Protein AF-A0A7S4KHX6-F1 (afdb_monomer_lite)

InterPro domains:
  IPR001510 Zinc finger, PARP-type [PF00645] (17-92)
  IPR001510 Zinc finger, PARP-type [PF00645] (130-208)
  IPR001510 Zinc finger, PARP-type [PS00347] (26-61)
  IPR001510 Zinc finger, PARP-type [PS00347] (139-175)
  IPR001510 Zinc finger, PARP-type [PS50064] (14-97)
  IPR001510 Zinc finger, PARP-type [PS50064] (127-209)
  IPR001510 Zinc finger, PARP-type [SM01336] (17-94)
  IPR001510 Zinc finger, PARP-type [SM01336] (130-210)
  IPR012982 PARP1-like, PADR1 domain, zinc ribbon fold [PF08063] (367-399)
  IPR036957 Zinc finger, PARP-type superfamily [G3DSA:3.30.1740.10] (8-114)
  IPR036957 Zinc finger, PARP-type superfamily [G3DSA:3.30.1740.10] (119-234)
  IPR049296 PARP1-like, PADR1 domain, N-terminal helical subdomain [PF21728] (309-365)
  IPR050800 ADP-ribosyltransferase diphtheria toxin-like [PTHR10459] (131-389)

Secondary structure (DSSP, 8-state):
------TT--SSSEEEEE-SSTTPBPTTT-PBPPTT-EEEEEEEE-SSSSSEEEEEEEHHHHHSSSSPPPPGGGEETGGGS-HHHHHHHHHHHHT-----PPP------------------S---SEEEEE-SSTTEE-TTT--EE-TTSEEEEEE---SSTTS---EEEEEHHHHTTTSS-TT---STTSBTGGGS-HHHHHHHHHHHT----------------------------------------------------------------------------------------SHHHHHHHHHHHHHHHHHHHHHHHHHHHHGGGS-HHHHHHHHHHTT----S-HHHHHHHHHHHHHH-SPPBPTTT-PBEEEETTEEEE-PBPTTSSSB---

Radius of gyration: 34.46 Å; chains: 1; bounding box: 78×99×100 Å

Organism: Guillardia theta (NCBI:txid55529)

Sequence (399 aa):
AHPTKMVGRPDKEHVAEYAKSGRASCRKCKNNIGKDVLRMGKYVQSPSFDGWVPMWFHVDCFFGGKGAKPEVSDIAGMSELSFEDQKKIKDLVAGNAVASAPSQPSKKGKGGSKPADADDEGNIGDYKVEIAKSSRSECRGCESKIEAGNLRMGRIEAMDRRPFIPTPKWHHLDCLFKDGKPEDLKSSEDVIGFSLLDSDHQAMVREKMGEKGGAKASGKRSAGEDNKSAKGSKKAKKEEKVDLDEDDDTPLIQQKANVKEEAGKKKKRAKEEDAVEDDDVPLSKMKKEKAAPRETVKKENTASSELDKNEKAIKAHSDKLFAIRNALKDVSRNLLKEILEHNDVDSRGGEVVLQSRCADIMLHGVPGDCPKCQGRLQYSDGMYKCTTWTEDGFAKCQY

pLDDT: mean 71.64, std 28.02, range [22.52, 98.0]

Foldseek 3Di:
DPPDPDPQDDPFQKEKDFACAQPAAAPQPRHTDHGRAIWMFGWDQDPVDGHIDTRIHHLCSVLVAPDQQDDLLRYFPLLVDALVVNVVSVCSSVVHDDDDDDDDDDDDDDDDDDDDDDDDDDDPQQKAKDAACAQPAAAPQPRHTDHGRAIKMFGFDDDPDPDDDRDGRIHHLCSCQVVHDDPSNDACVSHHCLVVDDPVVVVVNCVSVVHDDDDPDDDDDDDDDDDDDDDDDDDDDDDDDDDDYDDDDDDDDDDDDDDDDDDDDDDDDDDDDDDDDDDDDDDDDDDDDDDDDDDDDDDPPPVVVVVVVVSVVSNVLSVQLVVQLVVCPPPDLVVLLVLQVVQVHDSDDDSSQSSNQSSCCVSPNFAFADPPARAGWDDGRHDTAFQDADPVNPHGDGD

Structure (mmCIF, N/CA/C/O backbone):
data_AF-A0A7S4KHX6-F1
#
_entry.id   AF-A0A7S4KHX6-F1
#
loop_
_atom_site.group_PDB
_atom_site.id
_atom_site.type_symbol
_atom_site.label_atom_id
_atom_site.label_alt_id
_atom_site.label_comp_id
_atom_site.label_asym_id
_atom_site.label_entity_id
_atom_site.label_seq_id
_atom_site.pdbx_PDB_ins_code
_atom_site.Cartn_x
_atom_site.Cartn_y
_atom_site.Cartn_z
_atom_site.occupancy
_atom_site.B_iso_or_equiv
_atom_site.auth_seq_id
_atom_site.auth_comp_id
_atom_site.auth_asym_id
_atom_site.auth_atom_id
_atom_site.pdbx_PDB_model_num
ATOM 1 N N . ALA A 1 1 ? 16.249 25.353 8.878 1.00 33.81 1 ALA A N 1
ATOM 2 C CA . ALA A 1 1 ? 16.728 23.970 9.055 1.00 33.81 1 ALA A CA 1
ATOM 3 C C . ALA A 1 1 ? 15.876 23.066 8.178 1.00 33.81 1 ALA A C 1
ATOM 5 O O . ALA A 1 1 ? 14.683 22.954 8.433 1.00 33.81 1 ALA A O 1
ATOM 6 N N . HIS A 1 2 ? 16.434 22.508 7.102 1.00 32.06 2 HIS A N 1
ATOM 7 C CA . HIS A 1 2 ? 15.741 21.441 6.381 1.00 32.06 2 HIS A CA 1
ATOM 8 C C . HIS A 1 2 ? 15.616 20.249 7.336 1.00 32.06 2 HIS A C 1
ATOM 10 O O . HIS A 1 2 ? 16.625 19.895 7.951 1.00 32.06 2 HIS A O 1
ATOM 16 N N . PRO A 1 3 ? 14.421 19.664 7.524 1.00 40.72 3 PRO A N 1
ATOM 17 C CA . PRO A 1 3 ? 14.295 18.479 8.351 1.00 40.72 3 PRO A CA 1
ATOM 18 C C . PRO A 1 3 ? 15.136 17.385 7.699 1.00 40.72 3 PRO A C 1
ATOM 20 O O . PRO A 1 3 ? 14.881 16.980 6.564 1.00 40.72 3 PRO A O 1
ATOM 23 N N . THR A 1 4 ? 16.180 16.950 8.397 1.00 40.84 4 THR A N 1
ATOM 24 C CA . THR A 1 4 ? 16.946 15.757 8.055 1.00 40.84 4 THR A CA 1
ATOM 25 C C . THR A 1 4 ? 15.947 14.625 7.828 1.00 40.84 4 THR A C 1
ATOM 27 O O . THR A 1 4 ? 15.164 14.302 8.724 1.00 40.84 4 THR A O 1
ATOM 30 N N . LYS A 1 5 ? 15.908 14.063 6.609 1.00 45.19 5 LYS A N 1
ATOM 31 C CA . LYS A 1 5 ? 15.107 12.868 6.317 1.00 45.19 5 LYS A CA 1
ATOM 32 C C . LYS A 1 5 ? 15.515 11.804 7.337 1.00 45.19 5 LYS A C 1
ATOM 34 O O . LYS A 1 5 ? 16.636 11.305 7.288 1.00 45.19 5 LYS A O 1
ATOM 39 N N . MET A 1 6 ? 14.634 11.513 8.292 1.00 48.66 6 MET A N 1
ATOM 40 C CA . MET A 1 6 ? 14.851 10.441 9.259 1.00 48.66 6 MET A CA 1
ATOM 41 C C . MET A 1 6 ? 15.043 9.136 8.485 1.00 48.66 6 MET A C 1
ATOM 43 O O . MET A 1 6 ? 14.237 8.808 7.610 1.00 48.66 6 MET A O 1
ATOM 47 N N . VAL A 1 7 ? 16.129 8.424 8.778 1.00 53.38 7 VAL A N 1
ATOM 48 C CA . VAL A 1 7 ? 16.472 7.159 8.123 1.00 53.38 7 VAL A CA 1
ATOM 49 C C . VAL A 1 7 ? 15.294 6.190 8.270 1.00 53.38 7 VAL A C 1
ATOM 51 O O . VAL A 1 7 ? 14.753 6.023 9.357 1.00 53.38 7 VAL A O 1
ATOM 54 N N . GLY A 1 8 ? 14.848 5.594 7.161 1.00 64.88 8 GLY A N 1
ATOM 55 C CA . GLY A 1 8 ? 13.739 4.632 7.155 1.00 64.88 8 GLY A CA 1
ATOM 56 C C . GLY A 1 8 ? 12.329 5.231 7.093 1.00 64.88 8 GLY A C 1
ATOM 57 O O . GLY A 1 8 ? 11.365 4.467 7.005 1.00 64.88 8 GLY A O 1
ATOM 58 N N . ARG A 1 9 ? 12.174 6.565 7.088 1.00 77.25 9 ARG A N 1
ATOM 59 C CA . ARG A 1 9 ? 10.882 7.198 6.782 1.00 77.25 9 ARG A CA 1
ATOM 60 C C . ARG A 1 9 ? 10.536 6.997 5.296 1.00 77.25 9 ARG A C 1
ATOM 62 O O . ARG A 1 9 ? 11.394 7.248 4.451 1.00 77.25 9 ARG A O 1
ATOM 69 N N . PRO A 1 10 ? 9.301 6.581 4.962 1.00 82.50 10 PRO A N 1
ATOM 70 C CA . PRO A 1 10 ? 8.823 6.530 3.585 1.00 82.50 10 PRO A CA 1
ATOM 71 C C . PRO A 1 10 ? 8.964 7.891 2.902 1.00 82.50 10 PRO A C 1
ATOM 73 O O . PRO A 1 10 ? 8.693 8.920 3.522 1.00 82.50 10 PRO A O 1
ATOM 76 N N . ASP A 1 11 ? 9.352 7.894 1.625 1.00 84.44 11 ASP A N 1
ATOM 77 C CA . ASP A 1 11 ? 9.488 9.134 0.847 1.00 84.44 11 ASP A CA 1
ATOM 78 C C . ASP A 1 11 ? 8.152 9.867 0.658 1.00 84.44 11 ASP A C 1
ATOM 80 O O . ASP A 1 11 ? 8.143 11.086 0.517 1.00 84.44 11 ASP A O 1
ATOM 84 N N . LYS A 1 12 ? 7.045 9.118 0.681 1.00 90.31 12 LYS A N 1
ATOM 85 C CA . LYS A 1 12 ? 5.669 9.592 0.512 1.00 90.31 12 LYS A CA 1
ATOM 86 C C . LYS A 1 12 ? 4.839 9.213 1.737 1.00 90.31 12 LYS A C 1
ATOM 88 O O . LYS A 1 12 ? 4.989 8.102 2.257 1.00 90.31 12 LYS A O 1
ATOM 93 N N . GLU A 1 13 ? 3.972 10.103 2.218 1.00 92.00 13 GLU A N 1
ATOM 94 C CA . GLU A 1 13 ? 3.174 9.862 3.437 1.00 92.00 13 GLU A CA 1
ATOM 95 C C . GLU A 1 13 ? 2.068 8.818 3.208 1.00 92.00 13 GLU A C 1
ATOM 97 O O . GLU A 1 13 ? 1.661 8.100 4.135 1.00 92.00 13 GLU A O 1
ATOM 102 N N . HIS A 1 14 ? 1.624 8.682 1.959 1.00 94.94 14 HIS A N 1
ATOM 103 C CA . HIS A 1 14 ? 0.520 7.822 1.569 1.00 94.94 14 HIS A CA 1
ATOM 104 C C . HIS A 1 14 ? 0.958 6.745 0.574 1.00 94.94 14 HIS A C 1
ATOM 106 O O . HIS A 1 14 ? 1.974 6.854 -0.111 1.00 94.94 14 HIS A O 1
ATOM 112 N N . VAL A 1 15 ? 0.181 5.667 0.494 1.00 95.56 15 VAL A N 1
ATOM 113 C CA . VAL A 1 15 ? 0.415 4.556 -0.436 1.00 95.56 15 VAL A CA 1
ATOM 114 C C . VAL A 1 15 ? -0.905 4.021 -0.971 1.00 95.56 15 VAL A C 1
ATOM 116 O O . VAL A 1 15 ? -1.878 3.904 -0.226 1.00 95.56 15 VAL A O 1
ATOM 119 N N . ALA A 1 16 ? -0.936 3.658 -2.246 1.00 97.12 16 ALA A N 1
ATOM 120 C CA . ALA A 1 16 ? -2.031 2.929 -2.862 1.00 97.12 16 ALA A CA 1
ATOM 121 C C . ALA A 1 16 ? -1.498 1.631 -3.480 1.00 97.12 16 ALA A C 1
ATOM 123 O O . ALA A 1 16 ? -0.470 1.622 -4.150 1.00 97.12 16 ALA A O 1
ATOM 124 N N . GLU A 1 17 ? -2.180 0.516 -3.226 1.00 96.25 17 GLU A N 1
ATOM 125 C CA . GLU A 1 17 ? -1.837 -0.779 -3.821 1.00 96.25 17 GLU A CA 1
ATOM 126 C C . GLU A 1 17 ? -3.064 -1.693 -3.897 1.00 96.25 17 GLU A C 1
ATOM 128 O O . GLU A 1 17 ? -4.042 -1.516 -3.165 1.00 96.25 17 GLU A O 1
ATOM 133 N N . TYR A 1 18 ? -2.988 -2.730 -4.729 1.00 96.31 18 TYR A N 1
ATOM 134 C CA . TYR A 1 18 ? -3.885 -3.876 -4.605 1.00 96.31 18 TYR A CA 1
ATOM 135 C C . TYR A 1 18 ? -3.482 -4.723 -3.396 1.00 96.31 18 TYR A C 1
ATOM 137 O O . TYR A 1 18 ? -2.301 -4.985 -3.143 1.00 96.31 18 TYR A O 1
ATOM 145 N N . ALA A 1 19 ? -4.465 -5.151 -2.610 1.00 96.25 19 ALA A N 1
ATOM 146 C CA . ALA A 1 19 ? -4.214 -5.873 -1.376 1.00 96.25 19 ALA A CA 1
ATOM 147 C C . ALA A 1 19 ? -3.546 -7.236 -1.624 1.00 96.25 19 ALA A C 1
ATOM 149 O O . ALA A 1 19 ? -4.171 -8.183 -2.088 1.00 96.25 19 ALA A O 1
ATOM 150 N N . LYS A 1 20 ? -2.297 -7.384 -1.172 1.00 92.44 20 LYS A N 1
ATOM 151 C CA . LYS A 1 20 ? -1.514 -8.635 -1.284 1.00 92.44 20 LYS A CA 1
ATOM 152 C C . LYS A 1 20 ? -2.166 -9.855 -0.608 1.00 92.44 20 LYS A C 1
ATOM 154 O O . LYS A 1 20 ? -1.786 -10.990 -0.870 1.00 92.44 20 LYS A O 1
ATOM 159 N N . SER A 1 21 ? -3.098 -9.636 0.325 1.00 93.19 21 SER A N 1
ATOM 160 C CA . SER A 1 21 ? -3.895 -10.686 0.976 1.00 93.19 21 SER A CA 1
ATOM 161 C C . SER A 1 21 ? -5.175 -10.110 1.589 1.00 93.19 21 SER A C 1
ATOM 163 O O . SER A 1 21 ? -5.214 -8.925 1.920 1.00 93.19 21 SER A O 1
ATOM 165 N N . GLY A 1 22 ? -6.162 -10.974 1.850 1.00 95.31 22 GLY A N 1
ATOM 166 C CA . GLY A 1 22 ? -7.441 -10.629 2.489 1.00 95.31 22 GLY A CA 1
ATOM 167 C C . GLY A 1 22 ? -7.411 -10.426 4.014 1.00 95.31 22 GLY A C 1
ATOM 168 O O . GLY A 1 22 ? -8.456 -10.416 4.663 1.00 95.31 22 GLY A O 1
ATOM 169 N N . ARG A 1 23 ? -6.218 -10.361 4.624 1.00 94.19 23 ARG A N 1
ATOM 170 C CA . ARG A 1 23 ? -6.046 -10.375 6.091 1.00 94.19 23 ARG A CA 1
ATOM 171 C C . ARG A 1 23 ? -6.054 -8.989 6.734 1.00 94.19 23 ARG A C 1
ATOM 173 O O . ARG A 1 23 ? -6.166 -8.884 7.952 1.00 94.19 23 ARG A O 1
ATOM 180 N N . ALA A 1 24 ? -5.865 -7.932 5.948 1.00 94.88 24 ALA A N 1
ATOM 181 C CA . ALA A 1 24 ? -5.811 -6.577 6.482 1.00 94.88 24 ALA A CA 1
ATOM 182 C C . ALA A 1 24 ? -7.219 -6.084 6.830 1.00 94.88 24 ALA A C 1
ATOM 184 O O . ALA A 1 24 ? -8.134 -6.216 6.025 1.00 94.88 24 ALA A O 1
ATOM 185 N N . SER A 1 25 ? -7.377 -5.473 8.002 1.00 96.06 25 SER A N 1
ATOM 186 C CA . SER A 1 25 ? -8.612 -4.800 8.404 1.00 96.06 25 SER A CA 1
ATOM 187 C C . SER A 1 25 ? -8.534 -3.300 8.132 1.00 96.06 25 SER A C 1
ATOM 189 O O . SER A 1 25 ? -7.558 -2.637 8.505 1.00 96.06 25 SER A O 1
ATOM 191 N N . CYS A 1 26 ? -9.577 -2.756 7.506 1.00 96.88 26 CYS A N 1
ATOM 192 C CA . CYS A 1 26 ? -9.726 -1.325 7.292 1.00 96.88 26 CYS A CA 1
ATOM 193 C C . CYS A 1 26 ? -9.746 -0.589 8.631 1.00 96.88 26 CYS A C 1
ATOM 195 O O . CYS A 1 26 ? -10.469 -0.948 9.561 1.00 96.88 26 CYS A O 1
ATOM 197 N N . ARG A 1 27 ? -8.962 0.479 8.742 1.00 93.38 27 ARG A N 1
ATOM 198 C CA . ARG A 1 27 ? -8.832 1.235 9.987 1.00 93.38 27 ARG A CA 1
ATOM 199 C C . ARG A 1 27 ? -10.058 2.086 10.321 1.00 93.38 27 ARG A C 1
ATOM 201 O O . ARG A 1 27 ? -10.256 2.332 11.511 1.00 93.38 27 ARG A O 1
ATOM 208 N N . LYS A 1 28 ? -10.905 2.423 9.339 1.00 91.94 28 LYS A N 1
ATOM 209 C CA . LYS A 1 28 ? -12.195 3.110 9.536 1.00 91.94 28 LYS A CA 1
ATOM 210 C C . LYS A 1 28 ? -13.311 2.127 9.907 1.00 91.94 28 LYS A C 1
ATOM 212 O O . LYS A 1 28 ? -13.672 2.045 11.074 1.00 91.94 28 LYS A O 1
ATOM 217 N N . CYS A 1 29 ? -13.796 1.325 8.955 1.00 94.19 29 CYS A N 1
ATOM 218 C CA . CYS A 1 29 ? -14.966 0.455 9.155 1.00 94.19 29 CYS A CA 1
ATOM 219 C C . CYS A 1 29 ? -14.670 -0.867 9.887 1.00 94.19 29 CYS A C 1
ATOM 221 O O . CYS A 1 29 ? -15.591 -1.598 10.230 1.00 94.19 29 CYS A O 1
ATOM 223 N N . LYS A 1 30 ? -13.393 -1.199 10.128 1.00 93.69 30 LYS A N 1
ATOM 224 C CA . LYS A 1 30 ? -12.921 -2.440 10.783 1.00 93.69 30 LYS A CA 1
ATOM 225 C C . LYS A 1 30 ? -13.181 -3.746 10.020 1.00 93.69 30 LYS A C 1
ATOM 227 O O . LYS A 1 30 ? -12.728 -4.789 10.487 1.00 93.69 30 LYS A O 1
ATOM 232 N N . ASN A 1 31 ? -13.806 -3.698 8.846 1.00 95.06 31 ASN A N 1
ATOM 233 C CA . ASN A 1 31 ? -13.988 -4.863 7.979 1.00 95.06 31 ASN A CA 1
ATOM 234 C C . ASN A 1 31 ? -12.694 -5.239 7.251 1.00 95.06 31 ASN A C 1
ATOM 236 O O . ASN A 1 31 ? -11.816 -4.398 7.032 1.00 95.06 31 ASN A O 1
ATOM 240 N N . ASN A 1 32 ? -12.581 -6.505 6.850 1.00 97.19 32 ASN A N 1
ATOM 241 C CA . ASN A 1 32 ? -11.446 -6.972 6.063 1.00 97.19 32 ASN A CA 1
ATOM 242 C C . ASN A 1 32 ? -11.433 -6.331 4.667 1.00 97.19 32 ASN A C 1
ATOM 244 O O . ASN A 1 32 ? -12.467 -6.051 4.061 1.00 97.19 32 ASN A O 1
ATOM 248 N N . ILE A 1 33 ? -10.229 -6.117 4.153 1.00 97.94 33 ILE A N 1
ATOM 249 C CA . ILE A 1 33 ? -9.965 -5.697 2.781 1.00 97.94 33 ILE A CA 1
ATOM 250 C C . ILE A 1 33 ? -9.588 -6.964 2.015 1.00 97.94 33 ILE A C 1
ATOM 252 O O . ILE A 1 33 ? -8.593 -7.597 2.364 1.00 97.94 33 ILE A O 1
ATOM 256 N N . GLY A 1 34 ? -10.397 -7.354 1.025 1.00 96.50 34 GLY A N 1
ATOM 257 C CA . GLY A 1 34 ? -10.196 -8.581 0.242 1.00 96.50 34 GLY A CA 1
ATOM 258 C C . GLY A 1 34 ? -8.871 -8.592 -0.528 1.00 96.50 34 GLY A C 1
ATOM 259 O O . GLY A 1 34 ? -8.326 -7.531 -0.817 1.00 96.50 34 GLY A O 1
ATOM 260 N N . LYS A 1 35 ? -8.347 -9.786 -0.855 1.00 95.00 35 LYS A N 1
ATOM 261 C CA . LYS A 1 35 ? -7.165 -9.930 -1.732 1.00 95.00 35 LYS A CA 1
ATOM 262 C C . LYS A 1 35 ? -7.467 -9.272 -3.086 1.00 95.00 35 LYS A C 1
ATOM 264 O O . LYS A 1 35 ? -8.599 -9.342 -3.551 1.00 95.00 35 LYS A O 1
ATOM 269 N N . ASP A 1 36 ? -6.466 -8.620 -3.667 1.00 92.75 36 ASP A N 1
ATOM 270 C CA . ASP A 1 36 ? -6.511 -7.942 -4.968 1.00 92.75 36 ASP A CA 1
ATOM 271 C C . ASP A 1 36 ? -7.490 -6.753 -5.049 1.00 92.75 36 ASP A C 1
ATOM 273 O O . ASP A 1 36 ? -7.650 -6.145 -6.103 1.00 92.75 36 ASP A O 1
ATOM 277 N N . VAL A 1 37 ? -8.094 -6.350 -3.925 1.00 97.00 37 VAL A N 1
ATOM 278 C CA . VAL A 1 37 ? -8.911 -5.134 -3.829 1.00 97.00 37 VAL A CA 1
ATOM 279 C C . VAL A 1 37 ? -8.002 -3.916 -3.667 1.00 97.00 37 VAL A C 1
ATOM 281 O O . VAL A 1 37 ? -7.073 -3.936 -2.852 1.00 97.00 37 VAL A O 1
ATOM 284 N N . LEU A 1 38 ? -8.283 -2.843 -4.414 1.00 97.81 38 LEU A N 1
ATOM 285 C CA . LEU A 1 38 ? -7.591 -1.562 -4.272 1.00 97.81 38 LEU A CA 1
ATOM 286 C C . LEU A 1 38 ? -7.768 -1.016 -2.849 1.00 97.81 38 LEU A C 1
ATOM 288 O O . LEU A 1 38 ? -8.886 -0.914 -2.332 1.00 97.81 38 LEU A O 1
ATOM 292 N N . ARG A 1 39 ? -6.658 -0.651 -2.211 1.00 97.81 39 ARG A N 1
ATOM 293 C CA . ARG A 1 39 ? -6.636 -0.089 -0.861 1.00 97.81 39 ARG A CA 1
ATOM 294 C C . ARG A 1 39 ? -5.665 1.072 -0.760 1.00 97.81 39 ARG A C 1
ATOM 296 O O . ARG A 1 39 ? -4.666 1.120 -1.473 1.00 97.81 39 ARG A O 1
ATOM 303 N N . MET A 1 40 ? -5.940 1.962 0.185 1.00 97.56 40 MET A N 1
ATOM 304 C CA . MET A 1 40 ? -5.058 3.078 0.515 1.00 97.56 40 MET A CA 1
ATOM 305 C C . MET A 1 40 ? -4.490 2.928 1.916 1.00 97.56 40 MET A C 1
ATOM 307 O O . MET A 1 40 ? -5.122 2.354 2.807 1.00 97.56 40 MET A O 1
ATOM 311 N N . GLY A 1 41 ? -3.278 3.427 2.102 1.00 95.56 41 GLY A N 1
ATOM 312 C CA . GLY A 1 41 ? -2.552 3.403 3.354 1.00 95.56 41 GLY A CA 1
ATOM 313 C C . GLY A 1 41 ? -2.011 4.779 3.707 1.00 95.56 41 GLY A C 1
ATOM 314 O O . GLY A 1 41 ? -1.571 5.522 2.834 1.00 95.56 41 GLY A O 1
ATOM 315 N N . LYS A 1 42 ? -2.012 5.090 5.002 1.00 93.19 42 LYS A N 1
ATOM 316 C CA . LYS A 1 42 ? -1.240 6.198 5.575 1.00 93.19 42 LYS A CA 1
ATOM 317 C C . LYS A 1 42 ? -0.099 5.621 6.398 1.00 93.19 42 LYS A C 1
ATOM 319 O O . LYS A 1 42 ? -0.359 4.799 7.282 1.00 93.19 42 LYS A O 1
ATOM 324 N N . TYR A 1 43 ? 1.138 6.011 6.117 1.00 92.75 43 TYR A N 1
ATOM 325 C CA . TYR A 1 43 ? 2.273 5.554 6.908 1.00 92.75 43 TYR A CA 1
ATOM 326 C C . TYR A 1 43 ? 2.273 6.209 8.287 1.00 92.75 43 TYR A C 1
ATOM 328 O O . TYR A 1 43 ? 2.088 7.415 8.428 1.00 92.75 43 TYR A O 1
ATOM 336 N N . VAL A 1 44 ? 2.496 5.395 9.313 1.00 90.56 44 VAL A N 1
ATOM 337 C CA . VAL A 1 44 ? 2.690 5.845 10.693 1.00 90.56 44 VAL A CA 1
ATOM 338 C C . VAL A 1 44 ? 3.910 5.167 11.285 1.00 90.56 44 VAL A C 1
ATOM 340 O O . VAL A 1 44 ? 4.230 4.033 10.922 1.00 90.56 44 VAL A O 1
ATOM 343 N N . GLN A 1 45 ? 4.576 5.849 12.210 1.00 89.50 45 GLN A N 1
ATOM 344 C CA . GLN A 1 45 ? 5.637 5.233 12.990 1.00 89.50 45 GLN A CA 1
ATOM 345 C C . GLN A 1 45 ? 5.039 4.129 13.869 1.00 89.50 45 GLN A C 1
ATOM 347 O O . GLN A 1 45 ? 4.037 4.332 14.560 1.00 89.50 45 GLN A O 1
ATOM 352 N N . SER A 1 46 ? 5.630 2.942 13.802 1.00 88.38 46 SER A N 1
ATOM 353 C CA . SER A 1 46 ? 5.245 1.807 14.626 1.00 88.38 46 SER A CA 1
ATOM 354 C C . SER A 1 46 ? 5.639 2.076 16.082 1.00 88.38 46 SER A C 1
ATOM 356 O O . SER A 1 46 ? 6.795 2.392 16.347 1.00 88.38 46 SER A O 1
ATOM 358 N N . PRO A 1 47 ? 4.728 1.910 17.054 1.00 87.38 47 PRO A N 1
ATOM 359 C CA . PRO A 1 47 ? 5.095 1.969 18.470 1.00 87.38 47 PRO A CA 1
ATOM 360 C C . PRO A 1 47 ? 5.922 0.761 18.931 1.00 87.38 47 PRO A C 1
ATOM 362 O O . PRO A 1 47 ? 6.498 0.788 20.012 1.00 87.38 47 PRO A O 1
ATOM 365 N N . SER A 1 48 ? 5.918 -0.332 18.159 1.00 89.88 48 SER A N 1
ATOM 366 C CA . SER A 1 48 ? 6.492 -1.621 18.569 1.00 89.88 48 SER A CA 1
ATOM 367 C C . SER A 1 48 ? 7.913 -1.852 18.069 1.00 89.88 48 SER A C 1
ATOM 369 O O . SER A 1 48 ? 8.605 -2.718 18.592 1.00 89.88 48 SER A O 1
ATOM 371 N N . PHE A 1 49 ? 8.334 -1.139 17.030 1.00 87.06 49 PHE A N 1
ATOM 372 C CA . PHE A 1 49 ?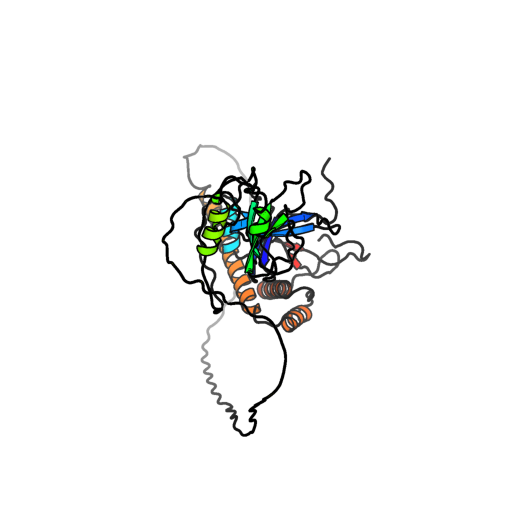 9.678 -1.238 16.475 1.00 87.06 49 PHE A CA 1
ATOM 373 C C . PHE A 1 49 ? 10.018 0.059 15.750 1.00 87.06 49 PHE A C 1
ATOM 375 O O . PHE A 1 49 ? 9.117 0.774 15.315 1.00 87.06 49 PHE A O 1
ATOM 382 N N . ASP A 1 50 ? 11.306 0.338 15.587 1.00 87.75 50 ASP A N 1
ATOM 383 C CA . ASP A 1 50 ? 11.759 1.509 14.845 1.00 87.75 50 ASP A CA 1
ATOM 384 C C . ASP A 1 50 ? 11.534 1.317 13.339 1.00 87.75 50 ASP A C 1
ATOM 386 O O . ASP A 1 50 ? 12.345 0.738 12.616 1.00 87.75 50 ASP A O 1
ATOM 390 N N . GLY A 1 51 ? 10.354 1.715 12.875 1.00 87.94 51 GLY A N 1
ATOM 391 C CA . GLY A 1 51 ? 9.985 1.620 11.476 1.00 87.94 51 GLY A CA 1
ATOM 392 C C . GLY A 1 51 ? 8.577 2.116 11.203 1.00 87.94 51 GLY A C 1
ATOM 393 O O . GLY A 1 51 ? 7.787 2.387 12.107 1.00 87.94 51 GLY A O 1
ATOM 394 N N . TRP A 1 52 ? 8.262 2.242 9.920 1.00 90.19 52 TRP A N 1
ATOM 395 C CA . TRP A 1 52 ? 7.002 2.805 9.457 1.00 90.19 52 TRP A CA 1
ATOM 396 C C . TRP A 1 52 ? 6.099 1.715 8.906 1.00 90.19 52 TRP A C 1
ATOM 398 O O . TRP A 1 52 ? 6.532 0.844 8.150 1.00 90.19 52 TRP A O 1
ATOM 408 N N . VAL A 1 53 ? 4.824 1.769 9.276 1.00 91.25 53 VAL A N 1
ATOM 409 C CA . VAL A 1 53 ? 3.819 0.797 8.848 1.00 91.25 53 VAL A CA 1
ATOM 410 C C . VAL A 1 53 ? 2.616 1.505 8.234 1.00 91.25 53 VAL A C 1
ATOM 412 O O . VAL A 1 53 ? 2.167 2.527 8.755 1.00 91.25 53 VAL A O 1
ATOM 415 N N . PRO A 1 54 ? 2.058 0.982 7.133 1.00 94.12 54 PRO A N 1
ATOM 416 C CA . PRO A 1 54 ? 0.854 1.543 6.547 1.00 94.12 54 PRO A CA 1
ATOM 417 C C . PRO A 1 54 ? -0.382 1.144 7.362 1.00 94.12 54 PRO A C 1
ATOM 419 O O . PRO A 1 54 ? -0.669 -0.035 7.595 1.00 94.12 54 PRO A O 1
ATOM 422 N N . MET A 1 55 ? -1.165 2.140 7.759 1.00 94.25 55 MET A N 1
ATOM 423 C CA . MET A 1 55 ? -2.532 1.964 8.233 1.00 94.25 55 MET A CA 1
ATOM 424 C C . MET A 1 55 ? -3.467 1.827 7.036 1.00 94.25 55 MET A C 1
ATOM 426 O O . MET A 1 55 ? -3.710 2.808 6.345 1.00 94.25 55 MET A O 1
ATOM 430 N N . TRP A 1 56 ? -3.985 0.621 6.795 1.00 97.12 56 TRP A N 1
ATOM 431 C CA . TRP A 1 56 ? -4.804 0.318 5.617 1.00 97.12 56 TRP A CA 1
ATOM 432 C C . TRP A 1 56 ? -6.275 0.728 5.750 1.00 97.12 56 TRP A C 1
ATOM 434 O O . TRP A 1 56 ? -6.902 0.535 6.794 1.00 97.12 56 TRP A O 1
ATOM 444 N N . PHE A 1 57 ? -6.856 1.190 4.646 1.00 97.19 57 PHE A N 1
ATOM 445 C CA . PHE A 1 57 ? -8.256 1.571 4.490 1.00 97.19 57 PHE A CA 1
ATOM 446 C C . PHE A 1 57 ? -8.797 1.064 3.143 1.00 97.19 57 PHE A C 1
ATOM 448 O O . PHE A 1 57 ? -8.047 0.966 2.170 1.00 97.19 57 PHE A O 1
ATOM 455 N N . HIS A 1 58 ? -10.104 0.780 3.051 1.00 97.94 58 HIS A N 1
ATOM 456 C CA . HIS A 1 58 ? -10.775 0.792 1.745 1.00 97.94 58 HIS A CA 1
ATOM 457 C C . HIS A 1 58 ? -10.656 2.195 1.141 1.00 97.94 58 HIS A C 1
ATOM 459 O O . HIS A 1 58 ? -10.617 3.169 1.893 1.00 97.94 58 HIS A O 1
ATOM 465 N N . VAL A 1 59 ? -10.628 2.307 -0.186 1.00 96.44 59 VAL A N 1
ATOM 466 C CA . VAL A 1 59 ? -10.506 3.602 -0.882 1.00 96.44 59 VAL A CA 1
ATOM 467 C C . VAL A 1 59 ? -11.593 4.579 -0.426 1.00 96.44 59 VAL A C 1
ATOM 469 O O . VAL A 1 59 ? -11.289 5.678 0.024 1.00 96.44 59 VAL A O 1
ATOM 472 N N . ASP A 1 60 ? -12.850 4.141 -0.410 1.00 94.25 60 ASP A N 1
ATOM 473 C CA . ASP A 1 60 ? -13.976 5.000 -0.018 1.00 94.25 60 ASP A CA 1
ATOM 474 C C . ASP A 1 60 ? -13.918 5.356 1.477 1.00 94.25 60 ASP A C 1
ATOM 476 O O . ASP A 1 60 ? -14.225 6.469 1.898 1.00 94.25 60 ASP A O 1
ATOM 480 N N . CYS A 1 61 ? -13.426 4.431 2.307 1.00 94.88 61 CYS A N 1
ATOM 481 C CA . CYS A 1 61 ? -13.182 4.701 3.720 1.00 94.88 61 CYS A CA 1
ATOM 482 C C . CYS A 1 61 ? -12.078 5.741 3.938 1.00 94.88 61 CYS A C 1
ATOM 484 O O . CYS A 1 61 ? -12.173 6.520 4.884 1.00 94.88 61 CYS A O 1
ATOM 486 N N . PHE A 1 62 ? -11.043 5.733 3.100 1.00 94.38 62 PHE A N 1
ATOM 487 C CA . PHE A 1 62 ? -9.929 6.669 3.173 1.00 94.38 62 PHE A CA 1
ATOM 488 C C . PHE A 1 62 ? -10.387 8.102 2.866 1.00 94.38 62 PHE A C 1
ATOM 490 O O . PHE A 1 62 ? -10.051 9.016 3.613 1.00 94.38 62 PHE A O 1
ATOM 497 N N . PHE A 1 63 ? -11.211 8.285 1.827 1.00 91.25 63 PHE A N 1
ATOM 498 C CA . PHE A 1 63 ? -11.689 9.607 1.402 1.00 91.25 63 PHE A CA 1
ATOM 499 C C . PHE A 1 63 ? -12.990 10.074 2.066 1.00 91.25 63 PHE A C 1
ATOM 501 O O . PHE A 1 63 ? -13.274 11.265 2.059 1.00 91.25 63 PHE A O 1
ATOM 508 N N . GLY A 1 64 ? -13.779 9.182 2.667 1.00 83.81 64 GLY A N 1
ATOM 509 C CA . GLY A 1 64 ? -15.068 9.537 3.273 1.00 83.81 64 GLY A CA 1
ATOM 510 C C . GLY A 1 64 ? -14.976 10.223 4.643 1.00 83.81 64 GLY A C 1
ATOM 511 O O . GLY A 1 64 ? -15.875 10.040 5.458 1.00 83.81 64 GLY A O 1
ATOM 512 N N . GLY A 1 65 ? -13.863 10.869 4.987 1.00 75.62 65 GLY A N 1
ATOM 513 C CA . GLY A 1 65 ? -13.699 11.612 6.241 1.00 75.62 65 GLY A CA 1
ATOM 514 C C . GLY A 1 65 ? -13.291 13.058 5.970 1.00 75.62 65 GLY A C 1
ATOM 515 O O . GLY A 1 65 ? -12.735 13.351 4.919 1.00 75.62 65 GLY A O 1
ATOM 516 N N . LYS A 1 66 ? -13.493 13.959 6.939 1.00 65.31 66 LYS A N 1
ATOM 517 C CA . LYS A 1 66 ? -13.106 15.386 6.843 1.00 65.31 66 LYS A CA 1
ATOM 518 C C . LYS A 1 66 ? -11.586 15.641 6.943 1.00 65.31 66 LYS A C 1
ATOM 520 O O . LYS A 1 66 ? -11.162 16.749 7.254 1.00 65.31 66 LYS A O 1
ATOM 525 N N . GLY A 1 67 ? -10.756 14.614 6.762 1.00 69.94 67 GLY A N 1
ATOM 526 C CA . GLY A 1 67 ? -9.302 14.758 6.805 1.00 69.94 67 GLY A CA 1
ATOM 527 C C . GLY A 1 67 ? -8.777 15.519 5.588 1.00 69.94 67 GLY A C 1
ATOM 528 O O . GLY A 1 67 ? -9.402 15.507 4.529 1.00 69.94 67 GLY A O 1
ATOM 529 N N . ALA A 1 68 ? -7.609 16.152 5.729 1.00 78.00 68 ALA A N 1
ATOM 530 C CA . ALA A 1 68 ? -6.900 16.705 4.581 1.00 78.00 68 ALA A CA 1
ATOM 531 C C . ALA A 1 68 ? -6.638 15.587 3.562 1.00 78.00 68 ALA A C 1
ATOM 533 O O . ALA A 1 68 ? -6.107 14.529 3.914 1.00 78.00 68 ALA A O 1
ATOM 534 N N . LYS A 1 69 ? -7.045 15.813 2.311 1.00 85.19 69 LYS A N 1
ATOM 535 C CA . LYS A 1 69 ? -6.788 14.873 1.221 1.00 85.19 69 LYS A CA 1
ATOM 536 C C . LYS A 1 69 ? -5.303 14.928 0.849 1.00 85.19 69 LYS A C 1
ATOM 538 O O . LYS A 1 69 ? -4.743 16.024 0.837 1.00 85.19 69 LYS A O 1
ATOM 543 N N . PRO A 1 70 ? -4.666 13.784 0.547 1.00 91.31 70 PRO A N 1
ATOM 544 C CA . PRO A 1 70 ? -3.291 13.782 0.071 1.00 91.31 70 PRO A CA 1
ATOM 545 C C . PRO A 1 70 ? -3.197 14.420 -1.314 1.00 91.31 70 PRO A C 1
ATOM 547 O O . PRO A 1 70 ? -4.141 14.350 -2.103 1.00 91.31 70 PRO A O 1
ATOM 550 N N . GLU A 1 71 ? -2.039 14.987 -1.634 1.00 91.00 71 GLU A N 1
ATOM 551 C CA . GLU A 1 71 ? -1.709 15.319 -3.016 1.00 91.00 71 GLU A CA 1
ATOM 552 C C . GLU A 1 71 ? -1.435 14.027 -3.798 1.00 91.00 71 GLU A C 1
ATOM 554 O O . GLU A 1 71 ? -0.854 13.085 -3.264 1.00 91.00 71 GLU A O 1
ATOM 559 N N . VAL A 1 72 ? -1.813 13.972 -5.079 1.00 91.56 72 VAL A N 1
ATOM 560 C CA . VAL A 1 72 ? -1.584 12.787 -5.927 1.00 91.56 72 VAL A CA 1
ATOM 561 C C . VAL A 1 72 ? -0.097 12.406 -5.990 1.00 91.56 72 VAL A C 1
ATOM 563 O O . VAL A 1 72 ? 0.230 11.220 -6.015 1.00 91.56 72 VAL A O 1
ATOM 566 N N . SER A 1 73 ? 0.803 13.394 -5.995 1.00 90.69 73 SER A N 1
ATOM 567 C CA . SER A 1 73 ? 2.258 13.190 -6.024 1.00 90.69 73 SER A CA 1
ATOM 568 C C . SER A 1 73 ? 2.806 12.549 -4.735 1.00 90.69 73 SER A C 1
ATOM 570 O O . SER A 1 73 ? 3.804 11.828 -4.789 1.00 90.69 73 SER A O 1
ATOM 572 N N . ASP A 1 74 ? 2.113 12.725 -3.604 1.00 91.62 74 ASP A N 1
ATOM 573 C CA . ASP A 1 74 ? 2.446 12.173 -2.282 1.00 91.62 74 ASP A CA 1
ATOM 574 C C . ASP A 1 74 ? 1.831 10.775 -2.038 1.00 91.62 74 ASP A C 1
ATOM 576 O O . ASP A 1 74 ? 1.844 10.236 -0.930 1.00 91.62 74 ASP A O 1
ATOM 580 N N . ILE A 1 75 ? 1.299 10.135 -3.084 1.00 94.69 75 ILE A N 1
ATOM 581 C CA . ILE A 1 75 ? 0.800 8.757 -3.020 1.00 94.69 75 ILE A CA 1
ATOM 582 C C . ILE A 1 75 ? 1.808 7.827 -3.703 1.00 94.69 75 ILE A C 1
ATOM 584 O O . ILE A 1 75 ? 2.031 7.881 -4.916 1.00 94.69 75 ILE A O 1
ATOM 588 N N . ALA A 1 76 ? 2.444 6.953 -2.923 1.00 93.69 76 ALA A N 1
ATOM 589 C CA . ALA A 1 76 ? 3.302 5.891 -3.444 1.00 93.69 76 ALA A CA 1
ATOM 590 C C . ALA A 1 76 ? 2.478 4.815 -4.157 1.00 93.69 76 ALA A C 1
ATOM 592 O O . ALA A 1 76 ? 1.361 4.507 -3.736 1.00 93.69 76 ALA A O 1
ATOM 593 N N . GLY A 1 77 ? 3.052 4.200 -5.192 1.00 93.06 77 GLY A N 1
ATOM 594 C CA . GLY A 1 77 ? 2.437 3.061 -5.878 1.00 93.06 77 GLY A CA 1
ATOM 595 C C . GLY A 1 77 ? 1.413 3.437 -6.951 1.00 93.06 77 GLY A C 1
ATOM 596 O O . GLY A 1 77 ? 0.820 2.551 -7.560 1.00 93.06 77 GLY A O 1
ATOM 597 N N . MET A 1 78 ? 1.194 4.736 -7.204 1.00 94.19 78 MET A N 1
ATOM 598 C CA . MET A 1 78 ? 0.247 5.202 -8.225 1.00 94.19 78 MET A CA 1
ATOM 599 C C . MET A 1 78 ? 0.603 4.694 -9.625 1.00 94.19 78 MET A C 1
ATOM 601 O O . MET A 1 78 ? -0.298 4.354 -10.384 1.00 94.19 78 MET A O 1
ATOM 605 N N . SER A 1 79 ? 1.891 4.613 -9.967 1.00 91.38 79 SER A N 1
ATOM 606 C CA . SER A 1 79 ? 2.336 4.191 -11.303 1.00 91.38 79 SER A CA 1
ATOM 607 C C . SER A 1 79 ? 2.076 2.709 -11.600 1.00 91.38 79 SER A C 1
ATOM 609 O O . SER A 1 79 ? 2.043 2.300 -12.757 1.00 91.38 79 SER A O 1
ATOM 611 N N . GLU A 1 80 ? 1.876 1.906 -10.558 1.00 91.38 80 GLU A N 1
ATOM 612 C CA . GLU A 1 80 ? 1.692 0.460 -10.619 1.00 91.38 80 GLU A CA 1
ATOM 613 C C . GLU A 1 80 ? 0.213 0.045 -10.700 1.00 91.38 80 GLU A C 1
ATOM 615 O O . GLU A 1 80 ? -0.081 -1.129 -10.970 1.00 91.38 80 GLU A O 1
ATOM 620 N N . LEU A 1 81 ? -0.703 0.993 -10.467 1.00 94.25 81 LEU A N 1
ATOM 621 C CA . LEU A 1 81 ? -2.152 0.818 -10.568 1.00 94.25 81 LEU A CA 1
ATOM 622 C C . LEU A 1 81 ? -2.634 0.866 -12.020 1.00 94.25 81 LEU A C 1
ATOM 624 O O . LEU A 1 81 ? -1.964 1.423 -12.893 1.00 94.25 81 LEU A O 1
ATOM 628 N N . SER A 1 82 ? -3.823 0.308 -12.266 1.00 94.62 82 SER A N 1
ATOM 629 C CA . SER A 1 82 ? -4.483 0.404 -13.571 1.00 94.62 82 SER A CA 1
ATOM 630 C C . SER A 1 82 ? -4.773 1.862 -13.900 1.00 94.62 82 SER A C 1
ATOM 632 O O . SER A 1 82 ? -4.960 2.682 -12.998 1.00 94.62 82 SER A O 1
ATOM 634 N N . PHE A 1 83 ? -4.822 2.199 -15.184 1.00 94.69 83 PHE A N 1
ATOM 635 C CA . PHE A 1 83 ? -5.158 3.554 -15.606 1.00 94.69 83 PHE A CA 1
ATOM 636 C C . PHE A 1 83 ? -6.505 4.017 -15.019 1.00 94.69 83 PHE A C 1
ATOM 638 O O . PHE A 1 83 ? -6.623 5.144 -14.531 1.00 94.69 83 PHE A O 1
ATOM 645 N N . GLU A 1 84 ? -7.502 3.132 -14.993 1.00 95.25 84 GLU A N 1
ATOM 646 C CA . GLU A 1 84 ? -8.817 3.395 -14.412 1.00 95.25 84 GLU A CA 1
ATOM 647 C C . GLU A 1 84 ? -8.742 3.670 -12.901 1.00 95.25 84 GLU A C 1
ATOM 649 O O . GLU A 1 84 ? -9.350 4.629 -12.420 1.00 95.25 84 GLU A O 1
ATOM 654 N N . ASP A 1 85 ? -7.965 2.889 -12.146 1.00 96.50 85 ASP A N 1
ATOM 655 C CA . ASP A 1 85 ? -7.802 3.089 -10.700 1.00 96.50 85 ASP A CA 1
ATOM 656 C C . ASP A 1 85 ? -6.957 4.330 -10.373 1.00 96.50 85 ASP A C 1
ATOM 658 O O . ASP A 1 85 ? -7.244 5.037 -9.402 1.00 96.50 85 ASP A O 1
ATOM 662 N N . GLN A 1 86 ? -5.959 4.654 -11.203 1.00 94.81 86 GLN A N 1
ATOM 663 C CA . GLN A 1 86 ? -5.224 5.917 -11.103 1.00 94.81 86 GLN A CA 1
ATOM 664 C C . GLN A 1 86 ? -6.167 7.106 -11.274 1.00 94.81 86 GLN A C 1
ATOM 666 O O . GLN A 1 86 ? -6.116 8.053 -10.485 1.00 94.81 86 GLN A O 1
ATOM 671 N N . LYS A 1 87 ? -7.038 7.059 -12.289 1.00 94.25 87 LYS A N 1
ATOM 672 C CA . LYS A 1 87 ? -8.043 8.095 -12.534 1.00 94.25 87 LYS A CA 1
ATOM 673 C C . LYS A 1 87 ? -9.025 8.197 -11.369 1.00 94.25 87 LYS A C 1
ATOM 675 O O . LYS A 1 87 ? -9.234 9.293 -10.860 1.00 94.25 87 LYS A O 1
ATOM 680 N N . LYS A 1 88 ? -9.517 7.062 -10.861 1.00 95.12 88 LYS A N 1
ATOM 681 C CA . LYS A 1 88 ? -10.395 7.015 -9.682 1.00 95.12 88 LYS A CA 1
ATOM 682 C C . LYS A 1 88 ? -9.780 7.732 -8.476 1.00 95.12 88 LYS A C 1
ATOM 684 O O . LYS A 1 88 ? -10.456 8.536 -7.839 1.00 95.12 88 LYS A O 1
ATOM 689 N N . ILE A 1 89 ? -8.514 7.463 -8.150 1.00 95.50 89 ILE A N 1
ATOM 690 C CA . ILE A 1 89 ? -7.840 8.126 -7.021 1.00 95.50 89 ILE A CA 1
ATOM 691 C C . ILE A 1 89 ? -7.648 9.622 -7.297 1.00 95.50 89 ILE A C 1
ATOM 693 O O . ILE A 1 89 ? -7.910 10.430 -6.408 1.00 95.50 89 ILE A O 1
ATOM 697 N N . LYS A 1 90 ? -7.240 10.006 -8.514 1.00 94.38 90 LYS A N 1
ATOM 698 C CA . LYS A 1 90 ? -7.090 11.420 -8.907 1.00 94.38 90 LYS A CA 1
ATOM 699 C C . LYS A 1 90 ? -8.402 12.195 -8.751 1.00 94.38 90 LYS A C 1
ATOM 701 O O . LYS A 1 90 ? -8.399 13.272 -8.160 1.00 94.38 90 LYS A O 1
ATOM 706 N N . ASP A 1 91 ? -9.512 11.622 -9.201 1.00 92.69 91 ASP A N 1
ATOM 707 C CA . ASP A 1 91 ? -10.840 12.231 -9.095 1.00 92.69 91 ASP A CA 1
ATOM 708 C C . ASP A 1 91 ? -11.283 12.372 -7.627 1.00 92.69 91 ASP A C 1
ATOM 710 O O . ASP A 1 91 ? -11.757 13.434 -7.217 1.00 92.69 91 ASP A O 1
ATOM 714 N N . LEU A 1 92 ? -11.048 11.348 -6.796 1.00 92.19 92 LEU A N 1
ATOM 715 C CA . LEU A 1 92 ? -11.345 11.387 -5.357 1.00 92.19 92 LEU A CA 1
ATOM 716 C C . LEU A 1 92 ? -10.521 12.451 -4.611 1.00 92.19 92 LEU A C 1
ATOM 718 O O . LEU A 1 92 ? -11.060 13.171 -3.755 1.00 92.19 92 LEU A O 1
ATOM 722 N N . VAL A 1 93 ? -9.238 12.590 -4.961 1.00 92.19 93 VAL A N 1
ATOM 723 C CA . VAL A 1 93 ? -8.360 13.656 -4.452 1.00 92.19 93 VAL A CA 1
ATOM 724 C C . VAL A 1 93 ? -8.897 15.029 -4.864 1.00 92.19 93 VAL A C 1
ATOM 726 O O . VAL A 1 93 ? -9.060 15.891 -4.000 1.00 92.19 93 VAL A O 1
ATOM 729 N N . ALA A 1 94 ? -9.275 15.206 -6.133 1.00 88.88 94 ALA A N 1
ATOM 730 C CA . ALA A 1 94 ? -9.872 16.445 -6.640 1.00 88.88 94 ALA A CA 1
ATOM 731 C C . ALA A 1 94 ? -11.253 16.759 -6.027 1.00 88.88 94 ALA A C 1
ATOM 733 O O . ALA A 1 94 ? -11.691 17.904 -6.045 1.00 88.88 94 ALA A O 1
ATOM 734 N N . GLY A 1 95 ? -11.930 15.765 -5.438 1.00 80.19 95 GLY A N 1
ATOM 735 C CA . GLY A 1 95 ? -13.289 15.918 -4.909 1.00 80.19 95 GLY A CA 1
ATOM 736 C C . GLY A 1 95 ? -14.382 15.808 -5.962 1.00 80.19 95 GLY A C 1
ATOM 737 O O . GLY A 1 95 ? -15.527 16.147 -5.678 1.00 80.19 95 GLY A O 1
ATOM 738 N N . ASN A 1 96 ? -14.047 15.283 -7.137 1.00 71.19 96 ASN A N 1
ATOM 739 C CA . ASN A 1 96 ? -15.025 14.944 -8.153 1.00 71.19 96 ASN A CA 1
ATOM 740 C C . ASN A 1 96 ? -15.772 13.676 -7.715 1.00 71.19 96 ASN A C 1
ATOM 742 O O . ASN A 1 96 ? -15.156 12.682 -7.321 1.00 71.19 96 ASN A O 1
ATOM 746 N N . ALA A 1 97 ? -17.105 13.700 -7.769 1.00 53.69 97 ALA A N 1
ATOM 747 C CA . ALA A 1 97 ? -17.913 12.515 -7.509 1.00 53.69 97 ALA A CA 1
ATOM 748 C C . ALA A 1 97 ? -17.618 11.456 -8.584 1.00 53.69 97 ALA A C 1
ATOM 750 O O . ALA A 1 97 ? -17.911 11.650 -9.763 1.00 53.69 97 ALA A O 1
ATOM 751 N N . VAL A 1 98 ? -17.019 10.335 -8.183 1.00 50.88 98 VAL A N 1
ATOM 752 C CA . VAL A 1 98 ? -16.733 9.213 -9.083 1.00 50.88 98 VAL A CA 1
ATOM 753 C C . VAL A 1 98 ? -17.965 8.320 -9.222 1.00 50.88 98 VAL A C 1
ATOM 755 O O . VAL A 1 98 ? -18.478 7.783 -8.240 1.00 50.88 98 VAL A O 1
ATOM 758 N N . ALA A 1 99 ? -18.431 8.115 -10.455 1.00 39.91 99 ALA A N 1
ATOM 759 C CA . ALA A 1 99 ? -19.399 7.066 -10.757 1.00 39.91 99 ALA A CA 1
ATOM 760 C C . ALA A 1 99 ? -18.717 5.697 -10.592 1.00 39.91 99 ALA A C 1
ATOM 762 O O . ALA A 1 99 ? -17.695 5.413 -11.217 1.00 39.91 99 ALA A O 1
ATOM 763 N N . SER A 1 100 ? -19.258 4.844 -9.723 1.00 36.56 100 SER A N 1
ATOM 764 C CA . SER A 1 100 ? -18.703 3.512 -9.465 1.00 36.56 100 SER A CA 1
ATOM 765 C C . SER A 1 100 ? -18.953 2.574 -10.653 1.00 36.56 100 SER A C 1
ATOM 767 O O . SER A 1 100 ? -20.097 2.208 -10.912 1.00 36.56 100 SER A O 1
ATOM 769 N N . ALA A 1 101 ? -17.895 2.143 -11.349 1.00 31.17 101 ALA A N 1
ATOM 770 C CA . ALA A 1 101 ? -17.934 1.013 -12.283 1.00 31.17 101 ALA A CA 1
ATOM 771 C C . ALA A 1 101 ? -17.452 -0.280 -11.583 1.00 31.17 101 ALA A C 1
ATOM 773 O O . ALA A 1 101 ? -16.516 -0.221 -10.781 1.00 31.17 101 ALA A O 1
ATOM 774 N N . PRO A 1 102 ? -18.067 -1.450 -11.849 1.00 36.88 102 PRO A N 1
ATOM 775 C CA . PRO A 1 102 ? -17.724 -2.701 -11.181 1.00 36.88 102 PRO A CA 1
ATOM 776 C C . PRO A 1 102 ? -16.540 -3.399 -11.866 1.00 36.88 102 PRO A C 1
ATOM 778 O O . PRO A 1 102 ? -16.596 -3.692 -13.059 1.00 36.88 102 PRO A O 1
ATOM 781 N N . SER A 1 103 ? -15.499 -3.755 -11.112 1.00 35.28 103 SER A N 1
ATOM 782 C CA . SER A 1 103 ? -14.513 -4.753 -11.546 1.00 35.28 103 SER A CA 1
ATOM 783 C C . SER A 1 103 ? -15.024 -6.183 -11.258 1.00 35.28 103 SER A C 1
ATOM 785 O O . SER A 1 103 ? -15.615 -6.463 -10.217 1.00 35.28 103 SER A O 1
ATOM 787 N N . GLN A 1 104 ? -14.874 -7.048 -12.268 1.00 42.06 104 GLN A N 1
ATOM 788 C CA . GLN A 1 104 ? -15.503 -8.366 -12.514 1.00 42.06 104 GLN A CA 1
ATOM 789 C C . GLN A 1 104 ? -14.864 -9.559 -11.720 1.00 42.06 104 GLN A C 1
ATOM 791 O O . GLN A 1 104 ? -13.906 -9.340 -10.983 1.00 42.06 104 GLN A O 1
ATOM 796 N N . PRO A 1 105 ? -15.404 -10.808 -11.788 1.00 45.94 105 PRO A N 1
ATOM 797 C CA . PRO A 1 105 ? -15.834 -11.588 -10.619 1.00 45.94 105 PRO A CA 1
ATOM 798 C C . PRO A 1 105 ? -15.001 -12.849 -10.312 1.00 45.94 105 PRO A C 1
ATOM 800 O O . PRO A 1 105 ? -14.294 -13.392 -11.157 1.00 45.94 105 PRO A O 1
ATOM 803 N N . SER A 1 106 ? -15.199 -13.426 -9.120 1.00 32.28 106 SER A N 1
ATOM 804 C CA . SER A 1 106 ? -14.949 -14.854 -8.853 1.00 32.28 106 SER A CA 1
ATOM 805 C C . SER A 1 106 ? -15.962 -15.417 -7.844 1.00 32.28 106 SER A C 1
ATOM 807 O O . SER A 1 106 ? -16.373 -14.753 -6.899 1.00 32.28 106 SER A O 1
ATOM 809 N N . LYS A 1 107 ? -16.409 -16.643 -8.126 1.00 30.77 107 LYS A N 1
ATOM 810 C CA . LYS A 1 107 ? -17.619 -17.347 -7.668 1.00 30.77 107 LYS A CA 1
ATOM 811 C C . LYS A 1 107 ? -17.874 -17.432 -6.143 1.00 30.77 107 LYS A C 1
ATOM 813 O O . LYS A 1 107 ? -17.077 -17.964 -5.386 1.00 30.77 107 LYS A O 1
ATOM 818 N N . LYS A 1 108 ? -19.111 -17.059 -5.779 1.00 29.67 108 LYS A N 1
ATOM 819 C CA . LYS A 1 108 ? -20.117 -17.795 -4.971 1.00 29.67 108 LYS A CA 1
ATOM 820 C C . LYS A 1 108 ? -19.639 -18.490 -3.673 1.00 29.67 108 LYS A C 1
ATOM 822 O O . LYS A 1 108 ? -19.529 -19.709 -3.614 1.00 29.67 108 LYS A O 1
ATOM 827 N N . GLY A 1 109 ? -19.530 -17.706 -2.598 1.00 27.73 109 GLY A N 1
ATOM 828 C CA . GLY A 1 109 ? -19.753 -18.145 -1.213 1.00 27.73 109 GLY A CA 1
ATOM 829 C C . GLY A 1 109 ? -21.063 -17.539 -0.689 1.00 27.73 109 GLY A C 1
ATOM 830 O O . GLY A 1 109 ? -21.353 -16.376 -0.946 1.00 27.73 109 GLY A O 1
ATOM 831 N N . LYS A 1 110 ? -21.900 -18.356 -0.052 1.00 28.23 110 LYS A N 1
ATOM 832 C CA . LYS A 1 110 ? -23.312 -18.106 0.288 1.00 28.23 110 LYS A CA 1
ATOM 833 C C . LYS A 1 110 ? -23.460 -17.197 1.527 1.00 28.23 110 LYS A C 1
ATOM 835 O O . LYS A 1 110 ? -22.896 -17.519 2.563 1.00 28.23 110 LYS A O 1
ATOM 840 N N . GLY A 1 111 ? -24.312 -16.168 1.418 1.00 27.67 111 GLY A N 1
ATOM 841 C CA . GLY A 1 111 ? -24.912 -15.390 2.521 1.00 27.67 111 GLY A CA 1
ATOM 842 C C . GLY A 1 111 ? -24.057 -14.216 3.016 1.00 27.67 111 GLY A C 1
ATOM 843 O O . GLY A 1 111 ? -22.880 -14.380 3.281 1.00 27.67 111 GLY A O 1
ATOM 844 N N . GLY A 1 112 ? -24.543 -12.990 3.174 1.00 27.55 112 GLY A N 1
ATOM 845 C CA . GLY A 1 112 ? -25.863 -12.403 2.996 1.00 27.55 112 GLY A CA 1
ATOM 846 C C . GLY A 1 112 ? -25.779 -10.946 3.477 1.00 27.55 112 GLY A C 1
ATOM 847 O O . GLY A 1 112 ? -25.132 -10.678 4.481 1.00 27.55 112 GLY A O 1
ATOM 848 N N . SER A 1 113 ? -26.426 -10.053 2.729 1.00 29.73 113 SER A N 1
ATOM 849 C CA . SER A 1 113 ? -26.861 -8.696 3.106 1.00 29.73 113 SER A CA 1
ATOM 850 C C . SER A 1 113 ? -25.805 -7.588 3.321 1.00 29.73 113 SER A C 1
ATOM 852 O O . SER A 1 113 ? -24.989 -7.601 4.234 1.00 29.73 113 SER A O 1
ATOM 854 N N . LYS A 1 114 ? -25.902 -6.588 2.431 1.00 39.38 114 LYS A N 1
ATOM 855 C CA . LYS A 1 114 ? -25.289 -5.242 2.410 1.00 39.38 114 LYS A CA 1
ATOM 856 C C . LYS A 1 114 ? -25.439 -4.483 3.745 1.00 39.38 114 LYS A C 1
ATOM 858 O O . LYS A 1 114 ? -26.362 -4.776 4.499 1.00 39.38 114 LYS A O 1
ATOM 863 N N . PRO A 1 115 ? -24.717 -3.359 3.902 1.00 36.44 115 PRO A N 1
ATOM 864 C CA . PRO A 1 115 ? -25.485 -2.131 4.095 1.00 36.44 115 PRO A CA 1
ATOM 865 C C . PRO A 1 115 ? -25.064 -0.986 3.175 1.00 36.44 115 PRO A C 1
ATOM 867 O O . PRO A 1 115 ? -23.904 -0.842 2.788 1.00 36.44 115 PRO A O 1
ATOM 870 N N . ALA A 1 116 ? -26.099 -0.232 2.818 1.00 29.22 116 ALA A N 1
ATOM 871 C CA . ALA A 1 116 ? -26.060 1.107 2.271 1.00 29.22 116 ALA A CA 1
ATOM 872 C C . ALA A 1 116 ? -25.840 2.133 3.395 1.00 29.22 116 ALA A C 1
ATOM 874 O O . ALA A 1 116 ? -25.933 1.816 4.581 1.00 29.22 116 ALA A O 1
ATOM 875 N N . ASP A 1 117 ? -25.518 3.330 2.938 1.00 39.44 117 ASP A N 1
ATOM 876 C CA . ASP A 1 117 ? -25.056 4.527 3.623 1.00 39.44 117 ASP A CA 1
ATOM 877 C C . ASP A 1 117 ? -25.932 4.999 4.797 1.00 39.44 117 ASP A C 1
ATOM 879 O O . ASP A 1 117 ? -27.158 4.909 4.759 1.00 39.44 117 ASP A O 1
ATOM 883 N N . ALA A 1 118 ? -25.278 5.560 5.816 1.00 36.50 118 ALA A N 1
ATOM 884 C CA . ALA A 1 118 ? -25.863 6.559 6.702 1.00 36.50 118 ALA A CA 1
ATOM 885 C C . ALA A 1 118 ? -24.738 7.466 7.220 1.00 36.50 118 ALA A C 1
ATOM 887 O O . ALA A 1 118 ? -23.810 7.021 7.904 1.00 36.50 118 ALA A O 1
ATOM 888 N N . ASP A 1 119 ? -24.820 8.718 6.796 1.00 37.47 119 ASP A N 1
ATOM 889 C CA . ASP A 1 119 ? -24.093 9.886 7.268 1.00 37.47 119 ASP A CA 1
ATOM 890 C C . ASP A 1 119 ? -24.218 10.047 8.793 1.00 37.47 119 ASP A C 1
ATOM 892 O O . ASP A 1 119 ? -25.310 9.871 9.320 1.00 37.47 119 ASP A O 1
ATOM 896 N N . ASP A 1 120 ? -23.1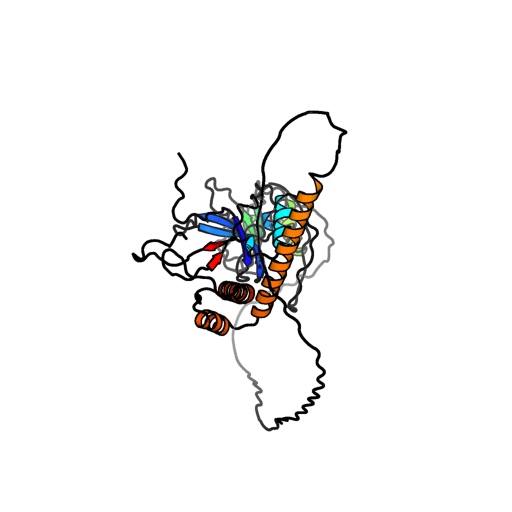35 10.412 9.491 1.00 35.12 120 ASP A N 1
ATOM 897 C CA . ASP A 1 120 ? -23.188 11.438 10.545 1.00 35.12 120 ASP A CA 1
ATOM 898 C C . ASP A 1 120 ? -21.775 11.886 10.956 1.00 35.12 120 ASP A C 1
ATOM 900 O O . ASP A 1 120 ? -20.794 11.131 10.948 1.00 35.12 120 ASP A O 1
ATOM 904 N N . GLU A 1 121 ? -21.668 13.171 11.246 1.00 32.25 121 GLU A N 1
ATOM 905 C CA . GLU A 1 121 ? -20.447 13.915 11.470 1.00 32.25 121 GLU A CA 1
ATOM 906 C C . GLU A 1 121 ? -19.910 13.759 12.902 1.00 32.25 121 GLU A C 1
ATOM 908 O O . GLU A 1 121 ? -20.625 13.868 13.885 1.00 32.25 121 GLU A O 1
ATOM 913 N N . GLY A 1 122 ? -18.586 13.658 13.042 1.00 40.09 122 GLY A N 1
ATOM 914 C CA . GLY A 1 122 ? -17.870 14.463 14.041 1.00 40.09 122 GLY A CA 1
ATOM 915 C C . GLY A 1 122 ? -18.045 14.189 15.541 1.00 40.09 122 GLY A C 1
ATOM 916 O O . GLY A 1 122 ? -17.363 14.868 16.304 1.00 40.09 122 GLY A O 1
ATOM 917 N N . ASN A 1 123 ? -18.832 13.211 15.986 1.00 35.94 123 ASN A N 1
ATOM 918 C CA . ASN A 1 123 ? -18.825 12.758 17.377 1.00 35.94 123 ASN A CA 1
ATOM 919 C C . ASN A 1 123 ? -18.216 11.351 17.439 1.00 35.94 123 ASN A C 1
ATOM 921 O O . ASN A 1 123 ? -18.780 10.394 16.908 1.00 35.94 123 ASN A O 1
ATOM 925 N N . ILE A 1 124 ? -17.048 11.186 18.071 1.00 48.84 124 ILE A N 1
ATOM 926 C CA . ILE A 1 124 ? -16.702 9.854 18.583 1.00 48.84 124 ILE A CA 1
ATOM 927 C C . ILE A 1 124 ? -17.681 9.663 19.732 1.00 48.84 124 ILE A C 1
ATOM 929 O O . ILE A 1 124 ? -17.403 10.116 20.832 1.00 48.84 124 ILE A O 1
ATOM 933 N N . GLY A 1 125 ? -18.851 9.087 19.446 1.00 56.47 125 GLY A N 1
ATOM 934 C CA . GLY A 1 125 ? -19.810 8.743 20.484 1.00 56.47 125 GLY A CA 1
ATOM 935 C C . GLY A 1 125 ? -19.078 8.003 21.600 1.00 56.47 125 GLY A C 1
ATOM 936 O O . GLY A 1 125 ? -18.285 7.092 21.335 1.00 56.47 125 GLY A O 1
ATOM 937 N N . ASP A 1 126 ? -19.324 8.414 22.842 1.00 80.19 126 ASP A N 1
ATOM 938 C CA . ASP A 1 126 ? -18.632 7.905 24.032 1.00 80.19 126 ASP A CA 1
ATOM 939 C C . ASP A 1 126 ? -18.858 6.401 24.242 1.00 80.19 126 ASP A C 1
ATOM 941 O O . ASP A 1 126 ? -18.191 5.769 25.057 1.00 80.19 126 ASP A O 1
ATOM 945 N N . TYR A 1 127 ? -19.779 5.799 23.487 1.00 90.19 127 TYR A N 1
ATOM 946 C CA . TYR A 1 127 ? -20.158 4.402 23.579 1.00 90.19 127 TYR A CA 1
ATOM 947 C C . TYR A 1 127 ? -20.161 3.719 22.216 1.00 90.19 127 TYR A C 1
ATOM 949 O O . TYR A 1 127 ? -20.571 4.271 21.194 1.00 90.19 127 TYR A O 1
ATOM 957 N N . LYS A 1 128 ? -19.743 2.453 22.224 1.00 93.19 128 LYS A N 1
ATOM 958 C CA . LYS A 1 128 ? -19.837 1.542 21.085 1.00 93.19 128 LYS A CA 1
ATOM 959 C C . LYS A 1 128 ? -20.586 0.276 21.470 1.00 93.19 128 LYS A C 1
ATOM 961 O O . LYS A 1 128 ? -20.285 -0.321 22.505 1.00 93.19 128 LYS A O 1
ATOM 966 N N . VAL A 1 129 ? -21.467 -0.191 20.590 1.00 94.94 129 VAL A N 1
ATOM 967 C CA . VAL A 1 129 ? -22.185 -1.464 20.714 1.00 94.94 129 VAL A CA 1
ATOM 968 C C . VAL A 1 129 ? -21.907 -2.367 19.515 1.00 94.94 129 VAL A C 1
ATOM 970 O O . VAL A 1 129 ? -21.798 -1.908 18.380 1.00 94.94 129 VAL A O 1
ATOM 973 N N . GLU A 1 130 ? -21.722 -3.663 19.763 1.00 95.50 130 GLU A N 1
ATOM 974 C CA . GLU A 1 130 ? -21.656 -4.682 18.710 1.00 95.50 130 GLU A CA 1
ATOM 975 C C . GLU A 1 130 ? -21.935 -6.083 19.265 1.00 95.50 130 GLU A C 1
ATOM 977 O O . GLU A 1 130 ? -21.787 -6.345 20.460 1.00 95.50 130 GLU A O 1
ATOM 982 N N . ILE A 1 131 ? -22.238 -7.017 18.366 1.00 95.81 131 ILE A N 1
ATOM 983 C CA . ILE A 1 131 ? -22.160 -8.447 18.662 1.00 95.81 131 ILE A CA 1
ATOM 984 C C . ILE A 1 131 ? -20.692 -8.857 18.801 1.00 95.81 131 ILE A C 1
ATOM 986 O O . ILE A 1 131 ? -19.836 -8.522 17.968 1.00 95.81 131 ILE A O 1
ATOM 990 N N . ALA A 1 132 ? -20.375 -9.582 19.870 1.00 94.06 132 ALA A N 1
ATOM 991 C CA . ALA A 1 132 ? -19.037 -10.074 20.130 1.00 94.06 132 ALA A CA 1
ATOM 992 C C . ALA A 1 132 ? -18.579 -11.005 18.998 1.00 94.06 132 ALA A C 1
ATOM 994 O O . ALA A 1 132 ? -19.072 -12.114 18.824 1.00 94.06 132 ALA A O 1
ATOM 995 N N . LYS A 1 133 ? -17.577 -10.561 18.233 1.00 91.62 133 LYS A N 1
ATOM 996 C CA . LYS A 1 133 ? -17.007 -11.339 17.116 1.00 91.62 133 LYS A CA 1
ATOM 997 C C . LYS A 1 133 ? -16.223 -12.577 17.570 1.00 91.62 133 LYS A C 1
ATOM 999 O O . LYS A 1 133 ? -15.916 -13.447 16.765 1.00 91.62 133 LYS A O 1
ATOM 1004 N N . SER A 1 134 ? -15.818 -12.611 18.838 1.00 90.88 134 SER A N 1
ATOM 1005 C CA . SER A 1 134 ? -15.111 -13.726 19.464 1.00 90.88 134 SER A CA 1
ATOM 1006 C C . SER A 1 134 ? -15.216 -13.641 20.984 1.00 90.88 134 SER A C 1
ATOM 1008 O O . SER A 1 134 ? -15.440 -12.559 21.529 1.00 90.88 134 SER A O 1
ATOM 1010 N N . SER A 1 135 ? -14.954 -14.758 21.663 1.00 91.44 135 SER A N 1
ATOM 1011 C CA . SER A 1 135 ? -14.987 -14.894 23.126 1.00 91.44 135 SER A CA 1
ATOM 1012 C C . SER A 1 135 ? -13.736 -14.369 23.853 1.00 91.44 135 SER A C 1
ATOM 1014 O O . SER A 1 135 ? -13.456 -14.744 24.990 1.00 91.44 135 SER A O 1
ATOM 1016 N N . ARG A 1 136 ? -12.938 -13.520 23.189 1.00 90.19 136 ARG A N 1
ATOM 1017 C CA . ARG A 1 136 ? -11.668 -12.995 23.730 1.00 90.19 136 ARG A CA 1
ATOM 1018 C C . ARG A 1 136 ? -11.822 -11.747 24.599 1.00 90.19 136 ARG A C 1
ATOM 1020 O O . ARG A 1 136 ? -10.846 -11.313 25.195 1.00 90.19 136 ARG A O 1
ATOM 1027 N N . SER A 1 137 ? -12.982 -11.096 24.558 1.00 91.19 137 SER A N 1
ATOM 1028 C CA . SER A 1 137 ? -13.247 -9.912 25.378 1.00 91.19 137 SER A CA 1
ATOM 1029 C C . SER A 1 137 ? -13.730 -10.318 26.757 1.00 91.19 137 SER A C 1
ATOM 1031 O O . SER A 1 137 ? -14.510 -11.259 26.882 1.00 91.19 137 SER A O 1
ATOM 1033 N N . GLU A 1 138 ? -13.337 -9.538 27.748 1.00 95.81 138 GLU A N 1
ATOM 1034 C CA . GLU A 1 138 ? -13.767 -9.669 29.132 1.00 95.81 138 GLU A CA 1
ATOM 1035 C C . GLU A 1 138 ? -14.647 -8.476 29.506 1.00 95.81 138 GLU A C 1
ATOM 1037 O O . GLU A 1 138 ? -14.371 -7.343 29.094 1.00 95.81 138 GLU A O 1
ATOM 1042 N N . CYS A 1 139 ? -15.728 -8.741 30.233 1.00 96.00 139 CYS A N 1
ATOM 1043 C CA . CYS A 1 139 ? -16.615 -7.711 30.746 1.00 96.00 139 CYS A CA 1
ATOM 1044 C C . CYS A 1 139 ? -15.957 -6.994 31.920 1.00 96.00 139 CYS A C 1
ATOM 1046 O O . CYS A 1 139 ? -15.578 -7.623 32.899 1.00 96.00 139 CYS A O 1
ATOM 1048 N N . ARG A 1 140 ? -15.886 -5.666 31.873 1.00 93.19 140 ARG A N 1
ATOM 1049 C CA . ARG A 1 140 ? -15.297 -4.864 32.954 1.00 93.19 140 ARG A CA 1
ATOM 1050 C C . ARG A 1 140 ? -16.173 -4.728 34.201 1.00 93.19 140 ARG A C 1
ATOM 1052 O O . ARG A 1 140 ? -15.665 -4.289 35.221 1.00 93.19 140 ARG A O 1
ATOM 1059 N N . GLY A 1 141 ? -17.446 -5.122 34.134 1.00 91.81 141 GLY A N 1
ATOM 1060 C CA . GLY A 1 141 ? -18.351 -5.105 35.288 1.00 91.81 141 GLY A CA 1
ATOM 1061 C C . GLY A 1 141 ? -18.336 -6.393 36.117 1.00 91.81 141 GLY A C 1
ATOM 1062 O O . GLY A 1 141 ? -18.641 -6.356 37.304 1.00 91.81 141 GLY A O 1
ATOM 1063 N N . CYS A 1 142 ? -18.007 -7.537 35.509 1.00 94.62 142 CYS A N 1
ATOM 1064 C CA . CYS A 1 142 ? -18.052 -8.844 36.179 1.00 94.62 142 CYS A CA 1
ATOM 1065 C C . CYS A 1 142 ? -16.828 -9.734 35.918 1.00 94.62 142 CYS A C 1
ATOM 1067 O O . CYS A 1 142 ? -16.836 -10.896 36.319 1.00 94.62 142 CYS A O 1
ATOM 1069 N N . GLU A 1 143 ? -15.829 -9.230 35.188 1.00 93.75 143 GLU A N 1
ATOM 1070 C CA . GLU A 1 143 ? -14.559 -9.902 34.850 1.00 93.75 143 GLU A CA 1
ATOM 1071 C C . GLU A 1 143 ? -14.722 -11.244 34.110 1.00 93.75 143 GLU A C 1
ATOM 1073 O O . GLU A 1 143 ? -13.778 -11.999 33.894 1.00 93.75 143 GLU A O 1
ATOM 1078 N N . SER A 1 144 ? -15.939 -11.549 33.658 1.00 94.31 144 SER A N 1
ATOM 1079 C CA . SER A 1 144 ? -16.246 -12.773 32.928 1.00 94.31 144 SER A CA 1
ATOM 1080 C C . SER A 1 144 ? -16.104 -12.563 31.425 1.00 94.31 144 SER A C 1
ATOM 1082 O O . SER A 1 144 ? -16.345 -11.472 30.892 1.00 94.31 144 SER A O 1
ATOM 1084 N N . LYS A 1 145 ? -15.749 -13.632 30.705 1.00 97.06 145 LYS A N 1
ATOM 1085 C CA . LYS A 1 145 ? -15.680 -13.604 29.240 1.00 97.06 145 LYS A CA 1
ATOM 1086 C C . LYS A 1 145 ? -17.043 -13.265 28.639 1.00 97.06 145 LYS A C 1
ATOM 1088 O O . LYS A 1 145 ? -18.088 -13.722 29.097 1.00 97.06 145 LYS A O 1
ATOM 1093 N N . ILE A 1 146 ? -17.016 -12.482 27.569 1.00 96.06 146 ILE A N 1
ATOM 1094 C CA . ILE A 1 146 ? -18.185 -12.210 26.738 1.00 96.06 146 ILE A CA 1
ATOM 1095 C C . ILE A 1 146 ? -18.106 -13.151 25.544 1.00 96.06 146 ILE A C 1
ATOM 1097 O O . ILE A 1 146 ? -17.193 -13.026 24.729 1.00 96.06 146 ILE A O 1
ATOM 1101 N N . GLU A 1 147 ? -19.031 -14.100 25.463 1.00 93.75 147 GLU A N 1
ATOM 1102 C CA . GLU A 1 147 ? -19.046 -15.130 24.425 1.00 93.75 147 GLU A CA 1
ATOM 1103 C C . GLU A 1 147 ? -19.280 -14.552 23.027 1.00 93.75 147 GLU A C 1
ATOM 1105 O O . GLU A 1 147 ? -19.915 -13.512 22.858 1.00 93.75 147 GLU A O 1
ATOM 1110 N N . ALA A 1 148 ? -18.754 -15.242 22.012 1.00 92.62 148 ALA A N 1
ATOM 1111 C CA . ALA A 1 148 ? -18.989 -14.868 20.625 1.00 92.62 148 ALA A CA 1
ATOM 1112 C C . ALA A 1 148 ? -20.483 -14.999 20.295 1.00 92.62 148 ALA A C 1
ATOM 1114 O O . ALA A 1 148 ? -21.097 -15.996 20.655 1.00 92.62 148 ALA A O 1
ATOM 1115 N N . GLY A 1 149 ? -21.048 -14.020 19.594 1.00 90.75 149 GLY A N 1
ATOM 1116 C CA . GLY A 1 149 ? -22.481 -13.978 19.295 1.00 90.75 149 GLY A CA 1
ATOM 1117 C C . GLY A 1 149 ? -23.323 -13.215 20.321 1.00 90.75 149 GLY A C 1
ATOM 1118 O O . GLY A 1 149 ? -24.439 -12.838 19.988 1.00 90.75 149 GLY A O 1
ATOM 1119 N N . ASN A 1 150 ? -22.786 -12.885 21.501 1.00 93.44 150 ASN A N 1
ATOM 1120 C CA . ASN A 1 150 ? -23.519 -12.111 22.506 1.00 93.44 150 ASN A CA 1
ATOM 1121 C C . ASN A 1 150 ? -23.301 -10.602 22.346 1.00 93.44 150 ASN A C 1
ATOM 1123 O O . ASN A 1 150 ? -22.235 -10.145 21.918 1.00 93.44 150 ASN A O 1
ATOM 1127 N N . LEU A 1 151 ? -24.309 -9.815 22.724 1.00 95.25 151 LEU A N 1
ATOM 1128 C CA . LEU A 1 151 ? -24.248 -8.360 22.656 1.00 95.25 151 LEU A CA 1
ATOM 1129 C C . LEU A 1 151 ? -23.306 -7.791 23.725 1.00 95.25 151 LEU A C 1
ATOM 1131 O O . LEU A 1 151 ? -23.351 -8.172 24.898 1.00 95.25 151 LEU A O 1
ATOM 1135 N N . ARG A 1 152 ? -22.455 -6.847 23.318 1.00 95.75 152 ARG A N 1
ATOM 1136 C CA . ARG A 1 152 ? -21.575 -6.100 24.220 1.00 95.75 152 ARG A CA 1
ATOM 1137 C C . ARG A 1 152 ? -21.582 -4.620 23.903 1.00 95.75 152 ARG A C 1
ATOM 1139 O O . ARG A 1 152 ? -21.599 -4.220 22.738 1.00 95.75 152 ARG A O 1
ATOM 1146 N N . MET A 1 153 ? -21.490 -3.818 24.951 1.00 94.75 153 MET A N 1
ATOM 1147 C CA . MET A 1 153 ? -21.402 -2.367 24.860 1.00 94.75 153 MET A CA 1
ATOM 1148 C C . MET A 1 153 ? -20.194 -1.895 25.661 1.00 94.75 153 MET A C 1
ATOM 1150 O O . MET A 1 153 ? -19.841 -2.500 26.673 1.00 94.75 153 MET A O 1
ATOM 1154 N N . GLY A 1 154 ? -19.496 -0.869 25.190 1.00 93.19 154 GLY A N 1
ATOM 1155 C CA . GLY A 1 154 ? -18.318 -0.368 25.881 1.00 93.19 154 GLY A CA 1
ATOM 1156 C C . GLY A 1 154 ? -18.114 1.121 25.702 1.00 93.19 154 GLY A C 1
ATOM 1157 O O . GLY A 1 154 ? -18.288 1.646 24.603 1.00 93.19 154 GLY A O 1
ATOM 1158 N N . ARG A 1 155 ? -17.697 1.764 26.794 1.00 89.75 155 ARG A N 1
ATOM 1159 C CA . ARG A 1 155 ? -17.325 3.177 26.821 1.00 89.75 155 ARG A CA 1
ATOM 1160 C C . ARG A 1 155 ? -15.965 3.374 26.157 1.00 89.75 155 ARG A C 1
ATOM 1162 O O . ARG A 1 155 ? -15.031 2.610 26.423 1.00 89.75 155 ARG A O 1
ATOM 1169 N N . ILE A 1 156 ? -15.856 4.364 25.286 1.00 85.56 156 ILE A N 1
ATOM 1170 C CA . ILE A 1 156 ? -14.628 4.786 24.624 1.00 85.56 156 ILE A CA 1
ATOM 1171 C C . ILE A 1 156 ? -14.078 5.965 25.421 1.00 85.56 156 ILE A C 1
ATOM 1173 O O . ILE A 1 156 ? -14.587 7.072 25.341 1.00 85.56 156 ILE A O 1
ATOM 1177 N N . GLU A 1 157 ? -13.023 5.734 26.194 1.00 72.31 157 GLU A N 1
ATOM 1178 C CA . GLU A 1 157 ? -12.340 6.830 26.879 1.00 72.31 157 GLU A CA 1
ATOM 1179 C C . GLU A 1 157 ? -11.402 7.553 25.908 1.00 72.31 157 GLU A C 1
ATOM 1181 O O . GLU A 1 157 ? -10.555 6.930 25.254 1.00 72.31 157 GLU A O 1
ATOM 1186 N N . ALA A 1 158 ? -11.536 8.876 25.830 1.00 61.28 158 ALA A N 1
ATOM 1187 C CA . ALA A 1 158 ? -10.556 9.723 25.173 1.00 61.28 158 ALA A CA 1
ATOM 1188 C C . ALA A 1 158 ? -9.281 9.759 26.029 1.00 61.28 158 ALA A C 1
ATOM 1190 O O . ALA A 1 158 ? -9.288 10.243 27.156 1.00 61.28 158 ALA A O 1
ATOM 1191 N N . MET A 1 159 ? -8.172 9.232 25.509 1.00 54.75 159 MET A N 1
ATOM 1192 C CA . MET A 1 159 ? -6.854 9.490 26.090 1.00 54.75 159 MET A CA 1
ATOM 1193 C C . MET A 1 159 ? -6.223 10.699 25.392 1.00 54.75 159 MET A C 1
ATOM 1195 O O . MET A 1 159 ? -6.109 10.712 24.166 1.00 54.75 159 MET A O 1
ATOM 1199 N N . ASP A 1 160 ? -5.734 11.668 26.173 1.00 49.00 160 ASP A N 1
ATOM 1200 C CA . ASP A 1 160 ? -5.073 12.898 25.689 1.00 49.00 160 ASP A CA 1
ATOM 1201 C C . ASP A 1 160 ? -3.759 12.651 24.926 1.00 49.00 160 ASP A C 1
ATOM 1203 O O . ASP A 1 160 ? -3.230 13.533 24.247 1.00 49.00 160 ASP A O 1
ATOM 1207 N N . ARG A 1 161 ? -3.214 11.432 24.993 1.00 52.38 161 ARG A N 1
ATOM 1208 C CA . ARG A 1 161 ? -1.986 11.047 24.291 1.00 52.38 161 ARG A CA 1
ATOM 1209 C C . ARG A 1 161 ? -2.312 10.229 23.043 1.00 52.38 161 ARG A C 1
ATOM 1211 O O . ARG A 1 161 ? -2.334 8.999 23.065 1.00 52.38 161 ARG A O 1
ATOM 1218 N N . ARG A 1 162 ? -2.506 10.921 21.914 1.00 51.50 162 ARG A N 1
ATOM 1219 C CA . ARG A 1 162 ? -2.357 10.312 20.575 1.00 51.50 162 ARG A CA 1
ATOM 1220 C C . ARG A 1 162 ? -0.948 9.690 20.507 1.00 51.50 162 ARG A C 1
ATOM 1222 O O . ARG A 1 162 ? -0.004 10.377 20.890 1.00 51.50 162 ARG A O 1
ATOM 1229 N N . PRO A 1 163 ? -0.780 8.423 20.080 1.00 54.25 163 PRO A N 1
ATOM 1230 C CA . PRO A 1 163 ? -1.425 7.834 18.907 1.00 54.25 163 PRO A CA 1
ATOM 1231 C C . PRO A 1 163 ? -2.087 6.465 19.176 1.00 54.25 163 PRO A C 1
ATOM 1233 O O . PRO A 1 163 ? -2.081 5.593 18.306 1.00 54.25 163 PRO A O 1
ATOM 1236 N N . PHE A 1 164 ? -2.633 6.229 20.372 1.00 54.84 164 PHE A N 1
ATOM 1237 C CA . PHE A 1 164 ? -3.296 4.956 20.675 1.00 54.84 164 PHE A CA 1
ATOM 1238 C C . PHE A 1 164 ? -4.730 4.914 20.116 1.00 54.84 164 PHE A C 1
ATOM 1240 O O . PHE A 1 164 ? -5.438 5.919 20.119 1.00 54.84 164 PHE A O 1
ATOM 1247 N N . ILE A 1 165 ? -5.160 3.751 19.614 1.00 58.31 165 ILE A N 1
ATOM 1248 C CA . ILE A 1 165 ? -6.540 3.529 19.152 1.00 58.31 165 ILE A CA 1
ATOM 1249 C C . ILE A 1 165 ? -7.444 3.565 20.390 1.00 58.31 165 ILE A C 1
ATOM 1251 O O . ILE A 1 165 ? -7.226 2.733 21.271 1.00 58.31 165 ILE A O 1
ATOM 1255 N N . PRO A 1 166 ? -8.464 4.439 20.464 1.00 70.75 166 PRO A N 1
ATOM 1256 C CA . PRO A 1 166 ? -9.427 4.398 21.558 1.00 70.75 166 PRO A CA 1
ATOM 1257 C C . PRO A 1 166 ? -10.089 3.016 21.602 1.00 70.75 166 PRO A C 1
ATOM 1259 O O . PRO A 1 166 ? -10.779 2.603 20.664 1.00 70.75 166 PRO A O 1
ATOM 1262 N N . THR A 1 167 ? -9.795 2.247 22.648 1.00 78.25 167 THR A N 1
ATOM 1263 C CA . THR A 1 167 ? -10.338 0.900 22.828 1.00 78.25 167 THR A CA 1
ATOM 1264 C C . THR A 1 167 ? -11.563 0.969 23.728 1.00 78.25 167 THR A C 1
ATOM 1266 O O . THR A 1 167 ? -11.427 1.419 24.866 1.00 78.25 167 THR A O 1
ATOM 1269 N N . PRO A 1 168 ? -12.734 0.492 23.277 1.00 88.25 168 PRO A N 1
ATOM 1270 C CA . PRO A 1 168 ? -13.909 0.430 24.131 1.00 88.25 168 PRO A CA 1
ATOM 1271 C C . PRO A 1 168 ? -13.661 -0.519 25.307 1.00 88.25 168 PRO A C 1
ATOM 1273 O O . PRO A 1 168 ? -13.208 -1.656 25.124 1.00 88.25 168 PRO A O 1
ATOM 1276 N N . LYS A 1 169 ? -13.985 -0.064 26.516 1.00 91.75 169 LYS A N 1
ATOM 1277 C CA . LYS A 1 169 ? -14.023 -0.902 27.717 1.00 91.75 169 LYS A CA 1
ATOM 1278 C C . LYS A 1 169 ? -15.311 -1.721 27.702 1.00 91.75 169 LYS A C 1
ATOM 1280 O O . LYS A 1 169 ? -16.371 -1.235 28.088 1.00 91.75 169 LYS A O 1
ATOM 1285 N N . TRP A 1 170 ? -15.222 -2.944 27.182 1.00 95.44 170 TRP A N 1
ATOM 1286 C CA . TRP A 1 170 ? -16.373 -3.825 26.972 1.00 95.44 170 TRP A CA 1
ATOM 1287 C C . TRP A 1 170 ? -17.047 -4.263 28.272 1.00 95.44 170 TRP A C 1
ATOM 1289 O O . TRP A 1 170 ? -16.382 -4.606 29.246 1.00 95.44 170 TRP A O 1
ATOM 1299 N N . HIS A 1 171 ? -18.371 -4.329 28.230 1.00 96.44 171 HIS A N 1
ATOM 1300 C CA . HIS A 1 171 ? -19.243 -4.902 29.243 1.00 96.44 171 HIS A CA 1
ATOM 1301 C C . HIS A 1 171 ? -20.282 -5.801 28.557 1.00 96.44 171 HIS A C 1
ATOM 1303 O O . HIS A 1 171 ? -20.614 -5.590 27.383 1.00 96.44 171 HIS A O 1
ATOM 1309 N N . HIS A 1 172 ? -20.827 -6.787 29.276 1.00 96.56 172 HIS A N 1
ATOM 1310 C CA . HIS A 1 172 ? -22.141 -7.330 28.910 1.00 96.56 172 HIS A CA 1
ATOM 1311 C C . HIS A 1 172 ? -23.168 -6.199 28.958 1.00 96.56 172 HIS A C 1
ATOM 1313 O O . HIS A 1 172 ? -23.018 -5.287 29.775 1.00 96.56 172 HIS A O 1
ATOM 1319 N N . LEU A 1 173 ? -24.216 -6.273 28.132 1.00 94.06 173 LEU A N 1
ATOM 1320 C CA . LEU A 1 173 ? -25.275 -5.263 28.154 1.00 94.06 173 LEU A CA 1
ATOM 1321 C C . LEU A 1 173 ? -25.829 -5.094 29.577 1.00 94.06 173 LEU A C 1
ATOM 1323 O O . LEU A 1 173 ? -25.791 -4.001 30.120 1.00 94.06 173 LEU A O 1
ATOM 1327 N N . ASP A 1 174 ? -26.214 -6.183 30.242 1.00 94.12 174 ASP A N 1
ATOM 1328 C CA . ASP A 1 174 ? -26.743 -6.123 31.611 1.00 94.12 174 ASP A CA 1
ATOM 1329 C C . ASP A 1 174 ? -25.751 -5.570 32.638 1.00 94.12 174 ASP A C 1
ATOM 1331 O O . ASP A 1 174 ? -26.151 -4.898 33.583 1.00 94.12 174 ASP A O 1
ATOM 1335 N N . CYS A 1 175 ? -24.455 -5.833 32.456 1.00 95.25 175 CYS A N 1
ATOM 1336 C CA . CYS A 1 175 ? -23.426 -5.362 33.379 1.00 95.25 175 CYS A CA 1
ATOM 1337 C C . CYS A 1 175 ? -23.202 -3.854 33.272 1.00 95.25 175 CYS A C 1
ATOM 1339 O O . CYS A 1 175 ? -22.897 -3.229 34.281 1.00 95.25 175 CYS A O 1
ATOM 1341 N N . LEU A 1 176 ? -23.349 -3.273 32.078 1.00 93.12 176 LEU A N 1
ATOM 1342 C CA . LEU A 1 176 ? -23.195 -1.830 31.891 1.00 93.12 176 LEU A CA 1
ATOM 1343 C C . LEU A 1 176 ? -24.332 -1.039 32.552 1.00 93.12 176 LEU A C 1
ATOM 1345 O O . LEU A 1 176 ? -24.099 0.055 33.046 1.00 93.12 176 LEU A O 1
ATOM 1349 N N . PHE A 1 177 ? -25.542 -1.604 32.569 1.00 92.50 177 PHE A N 1
ATOM 1350 C CA . PHE A 1 177 ? -26.750 -0.965 33.104 1.00 92.50 177 PHE A CA 1
ATOM 1351 C C . PHE A 1 177 ? -27.112 -1.434 34.524 1.00 92.50 177 PHE A C 1
ATOM 1353 O O . PHE A 1 177 ? -28.222 -1.179 34.992 1.00 92.50 177 PHE A O 1
ATOM 1360 N N . LYS A 1 178 ? -26.211 -2.149 35.213 1.00 89.56 178 LYS A N 1
ATOM 1361 C CA . LYS A 1 178 ? -26.487 -2.744 36.531 1.00 89.56 178 LYS A CA 1
ATOM 1362 C C . LYS A 1 178 ? -26.844 -1.692 37.585 1.00 89.56 178 LYS A C 1
ATOM 1364 O O . LYS A 1 178 ? -27.757 -1.918 38.373 1.00 89.56 178 LYS A O 1
ATOM 1369 N N . ASP A 1 179 ? -26.168 -0.548 37.535 1.00 84.88 179 ASP A N 1
ATOM 1370 C CA . ASP A 1 179 ? -26.380 0.591 38.436 1.00 84.88 179 ASP A CA 1
ATOM 1371 C C . ASP A 1 179 ? -27.279 1.675 37.804 1.00 84.88 179 ASP A C 1
ATOM 1373 O O . ASP A 1 179 ? -27.350 2.803 38.285 1.00 84.88 179 ASP A O 1
ATOM 1377 N N . GLY A 1 180 ? -27.986 1.331 36.720 1.00 85.31 180 GLY A N 1
ATOM 1378 C CA . GLY A 1 180 ? -28.778 2.254 35.910 1.00 85.31 180 GLY A CA 1
ATOM 1379 C C . GLY A 1 180 ? -28.075 2.691 34.622 1.00 85.31 180 GLY A C 1
ATOM 1380 O O . GLY A 1 180 ? -26.988 2.228 34.281 1.00 85.31 180 GLY A O 1
ATOM 1381 N N . LYS A 1 181 ? -28.741 3.568 33.863 1.00 84.69 181 LYS A N 1
ATOM 1382 C CA . LYS A 1 181 ? -28.216 4.143 32.618 1.00 84.69 181 LYS A CA 1
ATOM 1383 C C . LYS A 1 181 ? -27.048 5.095 32.936 1.00 84.69 181 LYS A C 1
ATOM 1385 O O . LYS A 1 181 ? -27.253 6.000 33.744 1.00 84.69 181 LYS A O 1
ATOM 1390 N N . PRO A 1 182 ? -25.867 4.939 32.303 1.00 86.25 182 PRO A N 1
ATOM 1391 C CA . PRO A 1 182 ? -24.772 5.897 32.455 1.00 86.25 182 PRO A CA 1
ATOM 1392 C C . PRO A 1 182 ? -25.216 7.324 32.102 1.00 86.25 182 PRO A C 1
ATOM 1394 O O . PRO A 1 182 ? -25.879 7.525 31.086 1.00 86.25 182 PRO A O 1
ATOM 1397 N N . GLU A 1 183 ? -24.853 8.315 32.921 1.00 82.62 183 GLU A N 1
ATOM 1398 C CA . GLU A 1 183 ? -25.314 9.709 32.764 1.00 82.62 183 GLU A CA 1
ATOM 1399 C C . GLU A 1 183 ? -24.892 10.348 31.432 1.00 82.62 183 GLU A C 1
ATOM 1401 O O . GLU A 1 183 ? -25.618 11.167 30.867 1.00 82.62 183 GLU A O 1
ATOM 1406 N N . ASP A 1 184 ? -23.722 9.972 30.915 1.00 82.94 184 ASP A N 1
ATOM 1407 C CA . ASP A 1 184 ? -23.159 10.479 29.663 1.00 82.94 184 ASP A CA 1
ATOM 1408 C C . ASP A 1 184 ? -23.716 9.776 28.414 1.00 82.94 184 ASP A C 1
ATOM 1410 O O . ASP A 1 184 ? -23.552 10.266 27.296 1.00 82.94 184 ASP A O 1
ATOM 1414 N N . LEU A 1 185 ? -24.425 8.659 28.585 1.00 84.81 185 LEU A N 1
ATOM 1415 C CA . LEU A 1 185 ? -25.064 7.929 27.499 1.00 84.81 185 LEU A CA 1
ATOM 1416 C C . LEU A 1 185 ? -26.448 8.531 27.216 1.00 84.81 185 LEU A C 1
ATOM 1418 O O . LEU A 1 185 ? -27.401 8.265 27.937 1.00 84.81 185 LEU A O 1
ATOM 1422 N N . LYS A 1 186 ? -26.587 9.354 26.172 1.00 83.81 186 LYS A N 1
ATOM 1423 C CA . LYS A 1 186 ? -27.807 10.155 25.935 1.00 83.81 186 LYS A CA 1
ATOM 1424 C C . LYS A 1 186 ? -28.921 9.383 25.233 1.00 83.81 186 LYS A C 1
ATOM 1426 O O . LYS A 1 186 ? -30.003 9.265 25.814 1.00 83.81 186 LYS A O 1
ATOM 1431 N N . SER A 1 187 ? -28.655 8.825 24.053 1.00 87.81 187 SER A N 1
ATOM 1432 C CA . SER A 1 187 ? -29.620 8.019 23.293 1.00 87.81 187 SER A CA 1
ATOM 1433 C C . SER A 1 187 ? -29.011 6.742 22.714 1.00 87.81 187 SER A C 1
ATOM 1435 O O . SER A 1 187 ? -27.784 6.617 22.651 1.00 87.81 187 SER A O 1
ATOM 1437 N N . SER A 1 188 ? -29.844 5.767 22.329 1.00 86.75 188 SER A N 1
ATOM 1438 C CA . SER A 1 188 ? -29.356 4.562 21.641 1.00 86.75 188 SER A CA 1
ATOM 1439 C C . SER A 1 188 ? -28.821 4.880 20.244 1.00 86.75 188 SER A C 1
ATOM 1441 O O . SER A 1 188 ? -27.832 4.280 19.818 1.00 86.75 188 SER A O 1
ATOM 1443 N N . GLU A 1 189 ? -29.404 5.870 19.570 1.00 86.75 189 GLU A N 1
ATOM 1444 C CA . GLU A 1 189 ? -28.972 6.359 18.261 1.00 86.75 189 GLU A CA 1
ATOM 1445 C C . GLU A 1 189 ? -27.566 6.990 18.285 1.00 86.75 189 GLU A C 1
ATOM 1447 O O . GLU A 1 189 ? -26.840 6.866 17.299 1.00 86.75 189 GLU A O 1
ATOM 1452 N N . ASP A 1 190 ? -27.135 7.562 19.416 1.00 83.56 190 ASP A N 1
ATOM 1453 C CA . ASP A 1 190 ? -25.780 8.120 19.595 1.00 83.56 190 ASP A CA 1
ATOM 1454 C C . ASP A 1 190 ? -24.688 7.040 19.754 1.00 83.56 190 ASP A C 1
ATOM 1456 O O . ASP A 1 190 ? -23.487 7.337 19.750 1.00 83.56 190 ASP A O 1
ATOM 1460 N N . VAL A 1 191 ? -25.072 5.772 19.937 1.00 88.06 191 VAL A N 1
ATOM 1461 C CA . VAL A 1 191 ? -24.124 4.680 20.180 1.00 88.06 191 VAL A CA 1
ATOM 1462 C C . VAL A 1 191 ? -23.548 4.168 18.864 1.00 88.06 191 VAL A C 1
ATOM 1464 O O . VAL A 1 191 ? -24.250 3.632 18.001 1.00 88.06 191 VAL A O 1
ATOM 1467 N N . ILE A 1 192 ? -22.219 4.215 18.743 1.00 89.75 192 ILE A N 1
ATOM 1468 C CA . ILE A 1 192 ? -21.513 3.729 17.555 1.00 89.75 192 ILE A CA 1
ATOM 1469 C C . ILE A 1 192 ? -21.837 2.247 17.337 1.00 89.75 192 ILE A C 1
ATOM 1471 O O . ILE A 1 192 ? -21.520 1.395 18.171 1.00 89.75 192 ILE A O 1
ATOM 1475 N N . GLY A 1 193 ? -22.401 1.932 16.172 1.00 89.81 193 GLY A N 1
ATOM 1476 C CA . GLY A 1 193 ? -22.740 0.567 15.770 1.00 89.81 193 GLY A CA 1
ATOM 1477 C C . GLY A 1 193 ? -24.157 0.116 16.127 1.00 89.81 193 GLY A C 1
ATOM 1478 O O . GLY A 1 193 ? -24.510 -1.000 15.756 1.00 89.81 193 GLY A O 1
ATOM 1479 N N . PHE A 1 194 ? -24.982 0.953 16.767 1.00 92.62 194 PHE A N 1
ATOM 1480 C CA . PHE A 1 194 ? -26.373 0.614 17.097 1.00 92.62 194 PHE A CA 1
ATOM 1481 C C . PHE A 1 194 ? -27.228 0.339 15.851 1.00 92.62 194 PHE A C 1
ATOM 1483 O O . PHE A 1 194 ? -27.879 -0.701 15.760 1.00 92.62 194 PHE A O 1
ATOM 1490 N N . SER A 1 195 ? -27.142 1.204 14.838 1.00 91.44 195 SER A N 1
ATOM 1491 C CA . SER A 1 195 ? -27.858 1.041 13.563 1.00 91.44 195 SER A CA 1
ATOM 1492 C C . SER A 1 195 ? -27.454 -0.212 12.773 1.00 91.44 195 SER A C 1
ATOM 1494 O O . SER A 1 195 ? -28.190 -0.640 11.888 1.00 91.44 195 SER A O 1
ATOM 1496 N N . LEU A 1 196 ? -26.305 -0.818 13.097 1.00 89.50 196 LEU A N 1
ATOM 1497 C CA . LEU A 1 196 ? -25.793 -2.033 12.455 1.00 89.50 196 LEU A CA 1
ATOM 1498 C C . LEU A 1 196 ? -26.250 -3.327 13.148 1.00 89.50 196 LEU A C 1
ATOM 1500 O O . LEU A 1 196 ? -25.939 -4.415 12.660 1.00 89.50 196 LEU A O 1
ATOM 1504 N N . LEU A 1 197 ? -26.930 -3.227 14.291 1.00 90.25 197 LEU A N 1
ATOM 1505 C CA . LEU A 1 197 ? -27.553 -4.364 14.963 1.00 90.25 197 LEU A CA 1
ATOM 1506 C C . LEU A 1 197 ? -28.840 -4.777 14.233 1.00 90.25 197 LEU A C 1
ATOM 1508 O O . LEU A 1 197 ? -29.489 -3.948 13.597 1.00 90.25 197 LEU A O 1
ATOM 1512 N N . ASP A 1 198 ? -29.225 -6.048 14.338 1.00 92.06 198 ASP A N 1
ATOM 1513 C CA . ASP A 1 198 ? -30.556 -6.482 13.901 1.00 92.06 198 ASP A CA 1
ATOM 1514 C C . ASP A 1 198 ? -31.666 -5.904 14.800 1.00 92.06 198 ASP A C 1
ATOM 1516 O O . ASP A 1 198 ? -31.405 -5.340 15.865 1.00 92.06 198 ASP A O 1
ATOM 1520 N N . SER A 1 199 ? -32.920 -6.036 14.360 1.00 92.69 199 SER A N 1
ATOM 1521 C CA . SER A 1 199 ? -34.084 -5.476 15.056 1.00 92.69 199 SER A CA 1
ATOM 1522 C C . SER A 1 199 ? -34.221 -5.956 16.499 1.00 92.69 199 SER A C 1
ATOM 1524 O O . SER A 1 199 ? -34.660 -5.190 17.357 1.00 92.69 199 SER A O 1
ATOM 1526 N N . ASP A 1 200 ? -33.832 -7.200 16.771 1.00 93.12 200 ASP A N 1
ATOM 1527 C CA . ASP A 1 200 ? -33.996 -7.826 18.080 1.00 93.12 200 ASP A CA 1
ATOM 1528 C C . ASP A 1 200 ? -32.958 -7.258 19.056 1.00 93.12 200 ASP A C 1
ATOM 1530 O O . ASP A 1 200 ? -33.285 -6.833 20.165 1.00 93.12 200 ASP A O 1
ATOM 1534 N N . HIS A 1 201 ? -31.707 -7.138 18.614 1.00 94.25 201 HIS A N 1
ATOM 1535 C CA . HIS A 1 201 ? -30.630 -6.499 19.366 1.00 94.25 201 HIS A CA 1
ATOM 1536 C C . HIS A 1 201 ? -30.824 -4.986 19.530 1.00 94.25 201 HIS A C 1
ATOM 1538 O O . HIS A 1 201 ? -30.499 -4.446 20.591 1.00 94.25 201 HIS A O 1
ATOM 1544 N N . GLN A 1 202 ? -31.393 -4.294 18.537 1.00 92.81 202 GLN A N 1
ATOM 1545 C CA . GLN A 1 202 ? -31.789 -2.888 18.677 1.00 92.81 202 GLN A CA 1
ATOM 1546 C C . GLN A 1 202 ? -32.869 -2.717 19.751 1.00 92.81 202 GLN A C 1
ATOM 1548 O O . GLN A 1 202 ? -32.784 -1.796 20.567 1.00 92.81 202 GLN A O 1
ATOM 1553 N N . ALA A 1 203 ? -33.857 -3.617 19.788 1.00 93.38 203 ALA A N 1
ATOM 1554 C CA . ALA A 1 203 ? -34.903 -3.606 20.805 1.00 93.38 203 ALA A CA 1
ATOM 1555 C C . ALA A 1 203 ? -34.332 -3.830 22.215 1.00 93.38 203 ALA A C 1
ATOM 1557 O O . ALA A 1 203 ? -34.668 -3.068 23.120 1.00 93.38 203 ALA A O 1
ATOM 1558 N N . MET A 1 204 ? -33.411 -4.787 22.387 1.00 92.38 204 MET A N 1
ATOM 1559 C CA . MET A 1 204 ? -32.736 -5.029 23.674 1.00 92.38 204 MET A CA 1
ATOM 1560 C C . MET A 1 204 ? -31.988 -3.792 24.191 1.00 92.38 204 MET A C 1
ATOM 1562 O O . MET A 1 204 ? -32.037 -3.474 25.380 1.00 92.38 204 MET A O 1
ATOM 1566 N N . VAL A 1 205 ? -31.285 -3.074 23.309 1.00 91.94 205 VAL A N 1
ATOM 1567 C CA . VAL A 1 205 ? -30.551 -1.859 23.694 1.00 91.94 205 VAL A CA 1
ATOM 1568 C C . VAL A 1 205 ? -31.516 -0.723 24.048 1.00 91.94 205 VAL A C 1
ATOM 1570 O O . VAL A 1 205 ? -31.335 -0.093 25.088 1.00 91.94 205 VAL A O 1
ATOM 1573 N N . ARG A 1 206 ? -32.569 -0.492 23.252 1.00 93.31 206 ARG A N 1
ATOM 1574 C CA . ARG A 1 206 ? -33.600 0.527 23.543 1.00 93.31 206 ARG A CA 1
ATOM 1575 C C . ARG A 1 206 ? -34.334 0.265 24.854 1.00 93.31 206 ARG A C 1
ATOM 1577 O O . ARG A 1 206 ? -34.572 1.199 25.619 1.00 93.31 206 ARG A O 1
ATOM 1584 N N . GLU A 1 207 ? -34.641 -1.000 25.138 1.00 92.31 207 GLU A N 1
ATOM 1585 C CA . GLU A 1 207 ? -35.247 -1.425 26.402 1.00 92.31 207 GLU A CA 1
ATOM 1586 C C . GLU A 1 207 ? -34.361 -1.043 27.594 1.00 92.31 207 GLU A C 1
ATOM 1588 O O . GLU A 1 207 ? -34.831 -0.389 28.526 1.00 92.31 207 GLU A O 1
ATOM 1593 N N . LYS A 1 208 ? -33.062 -1.368 27.541 1.00 89.44 208 LYS A N 1
ATOM 1594 C CA . LYS A 1 208 ? -32.099 -1.001 28.595 1.00 89.44 208 LYS A CA 1
ATOM 1595 C C . LYS A 1 208 ? -31.891 0.504 28.736 1.00 89.44 208 LYS A C 1
ATOM 1597 O O . LYS A 1 208 ? -31.618 0.982 29.833 1.00 89.44 208 LYS A O 1
ATOM 1602 N N . MET A 1 209 ? -32.057 1.244 27.645 1.00 85.56 209 MET A N 1
ATOM 1603 C CA . MET A 1 209 ? -31.949 2.703 27.599 1.00 85.56 209 MET A CA 1
ATOM 1604 C C . MET A 1 209 ? -33.199 3.434 28.109 1.00 85.56 209 MET A C 1
ATOM 1606 O O . MET A 1 209 ? -33.146 4.650 28.309 1.00 85.56 209 MET A O 1
ATOM 1610 N N . GLY A 1 210 ? -34.309 2.719 28.334 1.00 84.19 210 GLY A N 1
ATOM 1611 C CA . GLY A 1 210 ? -35.584 3.304 28.754 1.00 84.19 210 GLY A CA 1
ATOM 1612 C C . GLY A 1 210 ? -36.300 4.094 27.651 1.00 84.19 210 GLY A C 1
ATOM 1613 O O . GLY A 1 210 ? -37.189 4.895 27.944 1.00 84.19 210 GLY A O 1
ATOM 1614 N N . GLU A 1 211 ? -35.928 3.888 26.386 1.00 83.38 211 GLU A N 1
ATOM 1615 C CA . GLU A 1 211 ? -36.488 4.596 25.235 1.00 83.38 211 GLU A CA 1
ATOM 1616 C C . GLU A 1 211 ? -37.775 3.910 24.767 1.00 83.38 211 GLU A C 1
ATOM 1618 O O . GLU A 1 211 ? -37.780 2.766 24.310 1.00 83.38 211 GLU A O 1
ATOM 1623 N N . LYS A 1 212 ? -38.911 4.603 24.889 1.00 62.41 212 LYS A N 1
ATOM 1624 C CA . LYS A 1 212 ? -40.203 4.072 24.440 1.00 62.41 212 LYS A CA 1
ATOM 1625 C C . LYS A 1 212 ? -40.382 4.315 22.942 1.00 62.41 212 LYS A C 1
ATOM 1627 O O . LYS A 1 212 ? -40.711 5.424 22.536 1.00 62.41 212 LYS A O 1
ATOM 1632 N N . GLY A 1 213 ? -40.257 3.260 22.134 1.00 46.88 213 GLY A N 1
ATOM 1633 C CA . GLY A 1 213 ? -40.577 3.305 20.706 1.00 46.88 213 GLY A CA 1
ATOM 1634 C C . GLY A 1 213 ? -41.025 1.961 20.125 1.00 46.88 213 GLY A C 1
ATOM 1635 O O . GLY A 1 213 ? -40.197 1.109 19.830 1.00 46.88 213 GLY A O 1
ATOM 1636 N N . GLY A 1 214 ? -42.339 1.815 19.900 1.00 39.28 214 GLY A N 1
ATOM 1637 C CA . GLY A 1 214 ? -42.902 0.971 18.836 1.00 39.28 214 GLY A CA 1
ATOM 1638 C C . GLY A 1 214 ? -42.957 -0.544 19.051 1.00 39.28 214 GLY A C 1
ATOM 1639 O O . GLY A 1 214 ? -42.554 -1.295 18.168 1.00 39.28 214 GLY A O 1
ATOM 1640 N N . ALA A 1 215 ? -43.525 -1.021 20.160 1.00 34.50 215 ALA A N 1
ATOM 1641 C CA . ALA A 1 215 ? -43.894 -2.431 20.270 1.00 34.50 215 ALA A CA 1
ATOM 1642 C C . ALA A 1 215 ? -44.990 -2.791 19.242 1.00 34.50 215 ALA A C 1
ATOM 1644 O O . ALA A 1 215 ? -46.157 -2.440 19.420 1.00 34.50 215 ALA A O 1
ATOM 1645 N N . LYS A 1 216 ? -44.649 -3.572 18.210 1.00 31.14 216 LYS A N 1
ATOM 1646 C CA . LYS A 1 216 ? -45.566 -4.624 17.756 1.00 31.14 216 LYS A CA 1
ATOM 1647 C C . LYS A 1 216 ? -45.287 -5.848 18.611 1.00 31.14 216 LYS A C 1
ATOM 1649 O O . LYS A 1 216 ? -44.316 -6.566 18.408 1.00 31.14 216 LYS A O 1
ATOM 1654 N N . ALA A 1 217 ? -46.155 -6.038 19.595 1.00 34.12 217 ALA A N 1
ATOM 1655 C CA . ALA A 1 217 ? -46.226 -7.255 20.371 1.00 34.12 217 ALA A CA 1
ATOM 1656 C C . ALA A 1 217 ? -46.462 -8.456 19.440 1.00 34.12 217 ALA A C 1
ATOM 1658 O O . ALA A 1 217 ? -47.452 -8.497 18.712 1.00 34.12 217 ALA A O 1
ATOM 1659 N N . SER A 1 218 ? -45.596 -9.463 19.523 1.00 32.12 218 SER A N 1
ATOM 1660 C CA . SER A 1 218 ? -46.023 -10.849 19.348 1.00 32.12 218 SER A CA 1
ATOM 1661 C C . SER A 1 218 ? -45.690 -11.567 20.649 1.00 32.12 218 SER A C 1
ATOM 1663 O O . SER A 1 218 ? -44.549 -11.579 21.105 1.00 32.12 218 SER A O 1
ATOM 1665 N N . GLY A 1 219 ? -46.741 -11.997 21.338 1.00 30.22 219 GLY A N 1
ATOM 1666 C CA . GLY A 1 219 ? -46.648 -12.560 22.670 1.00 30.22 219 GLY A CA 1
ATOM 1667 C C . GLY A 1 219 ? -46.347 -14.054 22.660 1.00 30.22 219 GLY A C 1
ATOM 1668 O O . GLY A 1 219 ? -46.854 -14.782 21.816 1.00 30.22 219 GLY A O 1
ATOM 1669 N N . LYS A 1 220 ? -45.657 -14.455 23.737 1.00 32.97 220 LYS A N 1
ATOM 1670 C CA . LYS A 1 220 ? -45.859 -15.674 24.545 1.00 32.97 220 LYS A CA 1
ATOM 1671 C C . LYS A 1 220 ? -45.534 -17.001 23.827 1.00 32.97 220 LYS A C 1
ATOM 1673 O O . LYS A 1 220 ? -46.161 -17.380 22.853 1.00 32.97 220 LYS A O 1
ATOM 1678 N N . ARG A 1 221 ? -44.628 -17.823 24.359 1.00 30.06 221 ARG A N 1
ATOM 1679 C CA . ARG A 1 221 ? -44.745 -18.439 25.689 1.00 30.06 221 ARG A CA 1
ATOM 1680 C C . ARG A 1 221 ? -43.392 -18.732 26.334 1.00 30.06 221 ARG A C 1
ATOM 1682 O O . ARG A 1 221 ? -42.528 -19.354 25.731 1.00 30.06 221 ARG A O 1
ATOM 1689 N N . SER A 1 222 ? -43.305 -18.367 27.608 1.00 33.28 222 SER A N 1
ATOM 1690 C CA . SER A 1 222 ? -42.531 -19.073 28.617 1.00 33.28 222 SER A CA 1
ATOM 1691 C C . SER A 1 222 ? -43.243 -20.369 29.019 1.00 33.28 222 SER A C 1
ATOM 1693 O O . SER A 1 222 ? -44.472 -20.409 29.114 1.00 33.28 222 SER A O 1
ATOM 1695 N N . ALA A 1 223 ? -42.455 -21.398 29.304 1.00 27.39 223 ALA A N 1
ATOM 1696 C CA . ALA A 1 223 ? -42.690 -22.349 30.383 1.00 27.39 223 ALA A CA 1
ATOM 1697 C C . ALA A 1 223 ? -41.317 -22.927 30.745 1.00 27.39 223 ALA A C 1
ATOM 1699 O O . ALA A 1 223 ? -40.710 -23.636 29.947 1.00 27.39 223 ALA A O 1
ATOM 1700 N N . GLY A 1 224 ? -40.795 -22.521 31.900 1.00 26.39 224 GLY A N 1
ATOM 1701 C CA . GLY A 1 224 ? -39.712 -23.238 32.556 1.00 26.39 224 GLY A CA 1
ATOM 1702 C C . GLY A 1 224 ? -40.304 -24.341 33.423 1.00 26.39 224 GLY A C 1
ATOM 1703 O O . GLY A 1 224 ? -41.386 -24.161 33.973 1.00 26.39 224 GLY A O 1
ATOM 1704 N N . GLU A 1 225 ? -39.570 -25.438 33.560 1.00 23.47 225 GLU A N 1
ATOM 1705 C CA . GLU A 1 225 ? -39.627 -26.310 34.728 1.00 23.47 225 GLU A CA 1
ATOM 1706 C C . GLU A 1 225 ? -38.211 -26.829 35.005 1.00 23.47 225 GLU A C 1
ATOM 1708 O O . GLU A 1 225 ? -37.511 -27.320 34.115 1.00 23.47 225 GLU A O 1
ATOM 1713 N N . ASP A 1 226 ? -37.791 -26.651 36.253 1.00 26.55 226 ASP A N 1
ATOM 1714 C CA . ASP A 1 226 ? -36.596 -27.206 36.870 1.00 26.55 226 ASP A CA 1
ATOM 1715 C C . ASP A 1 226 ? -36.594 -28.744 36.844 1.00 26.55 226 ASP A C 1
ATOM 1717 O O . ASP A 1 226 ? -37.589 -29.362 37.215 1.00 26.55 226 ASP A O 1
ATOM 1721 N N . ASN A 1 227 ? -35.443 -29.379 36.580 1.00 25.53 227 ASN A N 1
ATOM 1722 C CA . ASN A 1 227 ? -34.830 -30.228 37.608 1.00 25.53 227 ASN A CA 1
ATOM 1723 C C . ASN A 1 227 ? -33.400 -30.706 37.317 1.00 25.53 227 ASN A C 1
ATOM 1725 O O . ASN A 1 227 ? -32.899 -30.773 36.199 1.00 25.53 227 ASN A O 1
ATOM 1729 N N . LYS A 1 228 ? -32.780 -31.049 38.438 1.00 24.84 228 LYS A N 1
ATOM 1730 C CA . LYS A 1 228 ? -31.391 -31.353 38.751 1.00 24.84 228 LYS A CA 1
ATOM 1731 C C . LYS A 1 228 ? -31.014 -32.816 38.450 1.00 24.84 228 LYS A C 1
ATOM 1733 O O . LYS A 1 228 ? -31.770 -33.728 38.748 1.00 24.84 228 LYS A O 1
ATOM 1738 N N . SER A 1 229 ? -29.742 -32.998 38.089 1.00 22.89 229 SER A N 1
ATOM 1739 C CA . SER A 1 229 ? -28.857 -34.144 38.386 1.00 22.89 229 SER A CA 1
ATOM 1740 C C . SER A 1 229 ? -29.007 -35.522 37.712 1.00 22.89 229 SER A C 1
ATOM 1742 O O . SER A 1 229 ? -30.041 -36.171 37.737 1.00 22.89 229 SER A O 1
ATOM 1744 N N . ALA A 1 230 ? -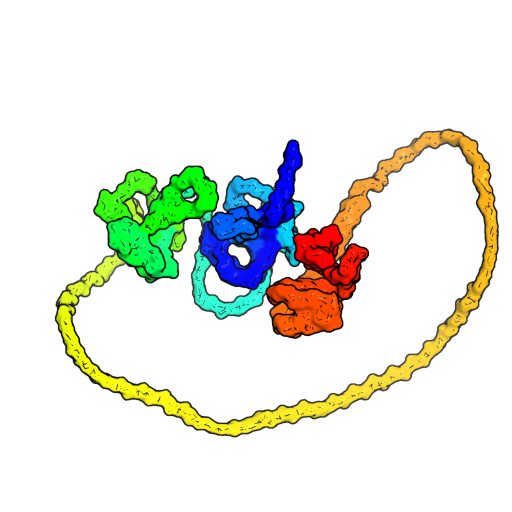27.807 -36.025 37.386 1.00 23.88 230 ALA A N 1
ATOM 1745 C CA . ALA A 1 230 ? -27.312 -37.400 37.518 1.00 23.88 230 ALA A CA 1
ATOM 1746 C C . ALA A 1 230 ? -27.450 -38.397 36.341 1.00 23.88 230 ALA A C 1
ATOM 1748 O O . ALA A 1 230 ? -28.447 -39.076 36.159 1.00 23.88 230 ALA A O 1
ATOM 1749 N N . LYS A 1 231 ? -26.276 -38.622 35.724 1.00 23.66 231 LYS A N 1
ATOM 1750 C CA . LYS A 1 231 ? -25.573 -39.920 35.643 1.00 23.66 231 LYS A CA 1
ATOM 1751 C C . LYS A 1 231 ? -26.145 -41.002 34.706 1.00 23.66 231 LYS A C 1
ATOM 1753 O O . LYS A 1 231 ? -26.985 -41.799 35.089 1.00 23.66 231 LYS A O 1
ATOM 1758 N N . GLY A 1 232 ? -25.416 -41.206 33.606 1.00 22.52 232 GLY A N 1
ATOM 1759 C CA . GLY A 1 232 ? -24.852 -42.524 33.301 1.00 22.52 232 GLY A CA 1
ATOM 1760 C C . GLY A 1 232 ? -25.473 -43.333 32.157 1.00 22.52 232 GLY A C 1
ATOM 1761 O O . GLY A 1 232 ? -26.608 -43.775 32.232 1.00 22.52 232 GLY A O 1
ATOM 1762 N N . SER A 1 233 ? -24.577 -43.696 31.231 1.00 24.06 233 SER A N 1
ATOM 1763 C CA . SER A 1 233 ? -24.478 -45.006 30.560 1.00 24.06 233 SER A CA 1
ATOM 1764 C C . SER A 1 233 ? -25.026 -45.169 29.132 1.00 24.06 233 SER A C 1
ATOM 1766 O O . SER A 1 233 ? -26.196 -45.428 28.912 1.00 24.06 233 SER A O 1
ATOM 1768 N N . LYS A 1 234 ? -24.042 -45.227 28.220 1.00 25.38 234 LYS A N 1
ATOM 1769 C CA . LYS A 1 234 ? -23.734 -46.309 27.256 1.00 25.38 234 LYS A CA 1
ATOM 1770 C C . LYS A 1 234 ? -24.670 -46.618 26.069 1.00 25.38 234 LYS A C 1
ATOM 1772 O O . LYS A 1 234 ? -25.798 -47.050 26.240 1.00 25.38 234 LYS A O 1
ATOM 1777 N N . LYS A 1 235 ? -23.963 -46.750 24.926 1.00 24.09 235 LYS A N 1
ATOM 1778 C CA . LYS A 1 235 ? -24.214 -47.581 23.721 1.00 24.09 235 LYS A CA 1
ATOM 1779 C C . LYS A 1 235 ? -25.284 -47.007 22.769 1.00 24.09 235 LYS A C 1
ATOM 1781 O O . LYS A 1 235 ? -26.294 -46.518 23.222 1.00 24.09 235 LYS A O 1
ATOM 1786 N N . ALA A 1 236 ? -25.140 -47.021 21.444 1.00 26.94 236 ALA A N 1
ATOM 1787 C CA . ALA A 1 236 ? -24.324 -47.871 20.592 1.00 26.94 236 ALA A CA 1
ATOM 1788 C C . ALA A 1 236 ? -23.892 -47.169 19.290 1.00 26.94 236 ALA A C 1
ATOM 1790 O O . ALA A 1 236 ? -24.575 -46.317 18.735 1.00 26.94 236 ALA A O 1
ATOM 1791 N N . LYS A 1 237 ? -22.729 -47.627 18.837 1.00 26.11 237 LYS A N 1
ATOM 1792 C CA . LYS A 1 237 ? -22.080 -47.486 17.539 1.00 26.11 237 LYS A CA 1
ATOM 1793 C C . LYS A 1 237 ? -22.950 -48.075 16.413 1.00 26.11 237 LYS A C 1
ATOM 1795 O O . LYS A 1 237 ? -23.415 -49.201 16.565 1.00 26.11 237 LYS A O 1
ATOM 1800 N N . LYS A 1 238 ? -23.038 -47.402 15.262 1.00 24.58 238 LYS A N 1
ATOM 1801 C CA . LYS A 1 238 ? -22.997 -48.084 13.958 1.00 24.58 238 LYS A CA 1
ATOM 1802 C C . LYS A 1 238 ? -22.300 -47.189 12.931 1.00 24.58 238 LYS A C 1
ATOM 1804 O O . LYS A 1 238 ? -22.836 -46.181 12.491 1.00 24.58 238 LYS A O 1
ATOM 1809 N N . GLU A 1 239 ? -21.065 -47.578 12.636 1.00 26.53 239 GLU A N 1
ATOM 1810 C CA . GLU A 1 239 ? -20.344 -47.253 11.410 1.00 26.53 239 GLU A CA 1
ATOM 1811 C C . GLU A 1 239 ? -21.002 -48.025 10.260 1.00 26.53 239 GLU A C 1
ATOM 1813 O O . GLU A 1 239 ? -21.385 -49.182 10.447 1.00 26.53 239 GLU A O 1
ATOM 1818 N N . GLU A 1 240 ? -21.076 -47.432 9.072 1.00 25.92 240 GLU A N 1
ATOM 1819 C CA . GLU A 1 240 ? -21.084 -48.210 7.837 1.00 25.92 240 GLU A CA 1
ATOM 1820 C C . GLU A 1 240 ? -20.149 -47.530 6.837 1.00 25.92 240 GLU A C 1
ATOM 1822 O O . GLU A 1 240 ? -20.377 -46.413 6.377 1.00 25.92 240 GLU A O 1
ATOM 1827 N N . LYS A 1 241 ? -19.033 -48.221 6.621 1.00 25.27 241 LYS A N 1
ATOM 1828 C CA . LYS A 1 241 ? -18.010 -48.025 5.605 1.00 25.27 241 LYS A CA 1
ATOM 1829 C C . LYS A 1 241 ? -18.245 -49.149 4.601 1.00 25.27 241 LYS A C 1
ATOM 1831 O O . LYS A 1 241 ? -18.347 -50.295 5.037 1.00 25.27 241 LYS A O 1
ATOM 1836 N N . VAL A 1 242 ? -18.294 -48.841 3.311 1.00 28.48 242 VAL A N 1
ATOM 1837 C CA . VAL A 1 242 ? -18.088 -49.828 2.246 1.00 28.48 242 VAL A CA 1
ATOM 1838 C C . VAL A 1 242 ? -17.206 -49.165 1.190 1.00 28.48 242 VAL A C 1
ATOM 1840 O O . VAL A 1 242 ? -17.611 -48.194 0.557 1.00 28.48 242 VAL A O 1
ATOM 1843 N N . ASP A 1 243 ? -15.970 -49.656 1.128 1.00 25.34 243 ASP A N 1
ATOM 1844 C CA . ASP A 1 243 ? -15.048 -49.584 -0.009 1.00 25.34 243 ASP A CA 1
ATOM 1845 C C . ASP A 1 243 ? -15.361 -50.743 -0.990 1.00 25.34 243 ASP A C 1
ATOM 1847 O O . ASP A 1 243 ? -16.224 -51.570 -0.685 1.00 25.34 243 ASP A O 1
ATOM 1851 N N . LEU A 1 244 ? -14.562 -50.828 -2.064 1.00 29.23 244 LEU A N 1
ATOM 1852 C CA . LEU A 1 244 ? -14.385 -51.861 -3.110 1.00 29.23 244 LEU A CA 1
ATOM 1853 C C . LEU A 1 244 ? -14.889 -51.363 -4.485 1.00 29.23 244 LEU A C 1
ATOM 1855 O O . LEU A 1 244 ? -16.093 -51.193 -4.667 1.00 29.23 244 LEU A O 1
ATOM 1859 N N . ASP A 1 245 ? -13.997 -50.841 -5.344 1.00 28.48 245 ASP A N 1
ATOM 1860 C CA . ASP A 1 245 ? -13.145 -51.554 -6.346 1.00 28.48 245 ASP A CA 1
ATOM 1861 C C . ASP A 1 245 ? -13.945 -51.724 -7.663 1.00 28.48 245 ASP A C 1
ATOM 1863 O O . ASP A 1 245 ? -15.155 -51.907 -7.597 1.00 28.48 245 ASP A O 1
ATOM 1867 N N . GLU A 1 246 ? -13.465 -51.646 -8.906 1.00 30.00 246 GLU A N 1
ATOM 1868 C CA . GLU A 1 246 ? -12.175 -51.530 -9.611 1.00 30.00 246 GLU A CA 1
ATOM 1869 C C . GLU A 1 246 ? -12.529 -51.218 -11.104 1.00 30.00 246 GLU A C 1
ATOM 1871 O O . GLU A 1 246 ? -13.710 -51.251 -11.459 1.00 30.00 246 GLU A O 1
ATOM 1876 N N . ASP A 1 247 ? -11.514 -50.970 -11.952 1.00 28.81 247 ASP A N 1
ATOM 1877 C CA . ASP A 1 247 ? -11.528 -51.007 -13.441 1.00 28.81 247 ASP A CA 1
ATOM 1878 C C . ASP A 1 247 ? -12.267 -49.878 -14.199 1.00 28.81 247 ASP A C 1
ATOM 1880 O O . ASP A 1 247 ? -13.312 -49.390 -13.784 1.00 28.81 247 ASP A O 1
ATOM 1884 N N . ASP A 1 248 ? -11.882 -49.400 -15.382 1.00 25.11 248 ASP A N 1
ATOM 1885 C CA . ASP A 1 248 ? -10.692 -49.391 -16.250 1.00 25.11 248 ASP A CA 1
ATOM 1886 C C . ASP A 1 248 ? -11.020 -48.321 -17.341 1.00 25.11 248 ASP A C 1
ATOM 1888 O O . ASP A 1 248 ? -12.100 -47.724 -17.329 1.00 25.11 248 ASP A O 1
ATOM 1892 N N . ASP A 1 249 ? -10.120 -48.094 -18.297 1.00 30.19 249 ASP A N 1
ATOM 1893 C CA . ASP A 1 249 ? -10.324 -47.409 -19.586 1.00 30.19 249 ASP A CA 1
ATOM 1894 C C . ASP A 1 249 ? -10.132 -45.883 -19.666 1.00 30.19 249 ASP A C 1
ATOM 1896 O O . ASP A 1 249 ? -11.036 -45.049 -19.774 1.00 30.19 249 ASP A O 1
ATOM 1900 N N . THR A 1 250 ? -8.852 -45.546 -19.817 1.00 31.41 250 THR A N 1
ATOM 1901 C CA . THR A 1 250 ? -8.396 -44.488 -20.730 1.00 31.41 250 THR A CA 1
ATOM 1902 C C . THR A 1 250 ? -8.517 -44.968 -22.184 1.00 31.41 250 THR A C 1
ATOM 1904 O O . THR A 1 250 ? -8.133 -46.099 -22.469 1.00 31.41 250 THR A O 1
ATOM 1907 N N . PRO A 1 251 ? -8.835 -44.081 -23.147 1.00 32.56 251 PRO A N 1
ATOM 1908 C CA . PRO A 1 251 ? -8.080 -44.143 -24.395 1.00 32.56 251 PRO A CA 1
ATOM 1909 C C . PRO A 1 251 ? -7.511 -42.789 -24.834 1.00 32.56 251 PRO A C 1
ATOM 1911 O O . PRO A 1 251 ? -8.202 -41.786 -25.009 1.00 32.56 251 PRO A O 1
ATOM 1914 N N . LEU A 1 252 ? -6.202 -42.833 -25.083 1.00 26.16 252 LEU A N 1
ATOM 1915 C CA . LEU A 1 252 ? -5.468 -42.000 -26.027 1.00 26.16 252 LEU A CA 1
ATOM 1916 C C . LEU A 1 252 ? -6.081 -42.126 -27.430 1.00 26.16 252 LEU A C 1
ATOM 1918 O O . LEU A 1 252 ? -6.229 -43.237 -27.932 1.00 26.16 252 LEU A O 1
ATOM 1922 N N . ILE A 1 253 ? -6.285 -41.002 -28.123 1.00 28.84 253 ILE A N 1
ATOM 1923 C CA . ILE A 1 253 ? -6.202 -40.970 -29.590 1.00 28.84 253 ILE A CA 1
ATOM 1924 C C . ILE A 1 253 ? -5.241 -39.860 -30.011 1.00 28.84 253 ILE A C 1
ATOM 1926 O O . ILE A 1 253 ? -5.483 -38.665 -29.844 1.00 28.84 253 ILE A O 1
ATOM 1930 N N . GLN A 1 254 ? -4.129 -40.319 -30.574 1.00 27.08 254 GLN A N 1
ATOM 1931 C CA . GLN A 1 254 ? -3.167 -39.578 -31.366 1.00 27.08 254 GLN A CA 1
ATOM 1932 C C . GLN A 1 254 ? -3.701 -39.319 -32.783 1.00 27.08 254 GLN A C 1
ATOM 1934 O O . GLN A 1 254 ? -4.310 -40.186 -33.399 1.00 27.08 254 GLN A O 1
ATOM 1939 N N . GLN A 1 255 ? -3.312 -38.149 -33.296 1.00 27.86 255 GLN A N 1
ATOM 1940 C CA . GLN A 1 255 ? -2.902 -37.864 -34.676 1.00 27.86 255 GLN A CA 1
ATOM 1941 C C . GLN A 1 255 ? -3.925 -38.005 -35.816 1.00 27.86 255 GLN A C 1
ATOM 1943 O O . GLN A 1 255 ? -4.391 -39.086 -36.160 1.00 27.86 255 GLN A O 1
ATOM 1948 N N . LYS A 1 256 ? -4.059 -36.908 -36.574 1.00 28.66 256 LYS A N 1
ATOM 1949 C CA . LYS A 1 256 ? -3.704 -36.901 -38.002 1.00 28.66 256 LYS A CA 1
ATOM 1950 C C . LYS A 1 256 ? -3.360 -35.490 -38.475 1.00 28.66 256 LYS A C 1
ATOM 1952 O O . LYS A 1 256 ? -4.120 -34.544 -38.297 1.00 28.66 256 LYS A O 1
ATOM 1957 N N . ALA A 1 257 ? -2.173 -35.397 -39.062 1.00 26.28 257 ALA A N 1
ATOM 1958 C CA . ALA A 1 257 ? -1.679 -34.278 -39.839 1.00 26.28 257 ALA A CA 1
ATOM 1959 C C . ALA A 1 257 ? -2.488 -34.109 -41.133 1.00 26.28 257 ALA A C 1
ATOM 1961 O O . ALA A 1 257 ? -2.934 -35.098 -41.716 1.00 26.28 257 ALA A O 1
ATOM 1962 N N . ASN A 1 258 ? -2.577 -32.877 -41.636 1.00 25.5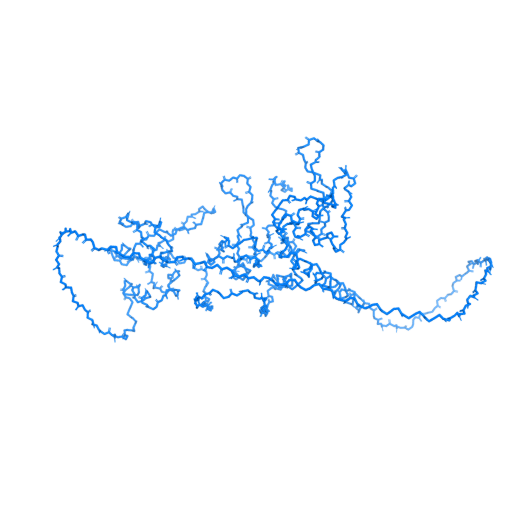2 258 ASN A N 1
ATOM 1963 C CA . ASN A 1 258 ? -2.476 -32.665 -43.073 1.00 25.52 258 ASN A CA 1
ATOM 1964 C C . ASN A 1 258 ? -1.853 -31.296 -43.376 1.00 25.52 258 ASN A C 1
ATOM 1966 O O . ASN A 1 258 ? -2.377 -30.252 -42.994 1.00 25.52 258 ASN A O 1
ATOM 1970 N N . VAL A 1 259 ? -0.713 -31.354 -44.058 1.00 26.45 259 VAL A N 1
ATOM 1971 C CA . VAL A 1 259 ? 0.004 -30.248 -44.694 1.00 26.45 259 VAL A CA 1
ATOM 1972 C C . VAL A 1 259 ? -0.662 -29.971 -46.043 1.00 26.45 259 VAL A C 1
ATOM 1974 O O . VAL A 1 259 ? -0.972 -30.910 -46.773 1.00 26.45 259 VAL A O 1
ATOM 1977 N N . LYS A 1 260 ? -0.824 -28.697 -46.406 1.00 26.72 260 LYS A N 1
ATOM 1978 C CA . LYS A 1 260 ? -0.837 -28.262 -47.809 1.00 26.72 260 LYS A CA 1
ATOM 1979 C C . LYS A 1 260 ? -0.033 -26.972 -47.937 1.00 26.72 260 LYS A C 1
ATOM 1981 O O . LYS A 1 260 ? -0.500 -25.898 -47.573 1.00 26.72 260 LYS A O 1
ATOM 1986 N N . GLU A 1 261 ? 1.188 -27.130 -48.435 1.00 25.77 261 GLU A N 1
ATOM 1987 C CA . GLU A 1 261 ? 1.891 -26.111 -49.208 1.00 25.77 261 GLU A CA 1
ATOM 1988 C C . GLU A 1 261 ? 1.159 -25.889 -50.537 1.00 25.77 261 GLU A C 1
ATOM 1990 O O . GLU A 1 261 ? 0.673 -26.845 -51.133 1.00 25.77 261 GLU A O 1
ATOM 1995 N N . GLU A 1 262 ? 1.151 -24.650 -51.023 1.00 25.70 262 GLU A N 1
ATOM 1996 C CA . GLU A 1 262 ? 1.144 -24.318 -52.451 1.00 25.70 262 GLU A CA 1
ATOM 1997 C C . GLU A 1 262 ? 1.945 -23.016 -52.592 1.00 25.70 262 GLU A C 1
ATOM 1999 O O . GLU A 1 262 ? 1.556 -21.951 -52.106 1.00 25.70 262 GLU A O 1
ATOM 2004 N N . ALA A 1 263 ? 3.118 -23.131 -53.212 1.00 26.47 263 ALA A N 1
ATOM 2005 C CA . ALA A 1 263 ? 3.979 -22.028 -53.600 1.00 26.47 263 ALA A CA 1
ATOM 2006 C C . ALA A 1 263 ? 3.619 -21.576 -55.023 1.00 26.47 263 ALA A C 1
ATOM 2008 O O . ALA A 1 263 ? 3.591 -22.380 -55.949 1.00 26.47 263 ALA A O 1
ATOM 2009 N N . GLY A 1 264 ? 3.433 -20.269 -55.226 1.00 25.47 264 GLY A N 1
ATOM 2010 C CA . GLY A 1 264 ? 3.190 -19.668 -56.540 1.00 25.47 264 GLY A CA 1
ATOM 2011 C C . GLY A 1 264 ? 3.915 -18.332 -56.692 1.00 25.47 264 GLY A C 1
ATOM 2012 O O . GLY A 1 264 ? 3.451 -17.292 -56.243 1.00 25.47 264 GLY A O 1
ATOM 2013 N N . LYS A 1 265 ? 5.083 -18.376 -57.332 1.00 27.23 265 LYS A N 1
ATOM 2014 C CA . LYS A 1 265 ? 6.035 -17.280 -57.582 1.00 27.23 265 LYS A CA 1
ATOM 2015 C C . LYS A 1 265 ? 5.670 -16.501 -58.852 1.00 27.23 265 LYS A C 1
ATOM 2017 O O . LYS A 1 265 ? 5.442 -17.127 -59.883 1.00 27.23 265 LYS A O 1
ATOM 2022 N N . LYS A 1 266 ? 5.786 -15.162 -58.860 1.00 26.47 266 LYS A N 1
ATOM 2023 C CA . LYS A 1 266 ? 6.169 -14.403 -60.074 1.00 26.47 266 LYS A CA 1
ATOM 2024 C C . LYS A 1 266 ? 6.856 -13.062 -59.761 1.00 26.47 266 LYS A C 1
ATOM 2026 O O . LYS A 1 266 ? 6.373 -12.245 -58.994 1.00 26.47 266 LYS A O 1
ATOM 2031 N N . LYS A 1 267 ? 8.028 -12.917 -60.392 1.00 26.06 267 LYS A N 1
ATOM 2032 C CA . LYS A 1 267 ? 9.016 -11.820 -60.409 1.00 26.06 267 LYS A CA 1
ATOM 2033 C C . LYS A 1 267 ? 8.515 -10.542 -61.108 1.00 26.06 267 LYS A C 1
ATOM 2035 O O . LYS A 1 267 ? 7.846 -10.663 -62.130 1.00 26.06 267 LYS A O 1
ATOM 2040 N N . LYS A 1 268 ? 9.087 -9.385 -60.731 1.00 26.83 268 LYS A N 1
ATOM 2041 C CA . LYS A 1 268 ? 9.868 -8.459 -61.605 1.00 26.83 268 LYS A CA 1
ATOM 2042 C C . LYS A 1 268 ? 10.555 -7.378 -60.734 1.00 26.83 268 LYS A C 1
ATOM 2044 O O . LYS A 1 268 ? 9.874 -6.733 -59.957 1.00 26.83 268 LYS A O 1
ATOM 2049 N N . ARG A 1 269 ? 11.902 -7.396 -60.650 1.00 25.98 269 ARG A N 1
ATOM 2050 C CA . ARG A 1 269 ? 12.877 -6.405 -61.203 1.00 25.98 269 ARG A CA 1
ATOM 2051 C C . ARG A 1 269 ? 12.692 -4.986 -60.624 1.00 25.98 269 ARG A C 1
ATOM 2053 O O . ARG A 1 269 ? 11.686 -4.370 -60.928 1.00 25.98 269 ARG A O 1
ATOM 2060 N N . ALA A 1 270 ? 13.516 -4.510 -59.684 1.00 27.78 270 ALA A N 1
ATOM 2061 C CA . ALA A 1 270 ? 14.920 -4.053 -59.782 1.00 27.78 270 ALA A CA 1
ATOM 2062 C C . ALA A 1 270 ? 15.122 -2.827 -60.690 1.00 27.78 270 ALA A C 1
ATOM 2064 O O . ALA A 1 270 ? 14.987 -2.975 -61.906 1.00 27.78 270 ALA A O 1
ATOM 2065 N N . LYS A 1 271 ? 15.525 -1.692 -60.093 1.00 25.88 271 LYS A N 1
ATOM 2066 C CA . LYS A 1 271 ? 16.593 -0.808 -60.592 1.00 25.88 271 LYS A CA 1
ATOM 2067 C C . LYS A 1 271 ? 17.040 0.179 -59.490 1.00 25.88 271 LYS A C 1
ATOM 2069 O O . LYS A 1 271 ? 16.250 1.013 -59.066 1.00 25.88 271 LYS A O 1
ATOM 2074 N N . GLU A 1 272 ? 18.276 0.013 -59.021 1.00 27.45 272 GLU A N 1
ATOM 2075 C CA . GLU A 1 272 ? 19.131 1.074 -58.467 1.00 27.45 272 GLU A CA 1
ATOM 2076 C C . GLU A 1 272 ? 19.606 1.976 -59.608 1.00 27.45 272 GLU A C 1
ATOM 2078 O O . GLU A 1 272 ? 19.902 1.468 -60.692 1.00 27.45 272 GLU A O 1
ATOM 2083 N N . GLU A 1 273 ? 19.777 3.267 -59.342 1.00 28.61 273 GLU A N 1
ATOM 2084 C CA . GLU A 1 273 ? 20.890 4.029 -59.907 1.00 28.61 273 GLU A CA 1
ATOM 2085 C C . GLU A 1 273 ? 21.262 5.209 -58.998 1.00 28.61 273 GLU A C 1
ATOM 2087 O O . GLU A 1 273 ? 20.412 5.848 -58.380 1.00 28.61 273 GLU A O 1
ATOM 2092 N N . ASP A 1 274 ? 22.577 5.356 -58.895 1.00 25.38 274 ASP A N 1
ATOM 2093 C CA . ASP A 1 274 ? 23.412 6.171 -58.020 1.00 25.38 274 ASP A CA 1
ATOM 2094 C C . ASP A 1 274 ? 23.646 7.592 -58.571 1.00 25.38 274 ASP A C 1
ATOM 2096 O O . ASP A 1 274 ? 23.329 7.865 -59.731 1.00 25.38 274 ASP A O 1
ATOM 2100 N N . ALA A 1 275 ? 24.369 8.388 -57.766 1.00 28.64 275 ALA A N 1
ATOM 2101 C CA . ALA A 1 275 ? 25.226 9.531 -58.136 1.00 28.64 275 ALA A CA 1
ATOM 2102 C C . ALA A 1 275 ? 24.565 10.924 -58.314 1.00 28.64 275 ALA A C 1
ATOM 2104 O O . ALA A 1 275 ? 23.479 11.029 -58.868 1.00 28.64 275 ALA A O 1
ATOM 2105 N N . VAL A 1 276 ? 25.155 12.077 -57.948 1.00 27.89 276 VAL A N 1
ATOM 2106 C CA . VAL A 1 276 ? 26.429 12.519 -57.316 1.00 27.89 276 VAL A CA 1
ATOM 2107 C C . VAL A 1 276 ? 26.306 14.064 -57.179 1.00 27.89 276 VAL A C 1
ATOM 2109 O O . VAL A 1 276 ? 25.719 14.645 -58.087 1.00 27.89 276 VAL A O 1
ATOM 2112 N N . GLU A 1 277 ? 26.829 14.654 -56.081 1.00 29.58 277 GLU A N 1
ATOM 2113 C CA . GLU A 1 277 ? 27.486 15.994 -55.903 1.00 29.58 277 GLU A CA 1
ATOM 2114 C C . GLU A 1 277 ? 26.837 17.281 -56.509 1.00 29.58 277 GLU A C 1
ATOM 2116 O O . GLU A 1 277 ? 26.084 17.238 -57.468 1.00 29.58 277 GLU A O 1
ATOM 2121 N N . ASP A 1 278 ? 27.055 18.528 -56.087 1.00 26.52 278 ASP A N 1
ATOM 2122 C CA . ASP A 1 278 ? 27.725 19.213 -54.979 1.00 26.52 278 ASP A CA 1
ATOM 2123 C C . ASP A 1 278 ? 27.220 20.680 -54.985 1.00 26.52 278 ASP A C 1
ATOM 2125 O O . ASP A 1 278 ? 26.604 21.138 -55.951 1.00 26.52 278 ASP A O 1
ATOM 2129 N N . ASP A 1 279 ? 27.584 21.395 -53.924 1.00 26.58 279 ASP A N 1
ATOM 2130 C CA . ASP A 1 279 ? 27.910 22.827 -53.878 1.00 26.58 279 ASP A CA 1
ATOM 2131 C C . ASP A 1 279 ? 26.871 23.978 -53.882 1.00 26.58 279 ASP A C 1
ATOM 2133 O O . ASP A 1 279 ? 25.912 24.090 -54.646 1.00 26.58 279 ASP A O 1
ATOM 2137 N N . ASP A 1 280 ? 27.269 24.931 -53.031 1.00 27.78 280 ASP A N 1
ATOM 2138 C CA . ASP A 1 280 ? 27.098 26.385 -53.069 1.00 27.78 280 ASP A CA 1
ATOM 2139 C C . ASP A 1 280 ? 25.891 27.064 -52.385 1.00 27.78 280 ASP A C 1
ATOM 2141 O O . ASP A 1 280 ? 24.823 27.340 -52.936 1.00 27.78 280 ASP A O 1
ATOM 2145 N N . VAL A 1 281 ? 26.162 27.464 -51.139 1.00 31.22 281 VAL A N 1
ATOM 2146 C CA . VAL A 1 281 ? 25.573 28.620 -50.451 1.00 31.22 281 VAL A CA 1
ATOM 2147 C C . VAL A 1 281 ? 26.186 29.905 -51.022 1.00 31.22 281 VAL A C 1
ATOM 2149 O O . VAL A 1 281 ? 27.408 30.012 -51.060 1.00 31.22 281 VAL A O 1
ATOM 2152 N N . PRO A 1 282 ? 25.391 30.978 -51.210 1.00 33.97 282 PRO A N 1
ATOM 2153 C CA . PRO A 1 282 ? 25.872 32.247 -50.675 1.00 33.97 282 PRO A CA 1
ATOM 2154 C C . PRO A 1 282 ? 24.836 33.041 -49.875 1.00 33.97 282 PRO A C 1
ATOM 2156 O O . PRO A 1 282 ? 23.665 33.205 -50.214 1.00 33.97 282 PRO A O 1
ATOM 2159 N N . LEU A 1 283 ? 25.368 33.589 -48.787 1.00 24.92 283 LEU A N 1
ATOM 2160 C CA . LEU A 1 283 ? 24.778 34.519 -47.839 1.00 24.92 283 LEU A CA 1
ATOM 2161 C C . LEU A 1 283 ? 24.564 35.925 -48.446 1.00 24.92 283 LEU A C 1
ATOM 2163 O O . LEU A 1 283 ? 25.378 36.414 -49.226 1.00 24.92 283 LEU A O 1
ATOM 2167 N N . SER A 1 284 ? 23.593 36.639 -47.862 1.00 27.39 284 SER A N 1
ATOM 2168 C CA . SER A 1 284 ? 23.530 38.101 -47.639 1.00 27.39 284 SER A CA 1
ATOM 2169 C C . SER A 1 284 ? 22.800 39.008 -48.654 1.00 27.39 284 SER A C 1
ATOM 2171 O O . SER A 1 284 ? 23.255 39.251 -49.767 1.00 27.39 284 SER A O 1
ATOM 2173 N N . LYS A 1 285 ? 21.725 39.671 -48.185 1.00 27.77 285 LYS A N 1
ATOM 2174 C CA . LYS A 1 285 ? 21.711 41.117 -47.845 1.00 27.77 285 LYS A CA 1
ATOM 2175 C C . LYS A 1 285 ? 20.362 41.573 -47.256 1.00 27.77 285 LYS A C 1
ATOM 2177 O O . LYS A 1 285 ? 19.297 41.120 -47.649 1.00 27.77 285 LYS A O 1
ATOM 2182 N N . MET A 1 286 ? 20.457 42.472 -46.273 1.00 28.08 286 MET A N 1
ATOM 2183 C CA . MET A 1 286 ? 19.377 43.053 -45.460 1.00 28.08 286 MET A CA 1
ATOM 2184 C C . MET A 1 286 ? 18.641 44.237 -46.128 1.00 28.08 286 MET A C 1
ATOM 2186 O O . MET A 1 286 ? 19.230 44.946 -46.941 1.00 28.08 286 MET A O 1
ATOM 2190 N N . LYS A 1 287 ? 17.459 44.543 -45.547 1.00 29.06 287 LYS A N 1
ATOM 2191 C CA . LYS A 1 287 ? 16.605 45.765 -45.592 1.00 29.06 287 LYS A CA 1
ATOM 2192 C C . LYS A 1 287 ? 15.562 45.777 -46.726 1.00 29.06 287 LYS A C 1
ATOM 2194 O O . LYS A 1 287 ? 15.889 45.481 -47.859 1.00 29.06 287 LYS A O 1
ATOM 2199 N N . LYS A 1 288 ? 14.290 46.139 -46.508 1.00 25.56 288 LYS A N 1
ATOM 2200 C CA . LYS A 1 288 ? 13.714 47.127 -45.576 1.00 25.56 288 LYS A CA 1
ATOM 2201 C C . LYS A 1 288 ? 12.212 46.840 -45.346 1.00 25.56 288 LYS A C 1
ATOM 2203 O O . LYS A 1 288 ? 11.556 46.242 -46.187 1.00 25.56 288 LYS A O 1
ATOM 2208 N N . GLU A 1 289 ? 11.726 47.291 -44.195 1.00 36.59 289 GLU A N 1
ATOM 2209 C CA . GLU A 1 289 ? 10.375 47.213 -43.618 1.00 36.59 289 GLU A CA 1
ATOM 2210 C C . GLU A 1 289 ? 9.179 47.386 -44.575 1.00 36.59 289 GLU A C 1
ATOM 2212 O O . GLU A 1 289 ? 9.168 48.302 -45.398 1.00 36.59 289 GLU A O 1
ATOM 2217 N N . LYS A 1 290 ? 8.097 46.628 -44.320 1.00 27.48 290 LYS A N 1
ATOM 2218 C CA . LYS A 1 290 ? 6.740 47.181 -44.143 1.00 27.48 290 LYS A CA 1
ATOM 2219 C C . LYS A 1 290 ? 5.831 46.211 -43.377 1.00 27.48 290 LYS A C 1
ATOM 2221 O O . LYS A 1 290 ? 5.930 44.998 -43.511 1.00 27.48 290 LYS A O 1
ATOM 2226 N N . ALA A 1 291 ? 5.013 46.808 -42.517 1.00 28.94 291 ALA A N 1
ATOM 2227 C CA . ALA A 1 291 ? 4.216 46.190 -41.470 1.00 28.94 291 ALA A CA 1
ATOM 2228 C C . ALA A 1 291 ? 3.046 45.316 -41.970 1.00 28.94 291 ALA A C 1
ATOM 2230 O O . ALA A 1 291 ? 2.555 45.467 -43.085 1.00 28.94 291 ALA A O 1
ATOM 2231 N N . ALA A 1 292 ? 2.639 44.429 -41.060 1.00 32.38 292 ALA A N 1
ATOM 2232 C CA . ALA A 1 292 ? 1.665 43.340 -41.116 1.00 32.38 292 ALA A CA 1
ATOM 2233 C C . ALA A 1 292 ? 0.303 43.602 -41.793 1.00 32.38 292 ALA A C 1
ATOM 2235 O O . ALA A 1 292 ? -0.220 44.717 -41.763 1.00 32.38 292 ALA A O 1
ATOM 2236 N N . PRO A 1 293 ? -0.395 42.499 -42.116 1.00 33.59 293 PRO A N 1
ATOM 2237 C CA . PRO A 1 293 ? -1.723 42.268 -41.572 1.00 33.59 293 PRO A CA 1
ATOM 2238 C C . PRO A 1 293 ? -1.711 41.083 -40.594 1.00 33.59 293 PRO A C 1
ATOM 2240 O O . PRO A 1 293 ? -1.035 40.077 -40.789 1.00 33.59 293 PRO A O 1
ATOM 2243 N N . ARG A 1 294 ? -2.450 41.257 -39.496 1.00 45.91 294 ARG A N 1
ATOM 2244 C CA . ARG A 1 294 ? -2.697 40.277 -38.432 1.00 45.91 294 ARG A CA 1
ATOM 2245 C C . ARG A 1 294 ? -3.143 38.916 -38.987 1.00 45.91 294 ARG A C 1
ATOM 2247 O O . ARG A 1 294 ? -4.221 38.833 -39.565 1.00 45.91 294 ARG A O 1
ATOM 2254 N N . GLU A 1 295 ? -2.418 37.856 -38.635 1.00 34.16 295 GLU A N 1
ATOM 2255 C CA . GLU A 1 295 ? -2.986 36.518 -38.444 1.00 34.16 295 GLU A CA 1
ATOM 2256 C C . GLU A 1 295 ? -3.046 36.214 -36.944 1.00 34.16 295 GLU A C 1
ATOM 2258 O O . GLU A 1 295 ? -2.082 35.820 -36.291 1.00 34.16 295 GLU A O 1
ATOM 2263 N N . THR A 1 296 ? -4.223 36.422 -36.373 1.00 48.72 296 THR A N 1
ATOM 2264 C CA . THR A 1 296 ? -4.694 35.609 -35.253 1.00 48.72 296 THR A CA 1
ATOM 2265 C C . THR A 1 296 ? -5.022 34.225 -35.811 1.00 48.72 296 THR A C 1
ATOM 2267 O O . THR A 1 296 ? -5.862 34.203 -36.696 1.00 48.72 296 THR A O 1
ATOM 2270 N N . VAL A 1 297 ? -4.379 33.130 -35.366 1.00 47.62 297 VAL A N 1
ATOM 2271 C CA . VAL A 1 297 ? -4.955 31.888 -34.768 1.00 47.62 297 VAL A CA 1
ATOM 2272 C C . VAL A 1 297 ? -3.807 30.881 -34.450 1.00 47.62 297 VAL A C 1
ATOM 2274 O O . VAL A 1 297 ? -2.859 30.748 -35.213 1.00 47.62 297 VAL A O 1
ATOM 2277 N N . LYS A 1 298 ? -3.983 30.091 -33.371 1.00 42.66 298 LYS A N 1
ATOM 2278 C CA . LYS A 1 298 ? -3.429 28.737 -33.083 1.00 42.66 298 LYS A CA 1
ATOM 2279 C C . LYS A 1 298 ? -2.091 28.639 -32.335 1.00 42.66 298 LYS A C 1
ATOM 2281 O O . LYS A 1 298 ? -1.111 28.130 -32.865 1.00 42.66 298 LYS A O 1
ATOM 2286 N N . LYS A 1 299 ? -2.087 28.962 -31.038 1.00 42.56 299 LYS A N 1
ATOM 2287 C CA . LYS A 1 299 ? -1.110 28.376 -30.089 1.00 42.56 299 LYS A CA 1
ATOM 2288 C C . LYS A 1 299 ? -1.727 27.521 -28.977 1.00 42.56 299 LYS A C 1
ATOM 2290 O O . LYS A 1 299 ? -1.006 26.776 -28.331 1.00 42.56 299 LYS A O 1
ATOM 2295 N N . GLU A 1 300 ? -3.047 27.554 -28.807 1.00 49.03 300 GLU A N 1
ATOM 2296 C CA . GLU A 1 300 ? -3.717 26.869 -27.689 1.00 49.03 300 GLU A CA 1
ATOM 2297 C C . GLU A 1 300 ? -4.153 25.424 -28.029 1.00 49.03 300 GLU A C 1
ATOM 2299 O O . GLU A 1 300 ? -4.213 24.575 -27.146 1.00 49.03 300 GLU A O 1
ATOM 2304 N N . ASN A 1 301 ? -4.350 25.086 -29.314 1.00 57.34 301 ASN A N 1
ATOM 2305 C CA . ASN A 1 301 ? -4.870 23.767 -29.726 1.00 57.34 301 ASN A CA 1
ATOM 2306 C C . ASN A 1 301 ? -3.829 22.635 -29.809 1.00 57.34 301 ASN A C 1
ATOM 2308 O O . ASN A 1 301 ? -4.196 21.466 -29.719 1.00 57.34 301 ASN A O 1
ATOM 2312 N N . THR A 1 302 ? -2.542 22.931 -29.997 1.00 60.25 302 THR A N 1
ATOM 2313 C CA . THR A 1 302 ? -1.505 21.893 -30.148 1.00 60.25 302 THR A CA 1
ATOM 2314 C C . THR A 1 302 ? -1.133 21.254 -28.812 1.00 60.25 302 THR A C 1
ATOM 2316 O O . THR A 1 302 ? -1.045 20.031 -28.740 1.00 60.25 302 THR A O 1
ATOM 2319 N N . ALA A 1 303 ? -1.003 22.042 -27.740 1.00 66.06 303 ALA A N 1
ATOM 2320 C CA . ALA A 1 303 ? -0.656 21.537 -26.409 1.00 66.06 303 ALA A CA 1
ATOM 2321 C C . ALA A 1 303 ? -1.739 20.611 -25.828 1.00 66.06 303 ALA A C 1
ATOM 2323 O O . ALA A 1 303 ? -1.419 19.523 -25.360 1.00 66.06 303 ALA A O 1
ATOM 2324 N N . SER A 1 304 ? -3.020 20.990 -25.939 1.00 72.06 304 SER A N 1
ATOM 2325 C CA . SER A 1 304 ? -4.136 20.123 -25.530 1.00 72.06 304 SER A CA 1
ATOM 2326 C C . SER A 1 304 ? -4.142 18.807 -26.315 1.00 72.06 304 SER A C 1
ATOM 2328 O O . SER A 1 304 ? -4.328 17.744 -25.735 1.00 72.06 304 SER A O 1
ATOM 2330 N N . SER A 1 305 ? -3.854 18.855 -27.622 1.00 78.12 305 SER A N 1
ATOM 2331 C CA . SER A 1 305 ? -3.830 17.651 -28.459 1.00 78.12 305 SER A CA 1
ATOM 2332 C C . SER A 1 305 ? -2.672 16.697 -28.140 1.00 78.12 305 SER A C 1
ATOM 2334 O O . SER A 1 305 ? -2.834 15.486 -28.261 1.00 78.12 305 SER A O 1
ATOM 2336 N N . GLU A 1 306 ? -1.510 17.214 -27.730 1.00 84.19 306 GLU A N 1
ATOM 2337 C CA . GLU A 1 306 ? -0.363 16.396 -27.312 1.00 84.19 306 GLU A CA 1
ATOM 2338 C C . GLU A 1 306 ? -0.597 15.770 -25.931 1.00 84.19 306 GLU A C 1
ATOM 2340 O O . GLU A 1 306 ? -0.278 14.600 -25.728 1.00 84.19 306 GLU A O 1
ATOM 2345 N N . LEU A 1 307 ? -1.224 16.504 -25.005 1.00 76.94 307 LEU A N 1
ATOM 2346 C CA . LEU A 1 307 ? -1.646 15.962 -23.709 1.00 76.94 307 LEU A CA 1
ATOM 2347 C C . LEU A 1 307 ? -2.637 14.803 -23.887 1.00 76.94 307 LEU A C 1
ATOM 2349 O O . LEU A 1 307 ? -2.426 13.733 -23.317 1.00 76.94 307 LEU A O 1
ATOM 2353 N N . ASP A 1 308 ? -3.635 14.966 -24.759 1.00 85.69 308 ASP A N 1
ATOM 2354 C CA . ASP A 1 308 ? -4.609 13.913 -25.068 1.00 85.69 308 ASP A CA 1
ATOM 2355 C C . ASP A 1 308 ? -3.958 12.685 -25.726 1.00 85.69 308 ASP A C 1
ATOM 2357 O O . ASP A 1 308 ? -4.347 11.542 -25.464 1.00 85.69 308 ASP A O 1
ATOM 2361 N N . LYS A 1 309 ? -2.966 12.888 -26.605 1.00 89.81 309 LYS A N 1
ATOM 2362 C CA . LYS A 1 309 ? -2.196 11.787 -27.214 1.00 89.81 309 LYS A CA 1
ATOM 2363 C C . LYS A 1 309 ? -1.365 11.046 -26.170 1.00 89.81 309 LYS A C 1
ATOM 2365 O O . LYS A 1 309 ? -1.366 9.815 -26.171 1.00 89.81 309 LYS A O 1
ATOM 2370 N N . ASN A 1 310 ? -0.698 11.772 -25.277 1.00 88.25 310 ASN A N 1
ATOM 2371 C CA . ASN A 1 310 ? 0.107 11.188 -24.209 1.00 88.25 310 ASN A CA 1
ATOM 2372 C C . ASN A 1 310 ? -0.758 10.394 -23.230 1.00 88.25 310 ASN A C 1
ATOM 2374 O O . ASN A 1 310 ? -0.407 9.267 -22.891 1.00 88.25 310 ASN A O 1
ATOM 2378 N N . GLU A 1 311 ? -1.920 10.915 -22.833 1.00 90.31 311 GLU A N 1
ATOM 2379 C CA . GLU A 1 311 ? -2.854 10.189 -21.966 1.00 90.31 311 GLU A CA 1
ATOM 2380 C C . GLU A 1 311 ? -3.339 8.889 -22.624 1.00 90.31 311 GLU A C 1
ATOM 2382 O O . GLU A 1 311 ? -3.323 7.830 -21.993 1.00 90.31 311 GLU A O 1
ATOM 2387 N N . LYS A 1 312 ? -3.681 8.929 -23.918 1.00 91.94 312 LYS A N 1
ATOM 2388 C CA . LYS A 1 312 ? -4.043 7.726 -24.687 1.00 91.94 312 LYS A CA 1
ATOM 2389 C C . LYS A 1 312 ? -2.900 6.716 -24.760 1.00 91.94 312 LYS A C 1
ATOM 2391 O O . LYS A 1 312 ? -3.146 5.520 -24.613 1.00 91.94 312 LYS A O 1
ATOM 2396 N N . ALA A 1 313 ? -1.667 7.173 -24.976 1.00 92.69 313 ALA A N 1
ATOM 2397 C CA . ALA A 1 313 ? -0.494 6.304 -25.014 1.00 92.69 313 ALA A CA 1
ATOM 2398 C C . ALA A 1 313 ? -0.222 5.655 -23.646 1.00 92.69 313 ALA A C 1
ATOM 2400 O O . ALA A 1 313 ? 0.013 4.448 -23.583 1.00 92.69 313 ALA A O 1
ATOM 2401 N N . ILE A 1 314 ? -0.330 6.423 -22.557 1.00 90.50 314 ILE A N 1
ATOM 2402 C CA . ILE A 1 314 ? -0.193 5.932 -21.177 1.00 90.50 314 ILE A CA 1
ATOM 2403 C C . ILE A 1 314 ? -1.276 4.899 -20.867 1.00 90.50 314 ILE A C 1
ATOM 2405 O O . ILE A 1 314 ? -0.972 3.835 -20.329 1.00 90.50 314 ILE A O 1
ATOM 2409 N N . LYS A 1 315 ? -2.531 5.168 -21.245 1.00 93.56 315 LYS A N 1
ATOM 2410 C CA . LYS A 1 315 ? -3.619 4.202 -21.083 1.00 93.56 315 LYS A CA 1
ATOM 2411 C C . LYS A 1 315 ? -3.333 2.913 -21.851 1.00 93.56 315 LYS A C 1
ATOM 2413 O O . LYS A 1 315 ? -3.395 1.836 -21.271 1.00 93.56 315 LYS A O 1
ATOM 2418 N N . ALA A 1 316 ? -2.979 3.012 -23.131 1.00 94.19 316 ALA A N 1
ATOM 2419 C CA . ALA A 1 316 ? -2.702 1.843 -23.964 1.00 94.19 316 ALA A CA 1
ATOM 2420 C C . ALA A 1 316 ? -1.520 1.011 -23.435 1.00 94.19 316 ALA A C 1
ATOM 2422 O O . ALA A 1 316 ? -1.530 -0.216 -23.529 1.00 94.19 316 ALA A O 1
ATOM 2423 N N . HIS A 1 317 ? -0.500 1.667 -22.880 1.00 92.19 317 HIS A N 1
ATOM 2424 C CA . HIS A 1 317 ? 0.604 1.003 -22.190 1.00 92.19 317 HIS A CA 1
ATOM 2425 C C . HIS A 1 317 ? 0.130 0.284 -20.917 1.00 92.19 317 HIS A C 1
ATOM 2427 O O . HIS A 1 317 ? 0.404 -0.907 -20.761 1.00 92.19 317 HIS A O 1
ATOM 2433 N N . SER A 1 318 ? -0.646 0.964 -20.066 1.00 93.31 318 SER A N 1
ATOM 2434 C CA . SER A 1 318 ? -1.224 0.386 -18.847 1.00 93.31 318 SER A CA 1
ATOM 2435 C C . SER A 1 318 ? -2.091 -0.838 -19.158 1.00 93.31 318 SER A C 1
ATOM 2437 O O . SER A 1 318 ? -1.907 -1.892 -18.550 1.00 93.31 318 SER A O 1
ATOM 2439 N N . ASP A 1 319 ? -2.958 -0.750 -20.169 1.00 94.06 319 ASP A N 1
ATOM 2440 C CA . ASP A 1 319 ? -3.835 -1.844 -20.597 1.00 94.06 319 ASP A CA 1
ATOM 2441 C C . ASP A 1 319 ? -3.021 -3.093 -20.992 1.00 94.06 319 ASP A C 1
ATOM 2443 O O . ASP A 1 319 ? -3.344 -4.209 -20.575 1.00 94.06 319 ASP A O 1
ATOM 2447 N N . LYS A 1 320 ? -1.916 -2.921 -21.736 1.00 95.75 320 LYS A N 1
ATOM 2448 C CA . LYS A 1 320 ? -1.006 -4.024 -22.101 1.00 95.75 320 LYS A CA 1
ATOM 2449 C C . LYS A 1 320 ? -0.336 -4.644 -20.876 1.00 95.75 320 LYS A C 1
ATOM 2451 O O . LYS A 1 320 ? -0.317 -5.868 -20.747 1.00 95.75 320 LYS A O 1
ATOM 2456 N N . LEU A 1 321 ? 0.181 -3.818 -19.967 1.00 93.44 321 LEU A N 1
ATOM 2457 C CA . LEU A 1 321 ? 0.828 -4.290 -18.741 1.00 93.44 321 LEU A CA 1
ATOM 2458 C C . LEU A 1 321 ? -0.147 -5.095 -17.870 1.00 93.44 321 LEU A C 1
ATOM 2460 O O . LEU A 1 321 ? 0.193 -6.167 -17.364 1.00 93.44 321 LEU A O 1
ATOM 2464 N N . PHE A 1 322 ? -1.382 -4.612 -17.722 1.00 94.06 322 PHE A N 1
ATOM 2465 C CA . PHE A 1 322 ? -2.412 -5.294 -16.943 1.00 94.06 322 PHE A CA 1
ATOM 2466 C C . PHE A 1 322 ? -2.938 -6.555 -17.625 1.00 94.06 322 PHE A C 1
ATOM 2468 O O . PHE A 1 322 ? -3.259 -7.515 -16.922 1.00 94.06 322 PHE A O 1
ATOM 2475 N N . ALA A 1 323 ? -2.974 -6.609 -18.958 1.00 95.44 323 ALA A N 1
ATOM 2476 C CA . ALA A 1 323 ? -3.279 -7.838 -19.685 1.00 95.44 323 ALA A CA 1
ATOM 2477 C C . ALA A 1 323 ? -2.259 -8.943 -19.360 1.00 95.44 323 ALA A C 1
ATOM 2479 O O . ALA A 1 323 ? -2.655 -10.051 -18.994 1.00 95.44 323 ALA A O 1
ATOM 2480 N N . ILE A 1 324 ? -0.960 -8.621 -19.387 1.00 95.81 324 ILE A N 1
ATOM 2481 C CA . ILE A 1 324 ? 0.106 -9.569 -19.026 1.00 95.81 324 ILE A CA 1
ATOM 2482 C C . ILE A 1 324 ? -0.000 -9.960 -17.549 1.00 95.81 324 ILE A C 1
ATOM 2484 O O . ILE A 1 324 ? -0.022 -11.145 -17.222 1.00 95.81 324 ILE A O 1
ATOM 2488 N N . ARG A 1 325 ? -0.143 -8.987 -16.638 1.00 93.00 325 ARG A N 1
ATOM 2489 C CA . 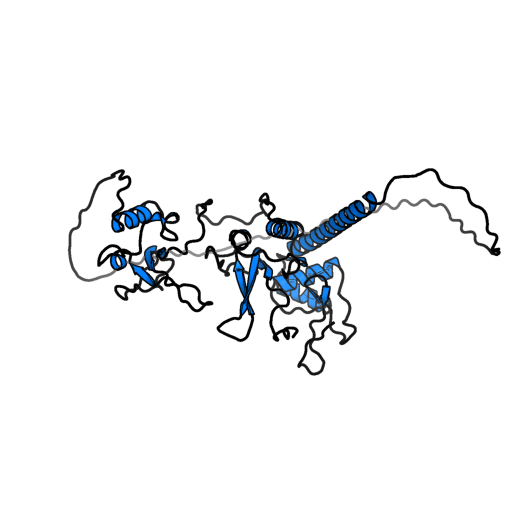ARG A 1 325 ? -0.283 -9.263 -15.198 1.00 93.00 325 ARG A CA 1
ATOM 2490 C C . ARG A 1 325 ? -1.476 -10.174 -14.903 1.00 93.00 325 ARG A C 1
ATOM 2492 O O . ARG A 1 325 ? -1.365 -11.056 -14.058 1.00 93.00 325 ARG A O 1
ATOM 2499 N N . ASN A 1 326 ? -2.601 -9.979 -15.591 1.00 91.94 326 ASN A N 1
ATOM 2500 C CA . ASN A 1 326 ? -3.774 -10.837 -15.447 1.00 91.94 326 ASN A CA 1
ATOM 2501 C C . ASN A 1 326 ? -3.513 -12.258 -15.955 1.00 91.94 326 ASN A C 1
ATOM 2503 O O . ASN A 1 326 ? -3.898 -13.199 -15.270 1.00 91.94 326 ASN A O 1
ATOM 2507 N N . ALA A 1 327 ? -2.821 -12.425 -17.086 1.00 94.19 327 ALA A N 1
ATOM 2508 C CA . ALA A 1 327 ? -2.429 -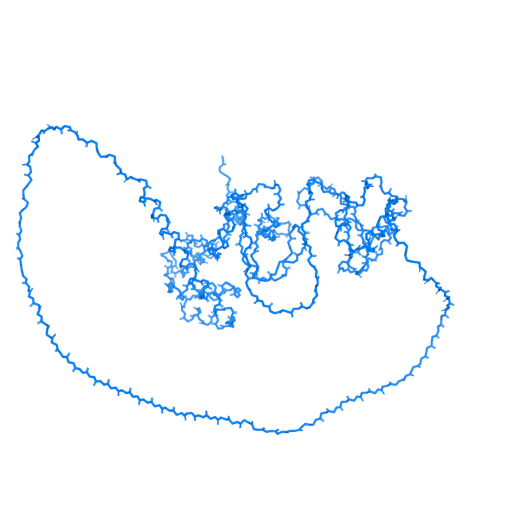13.745 -17.584 1.00 94.19 327 ALA A CA 1
ATOM 2509 C C . ALA A 1 327 ? -1.465 -14.475 -16.627 1.00 94.19 327 ALA A C 1
ATOM 2511 O O . ALA A 1 327 ? -1.501 -15.697 -16.516 1.00 94.19 327 ALA A O 1
ATOM 2512 N N . LEU A 1 328 ? -0.637 -13.730 -15.888 1.00 95.00 328 LEU A N 1
ATOM 2513 C CA . LEU A 1 328 ? 0.299 -14.276 -14.902 1.00 95.00 328 LEU A CA 1
ATOM 2514 C C . LEU A 1 328 ? -0.339 -14.633 -13.545 1.00 95.00 328 LEU A C 1
ATOM 2516 O O . LEU A 1 328 ? 0.353 -15.185 -12.688 1.00 95.00 328 LEU A O 1
ATOM 2520 N N . LYS A 1 329 ? -1.629 -14.337 -13.317 1.00 90.56 329 LYS A N 1
ATOM 2521 C CA . LYS A 1 329 ? -2.305 -14.631 -12.035 1.00 90.56 329 LYS A CA 1
ATOM 2522 C C . LYS A 1 329 ? -2.383 -16.122 -11.727 1.00 90.56 329 LYS A C 1
ATOM 2524 O O . LYS A 1 329 ? -2.234 -16.501 -10.570 1.00 90.56 329 LYS A O 1
ATOM 2529 N N . ASP A 1 330 ? -2.582 -16.939 -12.755 1.00 89.69 330 ASP A N 1
ATOM 2530 C CA . ASP A 1 330 ? -2.722 -18.392 -12.619 1.00 89.69 330 ASP A CA 1
ATOM 2531 C C . ASP A 1 330 ? -1.374 -19.128 -12.728 1.00 89.69 330 ASP A C 1
ATOM 2533 O O . ASP A 1 330 ? -1.302 -20.350 -12.588 1.00 89.69 330 ASP A O 1
ATOM 2537 N N . VAL A 1 331 ? -0.280 -18.393 -12.955 1.00 94.06 331 VAL A N 1
ATOM 2538 C CA . VAL A 1 331 ? 1.069 -18.956 -13.049 1.00 94.06 331 VAL A CA 1
ATOM 2539 C C . VAL A 1 331 ? 1.618 -19.213 -11.648 1.00 94.06 331 VAL A C 1
ATOM 2541 O O . VAL A 1 331 ? 1.590 -18.347 -10.771 1.00 94.06 331 VAL A O 1
ATOM 2544 N N . SER A 1 332 ? 2.155 -20.417 -11.434 1.00 95.56 332 SER A N 1
ATOM 2545 C CA . SER A 1 332 ? 2.698 -20.802 -10.133 1.00 95.56 332 SER A CA 1
ATOM 2546 C C . SER A 1 332 ? 3.877 -19.915 -9.727 1.00 95.56 332 SER A C 1
ATOM 2548 O O . SER A 1 332 ? 4.691 -19.486 -10.547 1.00 95.56 332 SER A O 1
ATOM 2550 N N . ARG A 1 333 ? 4.023 -19.688 -8.419 1.00 95.00 333 ARG A N 1
ATOM 2551 C CA . ARG A 1 333 ? 5.127 -18.885 -7.884 1.00 95.00 333 ARG A CA 1
ATOM 2552 C C . ARG A 1 333 ? 6.508 -19.416 -8.280 1.00 95.00 333 ARG A C 1
ATOM 2554 O O . ARG A 1 333 ? 7.415 -18.611 -8.454 1.00 95.00 333 ARG A O 1
ATOM 2561 N N . ASN A 1 334 ? 6.676 -20.734 -8.376 1.00 96.56 334 ASN A N 1
ATOM 2562 C CA . ASN A 1 334 ? 7.960 -21.336 -8.739 1.00 96.56 334 ASN A CA 1
ATOM 2563 C C . ASN A 1 334 ? 8.290 -21.059 -10.204 1.00 96.56 334 ASN A C 1
ATOM 2565 O O . ASN A 1 334 ? 9.372 -20.564 -10.484 1.00 96.56 334 ASN A O 1
ATOM 2569 N N . LEU A 1 335 ? 7.316 -21.226 -11.100 1.00 96.88 335 LEU A N 1
ATOM 2570 C CA . LEU A 1 335 ? 7.506 -20.910 -12.511 1.00 96.88 335 LEU A CA 1
ATOM 2571 C C . LEU A 1 335 ? 7.798 -19.416 -12.726 1.00 96.88 335 LEU A C 1
ATOM 2573 O O . LEU A 1 335 ? 8.664 -19.064 -13.517 1.00 96.88 335 LEU A O 1
ATOM 2577 N N . LEU A 1 336 ? 7.150 -18.519 -11.971 1.00 97.44 336 LEU A N 1
ATOM 2578 C CA . LEU A 1 336 ? 7.494 -17.090 -12.002 1.00 97.44 336 LEU A CA 1
ATOM 2579 C C . LEU A 1 336 ? 8.952 -16.828 -11.598 1.00 97.44 336 LEU A C 1
ATOM 2581 O O . LEU A 1 336 ? 9.586 -15.943 -12.163 1.00 97.44 336 LEU A O 1
ATOM 2585 N N . LYS A 1 337 ? 9.491 -17.572 -10.625 1.00 98.00 337 LYS A N 1
ATOM 2586 C CA . LYS A 1 337 ? 10.904 -17.452 -10.244 1.00 98.00 337 LYS A CA 1
ATOM 2587 C C . LYS A 1 337 ? 11.829 -17.975 -11.332 1.00 98.00 337 LYS A C 1
ATOM 2589 O O . LYS A 1 337 ? 12.775 -17.276 -11.664 1.00 98.00 337 LYS A O 1
ATOM 2594 N N . GLU A 1 338 ? 11.520 -19.137 -11.902 1.00 97.81 338 GLU A N 1
ATOM 2595 C CA . GLU A 1 338 ? 12.296 -19.744 -12.991 1.00 97.81 338 GLU A CA 1
ATOM 2596 C C . GLU A 1 338 ? 12.373 -18.813 -14.207 1.00 97.81 338 GLU A C 1
ATOM 2598 O O . GLU A 1 338 ? 13.448 -18.621 -14.769 1.00 97.81 338 GLU A O 1
ATOM 2603 N N . ILE A 1 339 ? 11.259 -18.161 -14.567 1.00 96.25 339 ILE A N 1
ATOM 2604 C CA . ILE A 1 339 ? 11.229 -17.149 -15.634 1.00 96.25 339 ILE A CA 1
ATOM 2605 C C . ILE A 1 339 ? 12.207 -16.008 -15.327 1.00 96.25 339 ILE A C 1
ATOM 2607 O O . ILE A 1 339 ? 12.964 -15.605 -16.205 1.00 96.25 339 ILE A O 1
ATOM 2611 N N . LEU A 1 340 ? 12.203 -15.475 -14.103 1.00 96.25 340 LEU A N 1
ATOM 2612 C CA . LEU A 1 340 ? 13.085 -14.364 -13.724 1.00 96.25 340 LEU A CA 1
ATOM 2613 C C . LEU A 1 340 ? 14.557 -14.791 -13.679 1.00 96.25 340 LEU A C 1
ATOM 2615 O O . LEU A 1 340 ? 15.410 -14.064 -14.179 1.00 96.25 340 LEU A O 1
ATOM 2619 N N . GLU A 1 341 ? 14.843 -15.973 -13.138 1.00 95.94 341 GLU A N 1
ATOM 2620 C CA . GLU A 1 341 ? 16.196 -16.534 -13.042 1.00 95.94 341 GLU A CA 1
ATOM 2621 C C . GLU A 1 341 ? 16.798 -16.800 -14.421 1.00 95.94 341 GLU A C 1
ATOM 2623 O O . GLU A 1 341 ? 17.950 -16.452 -14.652 1.00 95.94 341 GLU A O 1
ATOM 2628 N N . HIS A 1 342 ? 16.012 -17.317 -15.370 1.00 96.50 342 HIS A N 1
ATOM 2629 C CA . HIS A 1 342 ? 16.467 -17.527 -16.748 1.00 96.50 342 HIS A CA 1
ATOM 2630 C C . HIS A 1 342 ? 16.795 -16.220 -17.492 1.00 96.50 342 HIS A C 1
ATOM 2632 O O . HIS A 1 342 ? 17.467 -16.245 -18.518 1.00 96.50 342 HIS A O 1
ATOM 2638 N N . ASN A 1 343 ? 16.307 -15.083 -16.991 1.00 94.56 343 ASN A N 1
ATOM 2639 C CA . ASN A 1 343 ? 16.530 -13.758 -17.565 1.00 94.56 343 ASN A CA 1
ATOM 2640 C C . ASN A 1 343 ? 17.498 -12.900 -16.726 1.00 94.56 343 ASN A C 1
ATOM 2642 O O . ASN A 1 343 ? 17.567 -11.690 -16.936 1.00 94.56 343 ASN A O 1
ATOM 2646 N N . ASP A 1 344 ? 18.211 -13.488 -15.758 1.00 91.81 344 ASP A N 1
ATOM 2647 C CA . ASP A 1 344 ? 19.114 -12.776 -14.842 1.00 91.81 344 ASP A CA 1
ATOM 2648 C C . ASP A 1 344 ? 18.434 -11.593 -14.118 1.00 91.81 344 ASP A C 1
ATOM 2650 O O . ASP A 1 344 ? 18.983 -10.489 -13.981 1.00 91.81 344 ASP A O 1
ATOM 2654 N N . VAL A 1 345 ? 17.197 -11.818 -13.663 1.00 92.00 345 VAL A N 1
ATOM 2655 C CA . VAL A 1 345 ? 16.391 -10.870 -12.881 1.00 92.00 345 VAL A CA 1
ATOM 2656 C C . VAL A 1 345 ? 16.127 -11.426 -11.482 1.00 92.00 345 VAL A C 1
ATOM 2658 O O . VAL A 1 345 ? 15.912 -12.617 -11.282 1.00 92.00 345 VAL A O 1
ATOM 2661 N N . ASP A 1 346 ? 16.102 -10.541 -10.481 1.00 91.12 346 ASP A N 1
ATOM 2662 C CA . ASP A 1 346 ? 15.853 -10.897 -9.081 1.00 91.12 346 ASP A CA 1
ATOM 2663 C C . ASP A 1 346 ? 14.521 -11.656 -8.886 1.00 91.12 346 ASP A C 1
ATOM 2665 O O . ASP A 1 346 ? 13.432 -11.097 -9.066 1.00 91.12 346 ASP A O 1
ATOM 2669 N N . SER A 1 347 ? 14.603 -12.912 -8.435 1.00 94.00 347 SER A N 1
ATOM 2670 C CA . SER A 1 347 ? 13.468 -13.810 -8.169 1.00 94.00 347 SER A CA 1
ATOM 2671 C C . SER A 1 347 ? 12.985 -13.796 -6.705 1.00 94.00 347 SER A C 1
ATOM 2673 O O . SER A 1 347 ? 12.137 -14.600 -6.291 1.00 94.00 347 SER A O 1
ATOM 2675 N N . ARG A 1 348 ? 13.476 -12.865 -5.871 1.00 92.38 348 ARG A N 1
ATOM 2676 C CA . ARG A 1 348 ? 13.065 -12.737 -4.459 1.00 92.38 348 ARG A CA 1
ATOM 2677 C C . ARG A 1 348 ? 11.766 -11.948 -4.299 1.00 92.38 348 ARG A C 1
ATOM 2679 O O . ARG A 1 348 ? 11.469 -11.026 -5.053 1.00 92.38 348 ARG A O 1
ATOM 2686 N N . GLY A 1 349 ? 11.024 -12.233 -3.230 1.00 90.06 349 GLY A N 1
ATOM 2687 C CA . GLY A 1 349 ? 9.789 -11.520 -2.880 1.00 90.06 349 GLY A CA 1
ATOM 2688 C C . GLY A 1 349 ? 8.525 -12.354 -3.078 1.00 90.06 349 GLY A C 1
ATOM 2689 O O . GLY A 1 349 ? 8.588 -13.527 -3.442 1.00 90.06 349 GLY A O 1
ATOM 2690 N N . GLY A 1 350 ? 7.375 -11.769 -2.733 1.00 91.00 350 GLY A N 1
ATOM 2691 C CA . GLY A 1 350 ? 6.065 -12.423 -2.817 1.00 91.00 350 GLY A CA 1
ATOM 2692 C C . GLY A 1 350 ? 5.523 -12.515 -4.245 1.00 91.00 350 GLY A C 1
ATOM 2693 O O . GLY A 1 350 ? 5.991 -11.816 -5.133 1.00 91.00 350 GLY A O 1
ATOM 2694 N N . GLU A 1 351 ? 4.492 -13.338 -4.436 1.00 92.06 351 GLU A N 1
ATOM 2695 C CA . GLU A 1 351 ? 3.846 -13.621 -5.731 1.00 92.06 351 GLU A CA 1
ATOM 2696 C C . GLU A 1 351 ? 3.548 -12.361 -6.564 1.00 92.06 351 GLU A C 1
ATOM 2698 O O . GLU A 1 351 ? 4.000 -12.261 -7.696 1.00 92.06 351 GLU A O 1
ATOM 2703 N N . VAL A 1 352 ? 2.906 -11.348 -5.970 1.00 90.50 352 VAL A N 1
ATOM 2704 C CA . VAL A 1 352 ? 2.557 -10.079 -6.645 1.00 90.50 352 VAL A CA 1
ATOM 2705 C C . VAL A 1 352 ? 3.787 -9.323 -7.170 1.00 90.50 352 VAL A C 1
ATOM 2707 O O . VAL A 1 352 ? 3.737 -8.677 -8.219 1.00 90.50 352 VAL A O 1
ATOM 2710 N N . VAL A 1 353 ? 4.902 -9.392 -6.437 1.00 91.06 353 VAL A N 1
ATOM 2711 C CA . VAL A 1 353 ? 6.158 -8.740 -6.832 1.00 91.06 353 VAL A CA 1
ATOM 2712 C C . VAL A 1 353 ? 6.766 -9.475 -8.023 1.00 91.06 353 VAL A C 1
ATOM 2714 O O . VAL A 1 353 ? 7.161 -8.833 -8.991 1.00 91.06 353 VAL A O 1
ATOM 2717 N N . LEU A 1 354 ? 6.771 -10.810 -7.985 1.00 94.62 354 LEU A N 1
ATOM 2718 C CA . LEU A 1 354 ? 7.277 -11.638 -9.082 1.00 94.62 354 LEU A CA 1
ATOM 2719 C C . LEU A 1 354 ? 6.441 -11.451 -10.350 1.00 94.62 354 LEU A C 1
ATOM 2721 O O . LEU A 1 354 ? 7.003 -11.188 -11.403 1.00 94.62 354 LEU A O 1
ATOM 2725 N N . GLN A 1 355 ? 5.109 -11.476 -10.239 1.00 94.06 355 GLN A N 1
ATOM 2726 C CA . GLN A 1 355 ? 4.201 -11.192 -11.357 1.00 94.06 355 GLN A CA 1
ATOM 2727 C C . GLN A 1 355 ? 4.471 -9.820 -11.976 1.00 94.06 355 GLN A C 1
ATOM 2729 O O . GLN A 1 355 ? 4.465 -9.687 -13.195 1.00 94.06 355 GLN A O 1
ATOM 2734 N N . SER A 1 356 ? 4.721 -8.800 -11.149 1.00 92.00 356 SER A N 1
ATOM 2735 C CA . SER A 1 356 ? 5.012 -7.452 -11.644 1.00 92.00 356 SER A CA 1
ATOM 2736 C C . SER A 1 356 ? 6.342 -7.387 -12.394 1.00 92.00 356 SER A C 1
ATOM 2738 O O . SER A 1 356 ? 6.379 -6.783 -13.459 1.00 92.00 356 SER A O 1
ATOM 2740 N N . ARG A 1 357 ? 7.400 -8.049 -11.901 1.00 94.25 357 ARG A N 1
ATOM 2741 C CA . ARG A 1 357 ? 8.684 -8.127 -12.621 1.00 94.25 357 ARG A CA 1
ATOM 2742 C C . ARG A 1 357 ? 8.579 -8.936 -13.910 1.00 94.25 357 ARG A C 1
ATOM 2744 O O . ARG A 1 357 ? 9.094 -8.501 -14.929 1.00 94.25 357 ARG A O 1
ATOM 2751 N N . CYS A 1 358 ? 7.886 -10.076 -13.889 1.00 96.56 358 CYS A N 1
ATOM 2752 C CA . CYS A 1 358 ? 7.648 -10.870 -15.094 1.00 96.56 358 CYS A CA 1
ATOM 2753 C C . CYS A 1 358 ? 6.885 -10.055 -16.145 1.00 96.56 358 CYS A C 1
ATOM 2755 O O . CYS A 1 358 ? 7.263 -10.056 -17.311 1.00 96.56 358 CYS A O 1
ATOM 2757 N N . ALA A 1 359 ? 5.839 -9.331 -15.735 1.00 95.62 359 ALA A N 1
ATOM 2758 C CA . ALA A 1 359 ? 5.072 -8.487 -16.644 1.00 95.62 359 ALA A CA 1
ATOM 2759 C C . ALA A 1 359 ? 5.920 -7.360 -17.252 1.00 95.62 359 ALA A C 1
ATOM 2761 O O . ALA A 1 359 ? 5.793 -7.088 -18.443 1.00 95.62 359 ALA A O 1
ATOM 2762 N N . ASP A 1 360 ? 6.794 -6.746 -16.451 1.00 94.50 360 ASP A N 1
ATOM 2763 C CA . ASP A 1 360 ? 7.729 -5.712 -16.898 1.00 94.50 360 ASP A CA 1
ATOM 2764 C C . ASP A 1 360 ? 8.687 -6.251 -17.969 1.00 94.50 360 ASP A C 1
ATOM 2766 O O . ASP A 1 360 ? 8.704 -5.737 -19.087 1.00 94.50 360 ASP A O 1
ATOM 2770 N N . ILE A 1 361 ? 9.386 -7.362 -17.694 1.00 96.12 361 ILE A N 1
ATOM 2771 C CA . ILE A 1 361 ? 10.354 -7.918 -18.653 1.00 96.12 361 ILE A CA 1
ATOM 2772 C C . ILE A 1 361 ? 9.702 -8.491 -19.912 1.00 96.12 361 ILE A C 1
ATOM 2774 O O . ILE A 1 361 ? 10.302 -8.464 -20.982 1.00 96.12 361 ILE A O 1
ATOM 2778 N N . MET A 1 362 ? 8.464 -8.982 -19.817 1.00 96.12 362 MET A N 1
ATOM 2779 C CA . MET A 1 362 ? 7.705 -9.448 -20.981 1.00 96.12 362 MET A CA 1
ATOM 2780 C C . MET A 1 362 ? 7.262 -8.289 -21.877 1.00 96.12 362 MET A C 1
ATOM 2782 O O . MET A 1 362 ? 7.178 -8.456 -23.092 1.00 96.12 362 MET A O 1
ATOM 2786 N N . LEU A 1 363 ? 6.956 -7.127 -21.292 1.00 95.56 363 LEU A N 1
ATOM 2787 C CA . LEU A 1 363 ? 6.485 -5.963 -22.040 1.00 95.56 363 LEU A CA 1
ATOM 2788 C C . LEU A 1 363 ? 7.633 -5.110 -22.591 1.00 95.56 363 LEU A C 1
ATOM 2790 O O . LEU A 1 363 ? 7.519 -4.571 -23.692 1.00 95.56 363 LEU A O 1
ATOM 2794 N N . HIS A 1 364 ? 8.711 -4.965 -21.822 1.00 94.19 364 HIS A N 1
ATOM 2795 C CA . HIS A 1 364 ? 9.798 -4.019 -22.087 1.00 94.19 364 HIS A CA 1
ATOM 2796 C C . HIS A 1 364 ? 11.139 -4.677 -22.409 1.00 94.19 364 HIS A C 1
ATOM 2798 O O . HIS A 1 364 ? 12.049 -3.991 -22.872 1.00 94.19 364 HIS A O 1
ATOM 2804 N N . GLY A 1 365 ? 11.254 -5.989 -22.211 1.00 95.69 365 GLY A N 1
ATOM 2805 C CA . GLY A 1 365 ? 12.532 -6.688 -22.227 1.00 95.69 365 GLY A CA 1
ATOM 2806 C C . GLY A 1 365 ? 13.253 -6.596 -20.883 1.00 95.69 365 GLY A C 1
ATOM 2807 O O . GLY A 1 365 ? 12.824 -5.910 -19.956 1.00 95.69 365 GLY A O 1
ATOM 2808 N N . VAL A 1 366 ? 14.363 -7.322 -20.772 1.00 95.56 366 VAL A N 1
ATOM 2809 C CA . VAL A 1 366 ? 15.175 -7.354 -19.552 1.00 95.56 366 VAL A CA 1
ATOM 2810 C C . VAL A 1 366 ? 15.814 -5.974 -19.320 1.00 95.56 366 VAL A C 1
ATOM 2812 O O . VAL A 1 366 ? 16.502 -5.476 -20.215 1.00 95.56 366 VAL A O 1
ATOM 2815 N N . PRO A 1 367 ? 15.620 -5.341 -18.145 1.00 93.25 367 PRO A N 1
ATOM 2816 C CA . PRO A 1 367 ? 16.225 -4.050 -17.837 1.00 93.25 367 PRO A CA 1
ATOM 2817 C C . PRO A 1 367 ? 17.750 -4.114 -17.894 1.00 93.25 367 PRO A C 1
ATOM 2819 O O . PRO A 1 367 ? 18.343 -5.120 -17.513 1.00 93.25 367 PRO A O 1
ATOM 2822 N N . GLY A 1 368 ? 18.399 -3.027 -18.308 1.00 93.56 368 GLY A N 1
ATOM 2823 C CA . GLY A 1 368 ? 19.860 -2.944 -18.322 1.00 93.56 368 GLY A CA 1
ATOM 2824 C C . GLY A 1 368 ? 20.495 -3.016 -16.927 1.00 93.56 368 GLY A C 1
ATOM 2825 O O . GLY A 1 368 ? 19.819 -2.970 -15.892 1.00 93.56 368 GLY A O 1
ATOM 2826 N N . ASP A 1 369 ? 21.820 -3.113 -16.911 1.00 94.12 369 ASP A N 1
ATOM 2827 C CA . ASP A 1 369 ? 22.602 -3.089 -15.679 1.00 94.12 369 ASP A CA 1
ATOM 2828 C C . ASP A 1 369 ? 22.761 -1.661 -15.155 1.00 94.12 369 ASP A C 1
ATOM 2830 O O . ASP A 1 369 ? 22.818 -0.683 -15.904 1.00 94.12 369 ASP A O 1
ATOM 2834 N N . CYS A 1 370 ? 22.860 -1.536 -13.837 1.00 92.50 370 CYS A N 1
ATOM 2835 C CA . CYS A 1 370 ? 23.124 -0.280 -13.165 1.00 92.50 370 CYS A CA 1
ATOM 2836 C C . CYS A 1 370 ? 24.519 0.235 -13.552 1.00 92.50 370 CYS A C 1
ATOM 2838 O O . CYS A 1 370 ? 25.512 -0.433 -13.253 1.00 92.50 370 CYS A O 1
ATOM 2840 N N . PRO A 1 371 ? 24.641 1.462 -14.089 1.00 93.00 371 PRO A N 1
ATOM 2841 C CA . PRO A 1 371 ? 25.935 2.026 -14.475 1.00 93.00 371 PRO A CA 1
ATOM 2842 C C . PRO A 1 371 ? 26.930 2.195 -13.318 1.00 93.00 371 PRO A C 1
ATOM 2844 O O . PRO A 1 371 ? 28.119 2.366 -13.559 1.00 93.00 371 PRO A O 1
ATOM 2847 N N . LYS A 1 372 ? 26.456 2.193 -12.062 1.00 90.88 372 LYS A N 1
ATOM 2848 C CA . LYS A 1 372 ? 27.299 2.411 -10.874 1.00 90.88 372 LYS A CA 1
ATOM 2849 C C . LYS A 1 372 ? 27.863 1.128 -10.269 1.00 90.88 372 LYS A C 1
ATOM 2851 O O . LYS A 1 372 ? 28.939 1.163 -9.696 1.00 90.88 372 LYS A O 1
ATOM 2856 N N . CYS A 1 373 ? 27.106 0.034 -10.308 1.00 89.94 373 CYS A N 1
ATOM 2857 C CA . CYS A 1 373 ? 27.438 -1.190 -9.563 1.00 89.94 373 CYS A CA 1
ATOM 2858 C C . CYS A 1 373 ? 27.093 -2.479 -10.314 1.00 89.94 373 CYS A C 1
ATOM 2860 O O . CYS A 1 373 ? 27.100 -3.549 -9.717 1.00 89.94 373 CYS A O 1
ATOM 2862 N N . GLN A 1 374 ? 26.712 -2.370 -11.590 1.00 89.25 374 GLN A N 1
ATOM 2863 C CA . GLN A 1 374 ? 26.364 -3.489 -12.471 1.00 89.25 374 GLN A CA 1
ATOM 2864 C C . GLN A 1 374 ? 25.186 -4.358 -11.991 1.00 89.25 374 GLN A C 1
ATOM 2866 O O . GLN A 1 374 ? 24.901 -5.403 -12.559 1.00 89.25 374 GLN A O 1
ATOM 2871 N N . GLY A 1 375 ? 24.449 -3.919 -10.967 1.00 88.12 375 GLY A N 1
ATOM 2872 C CA . GLY A 1 375 ? 23.226 -4.579 -10.521 1.00 88.12 375 GLY A CA 1
ATOM 2873 C C . GLY A 1 375 ? 22.065 -4.402 -11.499 1.00 88.12 375 GLY A C 1
ATOM 2874 O O . GLY A 1 375 ? 21.865 -3.309 -12.018 1.00 88.12 375 GLY A O 1
ATOM 2875 N N . ARG A 1 376 ? 21.243 -5.437 -11.701 1.00 91.56 376 ARG A N 1
ATOM 2876 C CA . ARG A 1 376 ? 20.034 -5.365 -12.544 1.00 91.56 376 ARG A CA 1
ATOM 2877 C C . ARG A 1 376 ? 19.051 -4.299 -12.034 1.00 91.56 376 ARG A C 1
ATOM 2879 O O . ARG A 1 376 ? 18.662 -4.321 -10.861 1.00 91.56 376 ARG A O 1
ATOM 2886 N N . LEU A 1 377 ? 18.623 -3.394 -12.917 1.00 93.44 377 LEU A N 1
ATOM 2887 C CA . LEU A 1 377 ? 17.634 -2.359 -12.596 1.00 93.44 377 LEU A CA 1
ATOM 2888 C C . LEU A 1 377 ? 16.227 -2.942 -12.407 1.00 93.44 377 LEU A C 1
ATOM 2890 O O . LEU A 1 377 ? 15.857 -3.927 -13.043 1.00 93.44 377 LEU A O 1
ATOM 2894 N N . GLN A 1 378 ? 15.425 -2.312 -11.546 1.00 90.50 378 GLN A N 1
ATOM 2895 C CA . GLN A 1 378 ? 14.029 -2.694 -11.304 1.00 90.50 378 GLN A CA 1
ATOM 2896 C C . GLN A 1 378 ? 13.111 -1.473 -11.382 1.00 90.50 378 GLN A C 1
ATOM 2898 O O . GLN A 1 378 ? 13.409 -0.431 -10.797 1.00 90.50 378 GLN A O 1
ATOM 2903 N N . TYR A 1 379 ? 11.979 -1.602 -12.075 1.00 89.31 379 TYR A N 1
ATOM 2904 C CA . TYR A 1 379 ? 10.968 -0.550 -12.136 1.00 89.31 379 TYR A CA 1
ATOM 2905 C C . TYR A 1 379 ? 10.222 -0.414 -10.798 1.00 89.31 379 TYR A C 1
ATOM 2907 O O . TYR A 1 379 ? 9.714 -1.396 -10.252 1.00 89.31 379 TYR A O 1
ATOM 2915 N N . SER A 1 380 ? 10.148 0.806 -10.259 1.00 84.88 380 SER A N 1
ATOM 2916 C CA . SER A 1 380 ? 9.310 1.137 -9.100 1.00 84.88 380 SER A CA 1
ATOM 2917 C C . SER A 1 380 ? 8.998 2.634 -9.029 1.00 84.88 380 SER A C 1
ATOM 2919 O O . SER A 1 380 ? 9.889 3.470 -9.203 1.00 84.88 380 SER A O 1
ATOM 2921 N N . ASP A 1 381 ? 7.748 2.977 -8.714 1.00 82.25 381 ASP A N 1
ATOM 2922 C CA . ASP A 1 381 ? 7.274 4.353 -8.509 1.00 82.25 381 ASP A CA 1
ATOM 2923 C C . ASP A 1 381 ? 7.654 5.309 -9.662 1.00 82.25 381 ASP A C 1
ATOM 2925 O O . ASP A 1 381 ? 8.175 6.401 -9.443 1.00 82.25 381 ASP A O 1
ATOM 2929 N N . GLY A 1 382 ? 7.427 4.870 -10.904 1.00 84.38 382 GLY A N 1
ATOM 2930 C CA . GLY A 1 382 ? 7.619 5.677 -12.114 1.00 84.38 382 GLY A CA 1
ATOM 2931 C C . GLY A 1 382 ? 9.027 5.676 -12.715 1.00 84.38 382 GLY A C 1
ATOM 2932 O O . GLY A 1 382 ? 9.237 6.340 -13.728 1.00 84.38 382 GLY A O 1
ATOM 2933 N N . MET A 1 383 ? 9.995 4.960 -12.135 1.00 89.62 383 MET A N 1
ATOM 2934 C CA . MET A 1 383 ? 11.371 4.939 -12.646 1.00 89.62 383 MET A CA 1
ATOM 2935 C C . MET A 1 383 ? 12.097 3.618 -12.369 1.00 89.62 383 MET A C 1
ATOM 2937 O O . MET A 1 383 ? 11.777 2.893 -11.427 1.00 89.62 383 MET A O 1
ATOM 2941 N N . TYR A 1 384 ? 13.113 3.320 -13.178 1.00 92.25 384 TYR A N 1
ATOM 2942 C CA . TYR A 1 384 ? 14.045 2.229 -12.905 1.00 92.25 384 TYR A CA 1
ATOM 2943 C C . TYR A 1 384 ? 15.028 2.644 -11.814 1.00 92.25 384 TYR A C 1
ATOM 2945 O O . TYR A 1 384 ? 15.637 3.707 -11.906 1.00 92.25 384 TYR A O 1
ATOM 2953 N N . LYS A 1 385 ? 15.170 1.805 -10.788 1.00 91.12 385 LYS A N 1
ATOM 2954 C CA . LYS A 1 385 ? 16.061 2.025 -9.645 1.00 91.12 385 LYS A CA 1
ATOM 2955 C C . LYS A 1 385 ? 16.960 0.822 -9.440 1.00 91.12 385 LYS A C 1
ATOM 2957 O O . LYS A 1 385 ? 16.555 -0.322 -9.676 1.00 91.12 385 LYS A O 1
ATOM 2962 N N . CYS A 1 386 ? 18.163 1.069 -8.948 1.00 91.00 386 CYS A N 1
ATOM 2963 C CA . CYS A 1 386 ? 19.031 -0.006 -8.503 1.00 91.00 386 CYS A CA 1
ATOM 2964 C C . CYS A 1 386 ? 18.655 -0.455 -7.086 1.00 91.00 386 CYS A C 1
ATOM 2966 O O . CYS A 1 386 ? 18.463 0.357 -6.184 1.00 91.00 386 CYS A O 1
ATOM 2968 N N . THR A 1 387 ? 18.562 -1.767 -6.871 1.00 85.75 387 THR A N 1
ATOM 2969 C CA . THR A 1 387 ? 18.198 -2.344 -5.564 1.00 85.75 387 THR A CA 1
ATOM 2970 C C . THR A 1 387 ? 19.348 -3.085 -4.887 1.00 85.75 387 THR A C 1
ATOM 2972 O O . THR A 1 387 ? 19.141 -3.703 -3.840 1.00 85.75 387 THR A O 1
ATOM 2975 N N . THR A 1 388 ? 20.535 -3.090 -5.493 1.00 87.56 388 THR A N 1
ATOM 2976 C CA . THR A 1 388 ? 21.724 -3.734 -4.931 1.00 87.56 388 THR A CA 1
ATOM 2977 C C . THR A 1 388 ? 22.314 -2.917 -3.788 1.00 87.56 388 THR A C 1
ATOM 2979 O O . THR A 1 388 ? 22.088 -1.709 -3.654 1.00 87.56 388 THR A O 1
ATOM 2982 N N . TRP A 1 389 ? 23.067 -3.611 -2.943 1.00 87.69 389 TRP A N 1
ATOM 2983 C CA . TRP A 1 389 ? 23.919 -2.979 -1.950 1.00 87.69 389 TRP A CA 1
ATOM 2984 C C . TRP A 1 389 ? 25.209 -2.506 -2.615 1.00 87.69 389 TRP A C 1
ATOM 2986 O O . TRP A 1 389 ? 25.628 -3.057 -3.634 1.00 87.69 389 TRP A O 1
ATOM 2996 N N . THR A 1 390 ? 25.808 -1.462 -2.057 1.00 85.31 390 THR A N 1
ATOM 2997 C CA . THR A 1 390 ? 27.180 -1.064 -2.367 1.00 85.31 390 THR A CA 1
ATOM 2998 C C . THR A 1 390 ? 28.148 -2.179 -1.971 1.00 85.31 390 THR A C 1
ATOM 3000 O O . THR A 1 390 ? 27.795 -3.069 -1.198 1.00 85.31 390 THR A O 1
ATOM 3003 N N . GLU A 1 391 ? 29.364 -2.150 -2.515 1.00 80.50 391 GLU A N 1
ATOM 3004 C CA . GLU A 1 391 ? 30.374 -3.200 -2.290 1.00 80.50 391 GLU A CA 1
ATOM 3005 C C . GLU A 1 391 ? 30.699 -3.418 -0.806 1.00 80.50 391 GLU A C 1
ATOM 3007 O O . GLU A 1 391 ? 30.966 -4.538 -0.383 1.00 80.50 391 GLU A O 1
ATOM 3012 N N . ASP A 1 392 ? 30.619 -2.358 -0.002 1.00 83.94 392 ASP A N 1
ATOM 3013 C CA . ASP A 1 392 ? 30.822 -2.406 1.446 1.00 83.94 392 ASP A CA 1
ATOM 3014 C C . ASP A 1 392 ? 29.663 -3.078 2.210 1.00 83.94 392 ASP A C 1
ATOM 3016 O O . ASP A 1 392 ? 29.802 -3.395 3.387 1.00 83.94 392 ASP A O 1
ATOM 3020 N N . GLY A 1 393 ? 28.520 -3.319 1.561 1.00 84.94 393 GLY A N 1
ATOM 3021 C CA . GLY A 1 393 ? 27.347 -3.971 2.143 1.00 84.94 393 GLY A CA 1
ATOM 3022 C C . GLY A 1 393 ? 26.556 -3.117 3.140 1.00 84.94 393 GLY A C 1
ATOM 3023 O O . GLY A 1 393 ? 25.565 -3.602 3.687 1.00 84.94 393 GLY A O 1
ATOM 3024 N N . PHE A 1 394 ? 26.944 -1.859 3.374 1.00 87.06 394 PHE A N 1
ATOM 3025 C CA . PHE A 1 394 ? 26.325 -0.998 4.392 1.00 87.06 394 PHE A CA 1
ATOM 3026 C C . PHE A 1 394 ? 25.306 -0.009 3.823 1.00 87.06 394 PHE A C 1
ATOM 3028 O O . PHE A 1 394 ? 24.423 0.451 4.552 1.00 87.06 394 PHE A O 1
ATOM 3035 N N . ALA A 1 395 ? 25.385 0.302 2.529 1.00 86.50 395 ALA A N 1
ATOM 3036 C CA . ALA A 1 395 ? 24.467 1.217 1.864 1.00 86.50 395 ALA A CA 1
ATOM 3037 C C . ALA A 1 395 ? 23.797 0.579 0.642 1.00 86.50 395 ALA A C 1
ATOM 3039 O O . ALA A 1 395 ? 24.272 -0.384 0.048 1.00 86.50 395 ALA A O 1
ATOM 3040 N N . LYS A 1 396 ? 22.644 1.124 0.248 1.00 87.88 396 LYS A N 1
ATOM 3041 C CA . LYS A 1 396 ? 22.016 0.774 -1.029 1.00 87.88 396 LYS A CA 1
ATOM 3042 C C . LYS A 1 396 ? 22.563 1.660 -2.136 1.00 87.88 396 LYS A C 1
ATOM 3044 O O . LYS A 1 396 ? 22.795 2.850 -1.919 1.00 87.88 396 LYS A O 1
ATOM 3049 N N . CYS A 1 397 ? 22.692 1.098 -3.334 1.00 89.94 397 CYS A N 1
ATOM 3050 C CA . CYS A 1 397 ? 22.961 1.881 -4.529 1.00 89.94 397 CYS A CA 1
ATOM 3051 C C . CYS A 1 397 ? 21.848 2.926 -4.726 1.00 89.94 397 CYS A C 1
ATOM 3053 O O . CYS A 1 397 ? 20.666 2.598 -4.687 1.00 89.94 397 CYS A O 1
ATOM 3055 N N . GLN A 1 398 ? 22.231 4.186 -4.936 1.00 88.19 398 GLN A N 1
ATOM 3056 C CA . GLN A 1 398 ? 21.310 5.309 -5.161 1.00 88.19 398 GLN A CA 1
ATOM 3057 C C . GLN A 1 398 ? 21.215 5.669 -6.652 1.00 88.19 398 GLN A C 1
ATOM 3059 O O . GLN A 1 398 ? 21.286 6.845 -7.011 1.00 88.19 398 GLN A O 1
ATOM 3064 N N . TYR A 1 399 ? 21.230 4.674 -7.542 1.00 87.44 399 TYR A N 1
ATOM 3065 C CA . TYR A 1 399 ? 20.968 4.902 -8.967 1.00 87.44 399 TYR A CA 1
ATOM 3066 C C . TYR A 1 399 ? 19.469 4.862 -9.236 1.00 87.44 399 TYR A C 1
ATOM 3068 O O . TYR A 1 399 ? 18.831 3.869 -8.801 1.00 87.44 399 TYR A O 1
#